Protein AF-0000000080143560 (afdb_homodimer)

Radius of gyration: 29.69 Å; Cα contacts (8 Å, |Δi|>4): 1305; chains: 2; bounding box: 64×95×65 Å

Nearest PDB structures (foldseek):
  6p3m-assembly1_A-2  TM=9.876E-01  e=1.414E-44  Glaucium flavum
  6p3o-assembly1_A-2  TM=9.793E-01  e=5.376E-45  Glaucium flavum
  6gkz-assembly1_A  TM=9.868E-01  e=7.484E-44  Coptis japonica
  6gkv-assembly1_B  TM=9.835E-01  e=1.969E-43  Coptis japonica
  5kok-assembly1_B  TM=9.796E-01  e=2.314E-43  Thalictrum flavum subsp. glaucum

Secondary structure (DSSP, 8-state):
--HHHHHHHHHHHHHHHHHHHHHT-S-HHHHHHHHHHHHHHHHHHH--SSHHHHHHHHHHHHHHHTTS-SSTTS--S-S-S----HHHHHHHS-TT---S-----SSS--HHHHHHHHHHHHHHHTT--TT-EEEEET-TTSHHHHHHHHHSTT-EEEEEES-HHHHHHHHHHHHHHT--SEEEEES-TTT----S-EEEEEEES-GGG-S-HHHHHHHHHTTEEEEEEEEEEEEEESS--EES--SSTT-HHHHHHS-TTS-EEEETTGGGG--SSEEEEEEEEE-HHHHHHHHHHHHHHHHHTHHHHHHHHHHHHS-HHHHHHHHHHHHHHHHHHHHHHHHHHHTSEEEEEEEEEE---/--HHHHHHHHHHHHHHHHHHHHTT-S-HHHHHHHHHHHHHHHHHHH--SSHHHHHHHHHHHHHHHTTS-SSTTS--S-S-S----HHHHHHHS-TT---S-----SSS--HHHHHHHHHHHHHHHTT--TT-EEEEET-TTSHHHHHHHHHSTT-EEEEEES-HHHHHHHHHHHHHHT--SEEEEES-TTT----S-EEEEEEES-GGG-S-HHHHHHHHHTTEEEEEEEEEEEEEESS--EES--SSTT-HHHHHHS-TTS-EEEETTGGGG--SSEEEEEEEEE-HHHHHHHHHHHHHHHHHTHHHHHHHHHHHHS-HHHHHHHHHHHHHHHHHHHHHHHHHHHTSEEEEEEEEEE---

Foldseek 3Di:
DDPVVVLVVLLVVLVVVLVCLLLLNADLVNLLVLLVVLLVVVCVVQDDPDPVVLVVQQVVLLVVLQVAAFQGPDPAPPPPPQVQDVVLLPLQAEPLSDPFFFQDPDDDDARNRRNLVVLVVLCVLQVDDAQWEEEEEQCALPSSVVSCCVVRVNYAYEYEDQDPSSQVNNVVVCVVVVRPRYYYHNDDLSPDQDPAATQEYEYEAPSQQTRNVLVSVVRVLNRHDQFHKYKYKHKAFARHKDFLDAPGSNNSPSVSQDPGRRGIHHHLCSCVVRDPFKAWDDKDWDFLQSRLVSLVSSLVSCVVCVVVSLVSQCVSVVDSSVSSSVSSSSNSCSSSSSSSCCPPHNNTMTMMMIMITGDRD/DDPVVVLVVLLVVLVVVLVCLLLLNQDLVNLLVLLVVLLVVVCVVQDDPDPVVLVVQQVVLLVVLQVAAFQGPDPAPPPPPQVQDVVLLPLQADPLSDPFFFQDPDDDDARNRRNLVRLVVLCVLQVDDAQWEEEEEQCALPSSVVSCCVVRVNYAYEYEHQDPSSQVNNVVVCVVVVGPRYYYHNDDLSPDQDPAATQEYEYEAPSQQTRNVLVSVVRVLNRHDQFHKYKYKHKAFARHKDFLAAPGSNNSPSVSQDPGRRGIHHHLCSCVVRDPFKHWDDKDWDFLQSRLVSLVSSLVSCVVCVVVSLVSQCVSVVDSSVSSSVSSSSNSCSSSSSSVCCPPHNNTMTMMMIMITGDRD

Structure (mmCIF, N/CA/C/O backbone):
data_AF-0000000080143560-model_v1
#
loop_
_entity.id
_entity.type
_entity.pdbx_description
1 polymer 'Methyltransferase domain-containing protein'
#
loop_
_atom_site.group_PDB
_atom_site.id
_atom_site.type_symbol
_atom_site.label_atom_id
_atom_site.label_alt_id
_atom_site.label_comp_id
_atom_site.label_asym_id
_atom_site.label_entity_id
_atom_site.label_seq_id
_atom_site.pdbx_PDB_ins_code
_atom_site.Cartn_x
_atom_site.Cartn_y
_atom_site.Cartn_z
_atom_site.occupancy
_atom_site.B_iso_or_equiv
_atom_site.auth_seq_id
_atom_site.auth_comp_id
_atom_site.auth_asym_id
_atom_site.auth_atom_id
_atom_site.pdbx_PDB_model_num
ATOM 1 N N . MET A 1 1 ? -15.523 -30.422 30.281 1 48.75 1 MET A N 1
ATOM 2 C CA . MET A 1 1 ? -14.555 -31.188 29.5 1 48.75 1 MET A CA 1
ATOM 3 C C . MET A 1 1 ? -13.227 -30.453 29.422 1 48.75 1 MET A C 1
ATOM 5 O O . MET A 1 1 ? -13.18 -29.266 29.094 1 48.75 1 MET A O 1
ATOM 9 N N . ASP A 1 2 ? -12.219 -30.969 29.828 1 61.56 2 ASP A N 1
ATOM 10 C CA . ASP A 1 2 ? -10.859 -30.453 29.953 1 61.56 2 ASP A CA 1
ATOM 11 C C . ASP A 1 2 ? -10.328 -29.953 28.609 1 61.56 2 ASP A C 1
ATOM 13 O O . ASP A 1 2 ? -10.68 -30.5 27.562 1 61.56 2 ASP A O 1
ATOM 17 N N . SER A 1 3 ? -9.805 -28.609 28.609 1 71.25 3 SER A N 1
ATOM 18 C CA . SER A 1 3 ? -9.195 -27.984 27.453 1 71.25 3 SER A CA 1
ATOM 19 C C . SER A 1 3 ? -8.336 -28.969 26.672 1 71.25 3 SER A C 1
ATOM 21 O O . SER A 1 3 ? -8.344 -28.984 25.438 1 71.25 3 SER A O 1
ATOM 23 N N . LEU A 1 4 ? -7.816 -29.859 27.375 1 75.38 4 LEU A N 1
ATOM 24 C CA . LEU A 1 4 ? -6.93 -30.844 26.766 1 75.38 4 LEU A CA 1
ATOM 25 C C . LEU A 1 4 ? -7.73 -31.938 26.047 1 75.38 4 LEU A C 1
ATOM 27 O O . LEU A 1 4 ? -7.332 -32.406 24.984 1 75.38 4 LEU A O 1
ATOM 31 N N . GLU A 1 5 ? -8.789 -32.344 26.734 1 74.94 5 GLU A N 1
ATOM 32 C CA . GLU A 1 5 ? -9.633 -33.375 26.125 1 74.94 5 GLU A CA 1
ATOM 33 C C . GLU A 1 5 ? -10.289 -32.844 24.844 1 74.94 5 GLU A C 1
ATOM 35 O O . GLU A 1 5 ? -10.391 -33.594 23.859 1 74.94 5 GLU A O 1
ATOM 40 N N . LEU A 1 6 ? -10.664 -31.672 24.922 1 72.94 6 LEU A N 1
ATOM 41 C CA . LEU A 1 6 ? -11.281 -31.062 23.75 1 72.94 6 LEU A CA 1
ATOM 42 C C . LEU A 1 6 ? -10.289 -30.953 22.609 1 72.94 6 LEU A C 1
ATOM 44 O O . LEU A 1 6 ? -10.641 -31.203 21.453 1 72.94 6 LEU A O 1
ATOM 48 N N . GLN A 1 7 ? -9.094 -30.656 22.859 1 76.62 7 GLN A N 1
ATOM 49 C CA . GLN A 1 7 ? -8.047 -30.547 21.859 1 76.62 7 GLN A CA 1
ATOM 50 C C . GLN A 1 7 ? -7.746 -31.922 21.234 1 76.62 7 GLN A C 1
ATOM 52 O O . GLN A 1 7 ? -7.535 -32.031 20.031 1 76.62 7 GLN A O 1
ATOM 57 N N . SER A 1 8 ? -7.773 -32.906 22.094 1 76.69 8 SER A N 1
ATOM 58 C CA . SER A 1 8 ? -7.523 -34.25 21.594 1 76.69 8 SER A CA 1
ATOM 59 C C . SER A 1 8 ? -8.641 -34.719 20.656 1 76.69 8 SER A C 1
ATOM 61 O O . SER A 1 8 ? -8.367 -35.312 19.625 1 76.69 8 SER A O 1
ATOM 63 N N . LYS A 1 9 ? -9.789 -34.531 21.141 1 78.5 9 LYS A N 1
ATOM 64 C CA . LYS A 1 9 ? -10.93 -34.906 20.312 1 78.5 9 LYS A CA 1
ATOM 65 C C . LYS A 1 9 ? -10.898 -34.188 18.969 1 78.5 9 LYS A C 1
ATOM 67 O O . LYS A 1 9 ? -11.211 -34.781 17.938 1 78.5 9 LYS A O 1
ATOM 72 N N . LYS A 1 10 ? -10.547 -32.969 19.062 1 78.06 10 LYS A N 1
ATOM 73 C CA . LYS A 1 10 ? -10.438 -32.188 17.844 1 78.06 10 LYS A CA 1
ATOM 74 C C . LYS A 1 10 ? -9.359 -32.75 16.922 1 78.06 10 LYS A C 1
ATOM 76 O O . LYS A 1 10 ? -9.547 -32.812 15.711 1 78.06 10 LYS A O 1
ATOM 81 N N . LYS A 1 11 ? -8.406 -33.125 17.469 1 81.19 11 LYS A N 1
ATOM 82 C CA . LYS A 1 11 ? -7.305 -33.719 16.719 1 81.19 11 LYS A CA 1
ATOM 83 C C . LYS A 1 11 ? -7.727 -35.031 16.062 1 81.19 11 LYS A C 1
ATOM 85 O O . LYS A 1 11 ? -7.363 -35.281 14.914 1 81.19 11 LYS A O 1
ATOM 90 N N . GLU A 1 12 ? -8.375 -35.719 16.75 1 83.44 12 GLU A N 1
ATOM 91 C CA . GLU A 1 12 ? -8.867 -36.969 16.219 1 83.44 12 GLU A CA 1
ATOM 92 C C . GLU A 1 12 ? -9.844 -36.75 15.07 1 83.44 12 GLU A C 1
ATOM 94 O O . GLU A 1 12 ? -9.828 -37.469 14.07 1 83.44 12 GLU A O 1
ATOM 99 N N . SER A 1 13 ? -10.664 -35.844 15.266 1 87 13 SER A N 1
ATOM 100 C CA . SER A 1 13 ? -11.633 -35.5 14.227 1 87 13 SER A CA 1
ATOM 101 C C . SER A 1 13 ? -10.938 -35.031 12.953 1 87 13 SER A C 1
ATOM 103 O O . SER A 1 13 ? -11.383 -35.344 11.852 1 87 13 SER A O 1
ATOM 105 N N . VAL A 1 14 ? -9.914 -34.312 13.102 1 89.44 14 VAL A N 1
ATOM 106 C CA . VAL A 1 14 ? -9.156 -33.844 11.953 1 89.44 14 VAL A CA 1
ATOM 107 C C . VAL A 1 14 ? -8.492 -35 11.234 1 89.44 14 VAL A C 1
ATOM 109 O O . VAL A 1 14 ? -8.523 -35.094 10.008 1 89.44 14 VAL A O 1
ATOM 112 N N . VAL A 1 15 ? -7.953 -35.875 11.992 1 89.5 15 VAL A N 1
ATOM 113 C CA . VAL A 1 15 ? -7.312 -37.062 11.398 1 89.5 15 VAL A CA 1
ATOM 114 C C . VAL A 1 15 ? -8.336 -37.844 10.594 1 89.5 15 VAL A C 1
ATOM 116 O O . VAL A 1 15 ? -8.047 -38.281 9.477 1 89.5 15 VAL A O 1
ATOM 119 N N . GLU A 1 16 ? -9.43 -38 11.141 1 91.81 16 GLU A N 1
ATOM 120 C CA . GLU A 1 16 ? -10.492 -38.719 10.438 1 91.81 16 GLU A CA 1
ATOM 121 C C . GLU A 1 16 ? -10.898 -38 9.164 1 91.81 16 GLU A C 1
ATOM 123 O O . GLU A 1 16 ? -11.141 -38.625 8.125 1 91.81 16 GLU A O 1
ATOM 128 N N . LEU A 1 17 ? -11.055 -36.75 9.289 1 93.62 17 LEU A N 1
ATOM 129 C CA . LEU A 1 17 ? -11.414 -35.969 8.117 1 93.62 17 LEU A CA 1
ATOM 130 C C . LEU A 1 17 ? -10.352 -36.094 7.031 1 93.62 17 LEU A C 1
ATOM 132 O O . LEU A 1 17 ? -10.68 -36.25 5.852 1 93.62 17 LEU A O 1
ATOM 136 N N . LEU A 1 18 ? -9.117 -36.031 7.406 1 91.94 18 LEU A N 1
ATOM 137 C CA . LEU A 1 18 ? -8.023 -36.156 6.449 1 91.94 18 LEU A CA 1
ATOM 138 C C . LEU A 1 18 ? -8.062 -37.5 5.754 1 91.94 18 LEU A C 1
ATOM 140 O O . LEU A 1 18 ? -7.812 -37.594 4.547 1 91.94 18 LEU A O 1
ATOM 144 N N . GLU A 1 19 ? -8.406 -38.5 6.465 1 92.31 19 GLU A N 1
ATOM 145 C CA . GLU A 1 19 ? -8.539 -39.844 5.883 1 92.31 19 GLU A CA 1
ATOM 146 C C . GLU A 1 19 ? -9.703 -39.875 4.895 1 92.31 19 GLU A C 1
ATOM 148 O O . GLU A 1 19 ? -9.602 -40.5 3.842 1 92.31 19 GLU A O 1
ATOM 153 N N . ARG A 1 20 ? -10.703 -39.312 5.316 1 95 20 ARG A N 1
ATOM 154 C CA . ARG A 1 20 ? -11.859 -39.25 4.43 1 95 20 ARG A CA 1
ATOM 155 C C . ARG A 1 20 ? -11.539 -38.469 3.152 1 95 20 ARG A C 1
ATOM 157 O O . ARG A 1 20 ? -11.992 -38.844 2.066 1 95 20 ARG A O 1
ATOM 164 N N . LEU A 1 21 ? -10.82 -37.438 3.271 1 94.25 21 LEU A N 1
ATOM 165 C CA . LEU A 1 21 ? -10.414 -36.656 2.111 1 94.25 21 LEU A CA 1
ATOM 166 C C . LEU A 1 21 ? -9.508 -37.5 1.198 1 94.25 21 LEU A C 1
ATOM 168 O O . LEU A 1 21 ? -9.703 -37.5 -0.018 1 94.25 21 LEU A O 1
ATOM 172 N N . ASP A 1 22 ? -8.625 -38.188 1.76 1 92.25 22 ASP A N 1
ATOM 173 C CA . ASP A 1 22 ? -7.707 -39.031 0.998 1 92.25 22 ASP A CA 1
ATOM 174 C C . ASP A 1 22 ? -8.453 -40.125 0.262 1 92.25 22 ASP A C 1
ATOM 176 O O . ASP A 1 22 ? -8.039 -40.562 -0.815 1 92.25 22 ASP A O 1
ATOM 180 N N . GLY A 1 23 ? -9.523 -40.531 0.902 1 93.75 23 GLY A N 1
ATOM 181 C CA . GLY A 1 23 ? -10.32 -41.594 0.325 1 93.75 23 GLY A CA 1
ATOM 182 C C . GLY A 1 23 ? -11.383 -41.094 -0.64 1 93.75 23 GLY A C 1
ATOM 183 O O . GLY A 1 23 ? -12.062 -41.906 -1.286 1 93.75 23 GLY A O 1
ATOM 184 N N . GLY A 1 24 ? -11.477 -39.812 -0.761 1 94.5 24 GLY A N 1
ATOM 185 C CA . GLY A 1 24 ? -12.484 -39.25 -1.651 1 94.5 24 GLY A CA 1
ATOM 186 C C . GLY A 1 24 ? -13.898 -39.406 -1.124 1 94.5 24 GLY A C 1
ATOM 187 O O . GLY A 1 24 ? -14.844 -39.531 -1.902 1 94.5 24 GLY A O 1
ATOM 188 N N . LEU A 1 25 ? -14.039 -39.406 0.153 1 95.38 25 LEU A N 1
ATOM 189 C CA . LEU A 1 25 ? -15.312 -39.75 0.763 1 95.38 25 LEU A CA 1
ATOM 190 C C . LEU A 1 25 ? -16.047 -38.5 1.219 1 95.38 25 LEU A C 1
ATOM 192 O O . LEU A 1 25 ? -17.156 -38.594 1.768 1 95.38 25 LEU A O 1
ATOM 196 N N . VAL A 1 26 ? -15.539 -37.344 1.04 1 96.38 26 VAL A N 1
ATOM 197 C CA . VAL A 1 26 ? -16.188 -36.094 1.418 1 96.38 26 VAL A CA 1
ATOM 198 C C . VAL A 1 26 ? -16.812 -35.438 0.189 1 96.38 26 VAL A C 1
ATOM 200 O O . VAL A 1 26 ? -16.109 -35 -0.716 1 96.38 26 VAL A O 1
ATOM 203 N N . PRO A 1 27 ? -18.156 -35.312 0.172 1 96.81 27 PRO A N 1
ATOM 204 C CA . PRO A 1 27 ? -18.812 -34.656 -0.959 1 96.81 27 PRO A CA 1
ATOM 205 C C . PRO A 1 27 ? -18.422 -33.188 -1.11 1 96.81 27 PRO A C 1
ATOM 207 O O . PRO A 1 27 ? -18.141 -32.531 -0.116 1 96.81 27 PRO A O 1
ATOM 210 N N . ASP A 1 28 ? -18.516 -32.719 -2.322 1 96.81 28 ASP A N 1
ATOM 211 C CA . ASP A 1 28 ? -18.062 -31.375 -2.639 1 96.81 28 ASP A CA 1
ATOM 212 C C . ASP A 1 28 ? -18.781 -30.328 -1.785 1 96.81 28 ASP A C 1
ATOM 214 O O . ASP A 1 28 ? -18.172 -29.375 -1.298 1 96.81 28 ASP A O 1
ATOM 218 N N . ASP A 1 29 ? -20.094 -30.484 -1.635 1 97.31 29 ASP A N 1
ATOM 219 C CA . ASP A 1 29 ? -20.859 -29.516 -0.873 1 97.31 29 ASP A CA 1
ATOM 220 C C . ASP A 1 29 ? -20.406 -29.469 0.584 1 97.31 29 ASP A C 1
ATOM 222 O O . ASP A 1 29 ? -20.328 -28.391 1.18 1 97.31 29 ASP A O 1
ATOM 226 N N . GLU A 1 30 ? -20.172 -30.609 1.158 1 97.44 30 GLU A N 1
ATOM 227 C CA . GLU A 1 30 ? -19.656 -30.672 2.518 1 97.44 30 GLU A CA 1
ATOM 228 C C . GLU A 1 30 ? -18.25 -30.047 2.598 1 97.44 30 GLU A C 1
ATOM 230 O O . GLU A 1 30 ? -17.953 -29.312 3.539 1 97.44 30 GLU A O 1
ATOM 235 N N . LEU A 1 31 ? -17.406 -30.375 1.636 1 97.44 31 LEU A N 1
ATOM 236 C CA . LEU A 1 31 ? -16.062 -29.828 1.591 1 97.44 31 LEU A CA 1
ATOM 237 C C . LEU A 1 31 ? -16.094 -28.297 1.562 1 97.44 31 LEU A C 1
ATOM 239 O O . LEU A 1 31 ? -15.359 -27.641 2.299 1 97.44 31 LEU A O 1
ATOM 243 N N . LYS A 1 32 ? -16.938 -27.734 0.755 1 98.06 32 LYS A N 1
ATOM 244 C CA . LYS A 1 32 ? -17.062 -26.281 0.634 1 98.06 32 LYS A CA 1
ATOM 245 C C . LYS A 1 32 ? -17.438 -25.656 1.97 1 98.06 32 LYS A C 1
ATOM 247 O O . LYS A 1 32 ? -16.891 -24.609 2.352 1 98.06 32 LYS A O 1
ATOM 252 N N . GLU A 1 33 ? -18.375 -26.25 2.648 1 97.94 33 GLU A N 1
ATOM 253 C CA . GLU A 1 33 ? -18.781 -25.734 3.951 1 97.94 33 GLU A CA 1
ATOM 254 C C . GLU A 1 33 ? -17.641 -25.797 4.953 1 97.94 33 GLU A C 1
ATOM 256 O O . GLU A 1 33 ? -17.453 -24.859 5.742 1 97.94 33 GLU A O 1
ATOM 261 N N . LEU A 1 34 ? -16.922 -26.922 4.941 1 96.44 34 LEU A N 1
ATOM 262 C CA . LEU A 1 34 ? -15.781 -27.078 5.832 1 96.44 34 LEU A CA 1
ATOM 263 C C . LEU A 1 34 ? -14.7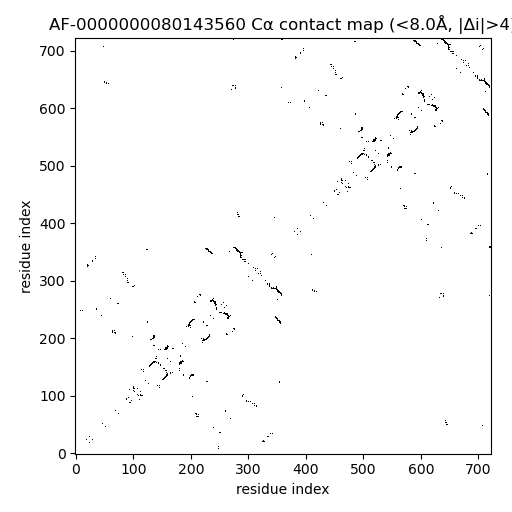11 -26.031 5.535 1 96.44 34 LEU A C 1
ATOM 265 O O . LEU A 1 34 ? -14.109 -25.469 6.453 1 96.44 34 LEU A O 1
ATOM 269 N N . VAL A 1 35 ? -14.461 -25.75 4.27 1 97.31 35 VAL A N 1
ATOM 270 C CA . VAL A 1 35 ? -13.484 -24.75 3.854 1 97.31 35 VAL A CA 1
ATOM 271 C C . VAL A 1 35 ? -13.93 -23.359 4.324 1 97.31 35 VAL A C 1
ATOM 273 O O . VAL A 1 35 ? -13.125 -22.594 4.863 1 97.31 35 VAL A O 1
ATOM 276 N N . LYS A 1 36 ? -15.211 -23.031 4.164 1 97.88 36 LYS A N 1
ATOM 277 C CA . LYS A 1 36 ? -15.75 -21.734 4.57 1 97.88 36 LYS A CA 1
ATOM 278 C C . LYS A 1 36 ? -15.492 -21.484 6.055 1 97.88 36 LYS A C 1
ATOM 280 O O . LYS A 1 36 ? -15.164 -20.359 6.449 1 97.88 36 LYS A O 1
ATOM 285 N N . ILE A 1 37 ? -15.68 -22.5 6.832 1 97.06 37 ILE A N 1
ATOM 286 C CA . ILE A 1 37 ? -15.445 -22.391 8.266 1 97.06 37 ILE A CA 1
ATOM 287 C C . ILE A 1 37 ? -13.992 -22 8.516 1 97.06 37 ILE A C 1
ATOM 289 O O . ILE A 1 37 ? -13.711 -21.109 9.32 1 97.06 37 ILE A O 1
ATOM 293 N N . GLN A 1 38 ? -13.039 -22.656 7.824 1 96.12 38 GLN A N 1
ATOM 294 C CA . GLN A 1 38 ? -11.617 -22.359 7.992 1 96.12 38 GLN A CA 1
ATOM 295 C C . GLN A 1 38 ? -11.281 -20.953 7.473 1 96.12 38 GLN A C 1
ATOM 297 O O . GLN A 1 38 ? -10.445 -20.266 8.047 1 96.12 38 GLN A O 1
ATOM 302 N N . LEU A 1 39 ? -11.922 -20.562 6.352 1 97.81 39 LEU A N 1
ATOM 303 C CA . LEU A 1 39 ? -11.68 -19.234 5.797 1 97.81 39 LEU A CA 1
ATOM 304 C C . LEU A 1 39 ? -12.141 -18.156 6.762 1 97.81 39 LEU A C 1
ATOM 306 O O . LEU A 1 39 ? -11.445 -17.141 6.949 1 97.81 39 LEU A O 1
ATOM 310 N N . GLU A 1 40 ? -13.281 -18.328 7.379 1 97.81 40 GLU A N 1
ATOM 311 C CA . GLU A 1 40 ? -13.797 -17.375 8.352 1 97.81 40 GLU A CA 1
ATOM 312 C C . GLU A 1 40 ? -12.859 -17.234 9.547 1 97.81 40 GLU A C 1
ATOM 314 O O . GLU A 1 40 ? -12.633 -16.141 10.047 1 97.81 40 GLU A O 1
ATOM 319 N N . LYS A 1 41 ? -12.359 -18.375 10 1 96.88 41 LYS A N 1
ATOM 320 C CA . LYS A 1 41 ? -11.383 -18.359 11.086 1 96.88 41 LYS A CA 1
ATOM 321 C C . LYS A 1 41 ? -10.141 -17.562 10.695 1 96.88 41 LYS A C 1
ATOM 323 O O . LYS A 1 41 ? -9.617 -16.781 11.492 1 96.88 41 LYS A O 1
ATOM 328 N N . ARG A 1 42 ? -9.672 -17.797 9.523 1 97.56 42 ARG A N 1
ATOM 329 C CA . ARG A 1 42 ? -8.492 -17.094 9.031 1 97.56 42 ARG A CA 1
ATOM 330 C C . ARG A 1 42 ? -8.75 -15.594 8.93 1 97.56 42 ARG A C 1
ATOM 332 O O . ARG A 1 42 ? -7.895 -14.781 9.281 1 97.56 42 ARG A O 1
ATOM 339 N N . LEU A 1 43 ? -9.906 -15.211 8.43 1 98.25 43 LEU A N 1
ATOM 340 C CA . LEU A 1 43 ? -10.258 -13.797 8.328 1 98.25 43 LEU A CA 1
ATOM 341 C C . LEU A 1 43 ? -10.328 -13.148 9.703 1 98.25 43 LEU A C 1
ATOM 343 O O . LEU A 1 43 ? -9.836 -12.031 9.891 1 98.25 43 LEU A O 1
ATOM 347 N N . GLN A 1 44 ? -10.961 -13.859 10.641 1 97.81 44 GLN A N 1
ATOM 348 C CA . GLN A 1 44 ? -11.031 -13.344 12 1 97.81 44 GLN A CA 1
ATOM 349 C C . GLN A 1 44 ? -9.633 -13.148 12.586 1 97.81 44 GLN A C 1
ATOM 351 O O . GLN A 1 44 ? -9.383 -12.18 13.305 1 97.81 44 GLN A O 1
ATOM 356 N N . TRP A 1 45 ? -8.766 -14.102 12.281 1 97.69 45 TRP A N 1
ATOM 357 C CA . TRP A 1 45 ? -7.387 -14.031 12.75 1 97.69 45 TRP A CA 1
ATOM 358 C C . TRP A 1 45 ? -6.645 -12.883 12.086 1 97.69 45 TRP A C 1
ATOM 360 O O . TRP A 1 45 ? -5.867 -12.172 12.734 1 97.69 45 TRP A O 1
ATOM 370 N N . GLY A 1 46 ? -6.836 -12.672 10.812 1 98.38 46 GLY A N 1
ATOM 371 C CA . GLY A 1 46 ? -6.039 -11.766 10.008 1 98.38 46 GLY A CA 1
ATOM 372 C C . GLY A 1 46 ? -6.496 -10.32 10.109 1 98.38 46 GLY A C 1
ATOM 373 O O . GLY A 1 46 ? -5.676 -9.406 10.117 1 98.38 46 GLY A O 1
ATOM 374 N N . TYR A 1 47 ? -7.797 -10.094 10.117 1 98.56 47 TYR A N 1
ATOM 375 C CA . TYR A 1 47 ? -8.312 -8.734 10.227 1 98.56 47 TYR A CA 1
ATOM 376 C C . TYR A 1 47 ? -8.148 -8.203 11.648 1 98.56 47 TYR A C 1
ATOM 378 O O . TYR A 1 47 ? -8.367 -8.93 12.617 1 98.56 47 TYR A O 1
ATOM 386 N N . LYS A 1 48 ? -7.703 -7.031 11.758 1 98.62 48 LYS A N 1
ATOM 387 C CA . LYS A 1 48 ? -7.547 -6.375 13.047 1 98.62 48 LYS A CA 1
ATOM 388 C C . LYS A 1 48 ? -8.625 -5.312 13.258 1 98.62 48 LYS A C 1
ATOM 390 O O . LYS A 1 48 ? -9.203 -4.805 12.289 1 98.62 48 LYS A O 1
ATOM 395 N N . PRO A 1 49 ? -8.883 -4.941 14.438 1 97.62 49 PRO A N 1
ATOM 396 C CA . PRO A 1 49 ? -10 -4.051 14.742 1 97.62 49 PRO A CA 1
ATOM 397 C C . PRO A 1 49 ? -9.766 -2.619 14.266 1 97.62 49 PRO A C 1
ATOM 399 O O . PRO A 1 49 ? -10.727 -1.888 14 1 97.62 49 PRO A O 1
ATOM 402 N N . THR A 1 50 ? -8.5 -2.152 14.227 1 98.44 50 THR A N 1
ATOM 403 C CA . THR A 1 50 ? -8.188 -0.805 13.766 1 98.44 50 THR A CA 1
ATOM 404 C C . THR A 1 50 ? -7.219 -0.846 12.594 1 98.44 50 THR A C 1
ATOM 406 O O . THR A 1 50 ? -6.465 -1.811 12.438 1 98.44 50 THR A O 1
ATOM 409 N N . TYR A 1 51 ? -7.32 0.154 11.781 1 98.5 51 TYR A N 1
ATOM 410 C CA . TYR A 1 51 ? -6.41 0.226 10.648 1 98.5 51 TYR A CA 1
ATOM 411 C C . TYR A 1 51 ? -4.965 0.337 11.109 1 98.5 51 TYR A C 1
ATOM 413 O O . TYR A 1 51 ? -4.059 -0.217 10.484 1 98.5 51 TYR A O 1
ATOM 421 N N . GLU A 1 52 ? -4.723 1.095 12.18 1 98.56 52 GLU A N 1
ATOM 422 C CA . GLU A 1 52 ? -3.398 1.203 12.789 1 98.56 52 GLU A CA 1
ATOM 423 C C . GLU A 1 52 ? -2.83 -0.173 13.125 1 98.56 52 GLU A C 1
ATOM 425 O O . GLU A 1 52 ? -1.697 -0.489 12.758 1 98.56 52 GLU A O 1
ATOM 430 N N . GLU A 1 53 ? -3.643 -0.997 13.781 1 98.62 53 GLU A N 1
ATOM 431 C CA . GLU A 1 53 ? -3.219 -2.35 14.133 1 98.62 53 GLU A CA 1
ATOM 432 C C . GLU A 1 53 ? -3.002 -3.199 12.883 1 98.62 53 GLU A C 1
ATOM 434 O O . GLU A 1 53 ? -2.119 -4.062 12.859 1 98.62 53 GLU A O 1
ATOM 439 N N . GLN A 1 54 ? -3.848 -2.988 11.914 1 98.75 54 GLN A N 1
ATOM 440 C CA . GLN A 1 54 ? -3.752 -3.766 10.688 1 98.75 54 GLN A CA 1
ATOM 441 C C . GLN A 1 54 ? -2.426 -3.512 9.977 1 98.75 54 GLN A C 1
ATOM 443 O O . GLN A 1 54 ? -1.762 -4.453 9.531 1 98.75 54 GLN A O 1
ATOM 448 N N . VAL A 1 55 ? -2.053 -2.205 9.836 1 98.69 55 VAL A N 1
ATOM 449 C CA . VAL A 1 55 ? -0.802 -1.839 9.188 1 98.69 55 VAL A CA 1
ATOM 450 C C . VAL A 1 55 ? 0.38 -2.35 10.008 1 98.69 55 VAL A C 1
ATOM 452 O O . VAL A 1 55 ? 1.351 -2.871 9.445 1 98.69 55 VAL A O 1
ATOM 455 N N . ASP A 1 56 ? 0.299 -2.256 11.344 1 98.69 56 ASP A N 1
ATOM 456 C CA . ASP A 1 56 ? 1.35 -2.787 12.211 1 98.69 56 ASP A CA 1
ATOM 457 C C . ASP A 1 56 ? 1.538 -4.285 11.984 1 98.69 56 ASP A C 1
ATOM 459 O O . ASP A 1 56 ? 2.67 -4.77 11.906 1 98.69 56 ASP A O 1
ATOM 463 N N . PHE A 1 57 ? 0.423 -4.992 11.922 1 98.75 57 PHE A N 1
ATOM 464 C CA . PHE A 1 57 ? 0.438 -6.434 11.695 1 98.75 57 PHE A CA 1
ATOM 465 C C . PHE A 1 57 ? 1.125 -6.766 10.375 1 98.75 57 PHE A C 1
ATOM 467 O O . PHE A 1 57 ? 1.95 -7.68 10.312 1 98.75 57 PHE A O 1
ATOM 474 N N . HIS A 1 58 ? 0.762 -6.027 9.391 1 98.69 58 HIS A N 1
ATOM 475 C CA . HIS A 1 58 ? 1.341 -6.188 8.062 1 98.69 58 HIS A CA 1
ATOM 476 C C . HIS A 1 58 ? 2.848 -5.953 8.086 1 98.69 58 HIS A C 1
ATOM 478 O O . HIS A 1 58 ? 3.617 -6.773 7.578 1 98.69 58 HIS A O 1
ATOM 484 N N . LEU A 1 59 ? 3.291 -4.883 8.688 1 98.62 59 LEU A N 1
ATOM 485 C CA . LEU A 1 59 ? 4.699 -4.508 8.703 1 98.62 59 LEU A CA 1
ATOM 486 C C . LEU A 1 59 ? 5.512 -5.477 9.555 1 98.62 59 LEU A C 1
ATOM 488 O O . LEU A 1 59 ? 6.664 -5.777 9.227 1 98.62 59 LEU A O 1
ATOM 492 N N . GLU A 1 60 ? 4.941 -5.883 10.648 1 98.5 60 GLU A N 1
ATOM 493 C CA . GLU A 1 60 ? 5.625 -6.871 11.477 1 98.5 60 GLU A CA 1
ATOM 494 C C . GLU A 1 60 ? 5.906 -8.148 10.688 1 98.5 60 GLU A C 1
ATOM 496 O O . GLU A 1 60 ? 6.98 -8.742 10.82 1 98.5 60 GLU A O 1
ATOM 501 N N . PHE A 1 61 ? 4.934 -8.586 9.953 1 98.38 61 PHE A N 1
ATOM 502 C CA . PHE A 1 61 ? 5.105 -9.773 9.133 1 98.38 61 PHE A CA 1
ATOM 503 C C . PHE A 1 61 ? 6.219 -9.57 8.109 1 98.38 61 PHE A C 1
ATOM 505 O O . PHE A 1 61 ? 7.109 -10.414 7.98 1 98.38 61 PHE A O 1
ATOM 512 N N . ILE A 1 62 ? 6.191 -8.43 7.383 1 97.94 62 ILE A N 1
ATOM 513 C CA . ILE A 1 62 ? 7.199 -8.125 6.371 1 97.94 62 ILE A CA 1
ATOM 514 C C . ILE A 1 62 ? 8.586 -8.117 7.012 1 97.94 62 ILE A C 1
ATOM 516 O O . ILE A 1 62 ? 9.531 -8.688 6.465 1 97.94 62 ILE A O 1
ATOM 520 N N . ASN A 1 63 ? 8.68 -7.457 8.133 1 97.81 63 ASN A N 1
ATOM 521 C CA . ASN A 1 63 ? 9.961 -7.371 8.828 1 97.81 63 ASN A CA 1
ATOM 522 C C . ASN A 1 63 ? 10.445 -8.742 9.289 1 97.81 63 ASN A C 1
ATOM 524 O O . ASN A 1 63 ? 11.648 -9.008 9.32 1 97.81 63 ASN A O 1
ATOM 528 N N . SER A 1 64 ? 9.516 -9.609 9.656 1 97.25 64 SER A N 1
ATOM 529 C CA . SER A 1 64 ? 9.891 -10.961 10.055 1 97.25 64 SER A CA 1
ATOM 530 C C . SER A 1 64 ? 10.477 -11.734 8.883 1 97.25 64 SER A C 1
ATOM 532 O O . SER A 1 64 ? 11.391 -12.547 9.062 1 97.25 64 SER A O 1
ATOM 534 N N . LEU A 1 65 ? 9.969 -11.539 7.684 1 96 65 LEU A N 1
ATOM 535 C CA . LEU A 1 65 ? 10.5 -12.203 6.5 1 96 65 LEU A CA 1
ATOM 536 C C . LEU A 1 65 ? 11.938 -11.758 6.234 1 96 65 LEU A C 1
ATOM 538 O O . LEU A 1 65 ? 12.766 -12.562 5.789 1 96 65 LEU A O 1
ATOM 542 N N . LYS A 1 66 ? 12.227 -10.516 6.523 1 95.5 66 LYS A N 1
ATOM 543 C CA . LYS A 1 66 ? 13.531 -9.93 6.234 1 95.5 66 LYS A CA 1
ATOM 544 C C . LYS A 1 66 ? 14.617 -10.539 7.117 1 95.5 66 LYS A C 1
ATOM 546 O O . LYS A 1 66 ? 15.805 -10.383 6.84 1 95.5 66 LYS A O 1
ATOM 551 N N . LYS A 1 67 ? 14.242 -11.219 8.164 1 94.06 67 LYS A N 1
ATOM 552 C CA . LYS A 1 67 ? 15.203 -11.82 9.094 1 94.06 67 LYS A CA 1
ATOM 553 C C . LYS A 1 67 ? 15.562 -13.234 8.664 1 94.06 67 LYS A C 1
ATOM 555 O O . LYS A 1 67 ? 16.422 -13.875 9.266 1 94.06 67 LYS A O 1
ATOM 560 N N . LEU A 1 68 ? 14.914 -13.703 7.621 1 91.31 68 LEU A N 1
ATOM 561 C CA . LEU A 1 68 ? 15.102 -15.07 7.156 1 91.31 68 LEU A CA 1
ATOM 562 C C . LEU A 1 68 ? 16 -15.102 5.926 1 91.31 68 LEU A C 1
ATOM 564 O O . LEU A 1 68 ? 16.422 -14.055 5.434 1 91.31 68 LEU A O 1
ATOM 568 N N . ASP A 1 69 ? 16.359 -16.312 5.551 1 89.31 69 ASP A N 1
ATOM 569 C CA . ASP A 1 69 ? 17 -16.5 4.254 1 89.31 69 ASP A CA 1
ATOM 570 C C . ASP A 1 69 ? 15.969 -16.531 3.131 1 89.31 69 ASP A C 1
ATOM 572 O O . ASP A 1 69 ? 14.766 -16.562 3.391 1 89.31 69 ASP A O 1
ATOM 576 N N . ILE A 1 70 ? 16.406 -16.453 1.957 1 86.81 70 ILE A N 1
ATOM 577 C CA . ILE A 1 70 ? 15.508 -16.406 0.815 1 86.81 70 ILE A CA 1
ATOM 578 C C . ILE A 1 70 ? 14.516 -17.562 0.887 1 86.81 70 ILE A C 1
ATOM 580 O O . ILE A 1 70 ? 13.328 -17.391 0.601 1 86.81 70 ILE A O 1
ATOM 584 N N . SER A 1 71 ? 14.914 -18.844 1.216 1 78.25 71 SER A N 1
ATOM 585 C CA . SER A 1 71 ? 14.078 -20.031 1.226 1 78.25 71 SER A CA 1
ATOM 586 C C . SER A 1 71 ? 13.484 -20.281 2.609 1 78.25 71 SER A C 1
ATOM 588 O O . SER A 1 71 ? 12.555 -21.078 2.76 1 78.25 71 SER A O 1
ATOM 590 N N . GLY A 1 72 ? 13.852 -19.578 3.467 1 67.88 72 GLY A N 1
ATOM 591 C CA . GLY A 1 72 ? 13.547 -19.969 4.832 1 67.88 72 GLY A CA 1
ATOM 592 C C . GLY A 1 72 ? 14.273 -21.234 5.262 1 67.88 72 GLY A C 1
ATOM 593 O O . GLY A 1 72 ? 15.398 -21.484 4.836 1 67.88 72 GLY A O 1
ATOM 594 N N . ASP A 1 73 ? 13.805 -21.984 6.34 1 58.94 73 ASP A N 1
ATOM 595 C CA . ASP A 1 73 ? 14.438 -23.188 6.859 1 58.94 73 ASP A CA 1
ATOM 596 C C . ASP A 1 73 ? 14.109 -24.391 5.98 1 58.94 73 ASP A C 1
ATOM 598 O O . ASP A 1 73 ? 14.648 -25.484 6.188 1 58.94 73 ASP A O 1
ATOM 602 N N . MET A 1 74 ? 13.109 -24.266 5.164 1 53.12 74 MET A N 1
ATOM 603 C CA . MET A 1 74 ? 12.602 -25.469 4.523 1 53.12 74 MET A CA 1
ATOM 604 C C . MET A 1 74 ? 13.344 -25.75 3.221 1 53.12 74 MET A C 1
ATOM 606 O O . MET A 1 74 ? 13.578 -24.844 2.428 1 53.12 74 MET A O 1
ATOM 610 N N . GLU A 1 75 ? 14.148 -26.797 3.287 1 48.66 75 GLU A N 1
ATOM 611 C CA . GLU A 1 75 ? 14.516 -27.375 2.004 1 48.66 75 GLU A CA 1
ATOM 612 C C . GLU A 1 75 ? 13.328 -27.422 1.054 1 48.66 75 GLU A C 1
ATOM 614 O O . GLU A 1 75 ? 12.211 -27.75 1.463 1 48.66 75 GLU A O 1
ATOM 619 N N . MET A 1 76 ? 13.281 -26.547 0.194 1 47.97 76 MET A N 1
ATOM 620 C CA . MET A 1 76 ? 12.188 -26.562 -0.777 1 47.97 76 MET A CA 1
ATOM 621 C C . MET A 1 76 ? 11.633 -27.984 -0.935 1 47.97 76 MET A C 1
ATOM 623 O O . MET A 1 76 ? 12.352 -28.953 -0.753 1 47.97 76 MET A O 1
ATOM 627 N N . ILE A 1 77 ? 10.359 -28.203 -0.752 1 43.66 77 ILE A N 1
ATOM 628 C CA . ILE A 1 77 ? 9.664 -29.406 -1.178 1 43.66 77 ILE A CA 1
ATOM 629 C C . ILE A 1 77 ? 10.281 -29.922 -2.475 1 43.66 77 ILE A C 1
ATOM 631 O O . ILE A 1 77 ? 10.031 -29.375 -3.551 1 43.66 77 ILE A O 1
ATOM 635 N N . ASN A 1 78 ? 11.57 -29.938 -2.545 1 41.16 78 ASN A N 1
ATOM 636 C CA . ASN A 1 78 ? 12.008 -30.578 -3.777 1 41.16 78 ASN A CA 1
ATOM 637 C C . ASN A 1 78 ? 11.133 -31.781 -4.129 1 41.16 78 ASN A C 1
ATOM 639 O O . ASN A 1 78 ? 10.836 -32 -5.301 1 41.16 78 ASN A O 1
ATOM 643 N N . ASP A 1 79 ? 11.305 -32.781 -3.189 1 37.31 79 ASP A N 1
ATOM 644 C CA . ASP A 1 79 ? 11.281 -34.188 -3.586 1 37.31 79 ASP A CA 1
ATOM 645 C C . ASP A 1 79 ? 9.891 -34.594 -4.059 1 37.31 79 ASP A C 1
ATOM 647 O O . ASP A 1 79 ? 9.758 -35.344 -5.031 1 37.31 79 ASP A O 1
ATOM 651 N N . GLU A 1 80 ? 8.922 -34.594 -3.018 1 37.97 80 GLU A N 1
ATOM 652 C CA . GLU A 1 80 ? 7.812 -35.5 -3.307 1 37.97 80 GLU A CA 1
ATOM 653 C C . GLU A 1 80 ? 6.867 -34.906 -4.34 1 37.97 80 GLU A C 1
ATOM 655 O O . GLU A 1 80 ? 5.68 -35.219 -4.371 1 37.97 80 GLU A O 1
ATOM 660 N N . SER A 1 81 ? 7.039 -33.625 -4.785 1 45.31 81 SER A N 1
ATOM 661 C CA . SER A 1 81 ? 6.137 -33.438 -5.918 1 45.31 81 SER A CA 1
ATOM 662 C C . SER A 1 81 ? 6.18 -34.656 -6.855 1 45.31 81 SER A C 1
ATOM 664 O O . SER A 1 81 ? 7.254 -35.062 -7.277 1 45.31 81 SER A O 1
ATOM 666 N N . TYR A 1 82 ? 5.312 -35.531 -6.602 1 48.06 82 TYR A N 1
ATOM 667 C CA . TYR A 1 82 ? 5.105 -36.656 -7.492 1 48.06 82 TYR A CA 1
ATOM 668 C C . TYR A 1 82 ? 5.578 -36.344 -8.906 1 48.06 82 TYR A C 1
ATOM 670 O O . TYR A 1 82 ? 5.453 -35.219 -9.367 1 48.06 82 TYR A O 1
ATOM 678 N N . ASP A 1 83 ? 6.688 -36.938 -9.281 1 63.88 83 ASP A N 1
ATOM 679 C CA . ASP A 1 83 ? 6.953 -37.031 -10.711 1 63.88 83 ASP A CA 1
ATOM 680 C C . ASP A 1 83 ? 5.66 -37.219 -11.5 1 63.88 83 ASP A C 1
ATOM 682 O O . ASP A 1 83 ? 5.359 -38.344 -11.938 1 63.88 83 ASP A O 1
ATOM 686 N N . ILE A 1 84 ? 4.727 -36.25 -11.227 1 82.31 84 ILE A N 1
ATOM 687 C CA . ILE A 1 84 ? 3.49 -36.25 -12 1 82.31 84 ILE A CA 1
ATOM 688 C C . ILE A 1 84 ? 3.812 -36.156 -13.492 1 82.31 84 ILE A C 1
ATOM 690 O O . ILE A 1 84 ? 4.492 -35.219 -13.922 1 82.31 84 ILE A O 1
ATOM 694 N N . PRO A 1 85 ? 3.455 -37.219 -14.102 1 88.56 85 PRO A N 1
ATOM 695 C CA . PRO A 1 85 ? 3.756 -37.188 -15.531 1 88.56 85 PRO A CA 1
ATOM 696 C C . PRO A 1 85 ? 3.064 -36.031 -16.266 1 88.56 85 PRO A C 1
ATOM 698 O O . PRO A 1 85 ? 1.928 -35.688 -15.93 1 88.56 85 PRO A O 1
ATOM 701 N N . ILE A 1 86 ? 3.678 -35.5 -17.203 1 92.12 86 ILE A N 1
ATOM 702 C CA . ILE A 1 86 ? 3.162 -34.406 -18.016 1 92.12 86 ILE A CA 1
ATOM 703 C C . ILE A 1 86 ? 1.851 -34.812 -18.672 1 92.12 86 ILE A C 1
ATOM 705 O O . ILE A 1 86 ? 0.947 -34 -18.844 1 92.12 86 ILE A O 1
ATOM 709 N N . SER A 1 87 ? 1.746 -36.125 -19.047 1 94.19 87 SER A N 1
ATOM 710 C CA . SER A 1 87 ? 0.535 -36.625 -19.672 1 94.19 87 SER A CA 1
ATOM 711 C C . SER A 1 87 ? -0.679 -36.469 -18.766 1 94.19 87 SER A C 1
ATOM 713 O O . SER A 1 87 ? -1.79 -36.219 -19.25 1 94.19 87 SER A O 1
ATOM 715 N N . PHE A 1 88 ? -0.47 -36.625 -17.484 1 95.62 88 PHE A N 1
ATOM 716 C CA . PHE A 1 88 ? -1.531 -36.375 -16.516 1 95.62 88 PHE A CA 1
ATOM 717 C C . PHE A 1 88 ? -1.915 -34.906 -16.484 1 95.62 88 PHE A C 1
ATOM 719 O O . PHE A 1 88 ? -3.102 -34.562 -16.5 1 95.62 88 PHE A O 1
ATOM 726 N N . LEU A 1 89 ? -0.93 -33.969 -16.484 1 95.56 89 LEU A N 1
ATOM 727 C CA . LEU A 1 89 ? -1.169 -32.531 -16.453 1 95.56 89 LEU A CA 1
ATOM 728 C C . LEU A 1 89 ? -1.923 -32.094 -17.703 1 95.56 89 LEU A C 1
ATOM 730 O O . LEU A 1 89 ? -2.795 -31.219 -17.625 1 95.56 89 LEU A O 1
ATOM 734 N N . ASN A 1 90 ? -1.641 -32.75 -18.812 1 96.06 90 ASN A N 1
ATOM 735 C CA . ASN A 1 90 ? -2.291 -32.406 -20.078 1 96.06 90 ASN A CA 1
ATOM 736 C C . ASN A 1 90 ? -3.789 -32.688 -20.031 1 96.06 90 ASN A C 1
ATOM 738 O O . ASN A 1 90 ? -4.566 -32.062 -20.766 1 96.06 90 ASN A O 1
ATOM 742 N N . LEU A 1 91 ? -4.184 -33.625 -19.188 1 97.38 91 LEU A N 1
ATOM 743 C CA . LEU A 1 91 ? -5.59 -33.969 -19.078 1 97.38 91 LEU A CA 1
ATOM 744 C C . LEU A 1 91 ? -6.332 -33 -18.172 1 97.38 91 LEU A C 1
ATOM 746 O O . LEU A 1 91 ? -7.562 -32.906 -18.219 1 97.38 91 LEU A O 1
ATOM 750 N N . MET A 1 92 ? -5.59 -32.281 -17.391 1 97.38 92 MET A N 1
ATOM 751 C CA . MET A 1 92 ? -6.191 -31.469 -16.344 1 97.38 92 MET A CA 1
ATOM 752 C C . MET A 1 92 ? -6.188 -30 -16.734 1 97.38 92 MET A C 1
ATOM 754 O O . MET A 1 92 ? -7.188 -29.297 -16.547 1 97.38 92 MET A O 1
ATOM 758 N N . PHE A 1 93 ? -5.09 -29.531 -17.281 1 97.81 93 PHE A N 1
ATOM 759 C CA . PHE A 1 93 ? -4.926 -28.109 -17.594 1 97.81 93 PHE A CA 1
ATOM 760 C C . PHE A 1 93 ? -5.293 -27.828 -19.047 1 97.81 93 PHE A C 1
ATOM 762 O O . PHE A 1 93 ? -5.695 -28.734 -19.781 1 97.81 93 PHE A O 1
ATOM 769 N N . GLY A 1 94 ? -5.328 -26.562 -19.438 1 97.44 94 GLY A N 1
ATOM 770 C CA . GLY A 1 94 ? -5.566 -26.172 -20.812 1 97.44 94 GLY A CA 1
ATOM 771 C C . GLY A 1 94 ? -4.391 -26.469 -21.734 1 97.44 94 GLY A C 1
ATOM 772 O O . GLY A 1 94 ? -3.406 -27.078 -21.297 1 97.44 94 GLY A O 1
ATOM 773 N N . LYS A 1 95 ? -4.473 -26.047 -22.938 1 96.56 95 LYS A N 1
ATOM 774 C CA . LYS A 1 95 ? -3.545 -26.438 -24 1 96.56 95 LYS A CA 1
ATOM 775 C C . LYS A 1 95 ? -2.146 -25.875 -23.734 1 96.56 95 LYS A C 1
ATOM 777 O O . LYS A 1 95 ? -1.149 -26.484 -24.125 1 96.56 95 LYS A O 1
ATOM 782 N N . THR A 1 96 ? -2.104 -24.75 -23.031 1 96.62 96 THR A N 1
ATOM 783 C CA . THR A 1 96 ? -0.793 -24.156 -22.812 1 96.62 96 THR A CA 1
ATOM 784 C C . THR A 1 96 ? -0.153 -24.719 -21.547 1 96.62 96 THR A C 1
ATOM 786 O O . THR A 1 96 ? 1.018 -24.453 -21.266 1 96.62 96 THR A O 1
ATOM 789 N N . LEU A 1 97 ? -0.919 -25.484 -20.734 1 96.56 97 LEU A N 1
ATOM 790 C CA . LEU A 1 97 ? -0.471 -26.062 -19.469 1 96.56 97 LEU A CA 1
ATOM 791 C C . LEU A 1 97 ? -0.183 -24.969 -18.453 1 96.56 97 LEU A C 1
ATOM 793 O O . LEU A 1 97 ? 0.756 -25.094 -17.656 1 96.56 97 LEU A O 1
ATOM 797 N N . LYS A 1 98 ? -0.894 -23.859 -18.594 1 97.44 98 LYS A N 1
ATOM 798 C CA . LYS A 1 98 ? -0.783 -22.828 -17.562 1 97.44 98 LYS A CA 1
ATOM 799 C C . LYS A 1 98 ? -1.287 -23.328 -16.219 1 97.44 98 LYS A C 1
ATOM 801 O O . LYS A 1 98 ? -2.412 -23.828 -16.109 1 97.44 98 LYS A O 1
ATOM 806 N N . GLN A 1 99 ? -0.48 -23.25 -15.172 1 95.81 99 GLN A N 1
ATOM 807 C CA . GLN A 1 99 ? -0.818 -23.812 -13.875 1 95.81 99 GLN A CA 1
ATOM 808 C C . GLN A 1 99 ? -1.06 -22.719 -12.844 1 95.81 99 GLN A C 1
ATOM 810 O O . GLN A 1 99 ? -0.985 -22.969 -11.633 1 95.81 99 GLN A O 1
ATOM 815 N N . SER A 1 100 ? -1.197 -21.469 -13.273 1 97.19 100 SER A N 1
ATOM 816 C CA . SER A 1 100 ? -1.605 -20.312 -12.484 1 97.19 100 SER A CA 1
ATOM 817 C C . SER A 1 100 ? -2.918 -19.719 -13 1 97.19 100 SER A C 1
ATOM 819 O O . SER A 1 100 ? -3.484 -20.219 -13.977 1 97.19 100 SER A O 1
ATOM 821 N N . ALA A 1 101 ? -3.361 -18.734 -12.367 1 98.25 101 ALA A N 1
ATOM 822 C CA . ALA A 1 101 ? -4.684 -18.188 -12.664 1 98.25 101 ALA A CA 1
ATOM 823 C C . ALA A 1 101 ? -4.785 -17.766 -14.125 1 98.25 101 ALA A C 1
ATOM 825 O O . ALA A 1 101 ? -3.846 -17.203 -14.68 1 98.25 101 ALA A O 1
ATOM 826 N N . CYS A 1 102 ? -5.879 -18.078 -14.727 1 98.69 102 CYS A N 1
ATOM 827 C CA . CYS A 1 102 ? -6.227 -17.594 -16.062 1 98.69 102 CYS A CA 1
ATOM 828 C C . CYS A 1 102 ? -7.012 -16.281 -15.961 1 98.69 102 CYS A C 1
ATOM 830 O O . CYS A 1 102 ? -7.316 -15.82 -14.859 1 98.69 102 CYS A O 1
ATOM 832 N N . TYR A 1 103 ? -7.234 -15.648 -17.062 1 98.69 103 TYR A N 1
ATOM 833 C CA . TYR A 1 103 ? -7.992 -14.406 -17.125 1 98.69 103 TYR A CA 1
ATOM 834 C C . TYR A 1 103 ? -9.281 -14.586 -17.922 1 98.69 103 TYR A C 1
ATOM 836 O O . TYR A 1 103 ? -9.25 -14.766 -19.141 1 98.69 103 TYR A O 1
ATOM 844 N N . PHE A 1 104 ? -10.375 -14.555 -17.203 1 98.25 104 PHE A N 1
ATOM 845 C CA . PHE A 1 104 ? -11.695 -14.68 -17.812 1 98.25 104 PHE A CA 1
ATOM 846 C C . PHE A 1 104 ? -12.328 -13.312 -18 1 98.25 104 PHE A C 1
ATOM 848 O O . PHE A 1 104 ? -13.039 -12.82 -17.125 1 98.25 104 PHE A O 1
ATOM 855 N N . ASP A 1 105 ? -12.188 -12.695 -19.156 1 92.94 105 ASP A N 1
ATOM 856 C CA . ASP A 1 105 ? -12.594 -11.328 -19.453 1 92.94 105 ASP A CA 1
ATOM 857 C C . ASP A 1 105 ? -14.102 -11.234 -19.641 1 92.94 105 ASP A C 1
ATOM 859 O O . ASP A 1 105 ? -14.68 -10.148 -19.547 1 92.94 105 ASP A O 1
ATOM 863 N N . HIS A 1 106 ? -14.711 -12.328 -20.047 1 90.75 106 HIS A N 1
ATOM 864 C CA . HIS A 1 106 ? -16.172 -12.375 -20.172 1 90.75 106 HIS A CA 1
ATOM 865 C C . HIS A 1 106 ? -16.703 -13.758 -19.797 1 90.75 106 HIS A C 1
ATOM 867 O O . HIS A 1 106 ? -15.93 -14.711 -19.672 1 90.75 106 HIS A O 1
ATOM 873 N N . GLU A 1 107 ? -17.922 -13.883 -19.719 1 90 107 GLU A N 1
ATOM 874 C CA . GLU A 1 107 ? -18.562 -15.055 -19.156 1 90 107 GLU A CA 1
ATOM 875 C C . GLU A 1 107 ? -18.406 -16.266 -20.062 1 90 107 GLU A C 1
ATOM 877 O O . GLU A 1 107 ? -18.297 -17.406 -19.578 1 90 107 GLU A O 1
ATOM 882 N N . VAL A 1 108 ? -18.406 -16.016 -21.328 1 93.38 108 VAL A N 1
ATOM 883 C CA . VAL A 1 108 ? -18.344 -17.141 -22.25 1 93.38 108 VAL A CA 1
ATOM 884 C C . VAL A 1 108 ? -16.922 -17.297 -22.781 1 93.38 108 VAL A C 1
ATOM 886 O O . VAL A 1 108 ? -16.516 -16.609 -23.703 1 93.38 108 VAL A O 1
ATOM 889 N N . MET A 1 109 ? -16.047 -17.844 -22.078 1 95.81 109 MET A N 1
ATOM 890 C CA . MET A 1 109 ? -14.672 -18.125 -22.453 1 95.81 109 MET A CA 1
ATOM 891 C C . MET A 1 109 ? -14.281 -19.562 -22.094 1 95.81 109 MET A C 1
ATOM 893 O O . MET A 1 109 ? -14.625 -20.047 -21.016 1 95.81 109 MET A O 1
ATOM 897 N N . THR A 1 110 ? -13.609 -20.172 -22.984 1 97.5 110 THR A N 1
ATOM 898 C CA . THR A 1 110 ? -13.07 -21.484 -22.672 1 97.5 110 THR A CA 1
ATOM 899 C C . THR A 1 110 ? -11.789 -21.375 -21.859 1 97.5 110 THR A C 1
ATOM 901 O O . THR A 1 110 ? -11.188 -20.297 -21.781 1 97.5 110 THR A O 1
ATOM 904 N N . LEU A 1 111 ? -11.398 -22.422 -21.266 1 98.25 111 LEU A N 1
ATOM 905 C CA . LEU A 1 111 ? -10.148 -22.453 -20.5 1 98.25 111 LEU A CA 1
ATOM 906 C C . LEU A 1 111 ? -8.969 -22.078 -21.391 1 98.25 111 LEU A C 1
ATOM 908 O O . LEU A 1 111 ? -8.117 -21.281 -20.984 1 98.25 111 LEU A O 1
ATOM 912 N N . ASP A 1 112 ? -8.906 -22.641 -22.594 1 98.31 112 ASP A N 1
ATOM 913 C CA . ASP A 1 112 ? -7.805 -22.375 -23.516 1 98.31 112 ASP A CA 1
ATOM 914 C C . ASP A 1 112 ? -7.73 -20.891 -23.875 1 98.31 112 ASP A C 1
ATOM 916 O O . ASP A 1 112 ? -6.645 -20.312 -23.922 1 98.31 112 ASP A O 1
ATOM 920 N N . GLU A 1 113 ? -8.875 -20.297 -24.125 1 98.31 113 GLU A N 1
ATOM 921 C CA . GLU A 1 113 ? -8.93 -18.875 -24.422 1 98.31 113 GLU A CA 1
ATOM 922 C C . GLU A 1 113 ? -8.469 -18.047 -23.219 1 98.31 113 GLU A C 1
ATOM 924 O O . GLU A 1 113 ? -7.766 -17.047 -23.391 1 98.31 113 GLU A O 1
ATOM 929 N N . ALA A 1 114 ? -8.867 -18.453 -22.047 1 98.69 114 ALA A N 1
ATOM 930 C CA . ALA A 1 114 ? -8.547 -17.719 -20.828 1 98.69 114 ALA A CA 1
ATOM 931 C C . ALA A 1 114 ? -7.055 -17.797 -20.516 1 98.69 114 ALA A C 1
ATOM 933 O O . ALA A 1 114 ? -6.477 -16.844 -19.984 1 98.69 114 ALA A O 1
ATOM 934 N N . GLU A 1 115 ? -6.422 -18.969 -20.797 1 98.56 115 GLU A N 1
ATOM 935 C CA . GLU A 1 115 ? -4.977 -19.094 -20.656 1 98.56 115 GLU A CA 1
ATOM 936 C C . GLU A 1 115 ? -4.238 -18.078 -21.516 1 98.56 115 GLU A C 1
ATOM 938 O O . GLU A 1 115 ? -3.34 -17.391 -21.047 1 98.56 115 GLU A O 1
ATOM 943 N N . ILE A 1 116 ? -4.664 -17.984 -22.734 1 98.5 116 ILE A N 1
ATOM 944 C CA . ILE A 1 116 ? -4.039 -17.062 -23.688 1 98.5 116 ILE A CA 1
ATOM 945 C C . ILE A 1 116 ? -4.277 -15.625 -23.266 1 98.5 116 ILE A C 1
ATOM 947 O O . ILE A 1 116 ? -3.363 -14.797 -23.312 1 98.5 116 ILE A O 1
ATOM 951 N N . ALA A 1 117 ? -5.492 -15.359 -22.844 1 98.69 117 ALA A N 1
ATOM 952 C CA . ALA A 1 117 ? -5.832 -14.008 -22.391 1 98.69 117 ALA A CA 1
ATOM 953 C C . ALA A 1 117 ? -4.938 -13.578 -21.234 1 98.69 117 ALA A C 1
ATOM 955 O O . ALA A 1 117 ? -4.504 -12.422 -21.172 1 98.69 117 ALA A O 1
ATOM 956 N N . MET A 1 118 ? -4.695 -14.438 -20.312 1 98.81 118 MET A N 1
ATOM 957 C CA . MET A 1 118 ? -3.824 -14.102 -19.188 1 98.81 118 MET A CA 1
ATOM 958 C C . MET A 1 118 ? -2.396 -13.852 -19.672 1 98.81 118 MET A C 1
ATOM 960 O O . MET A 1 118 ? -1.744 -12.914 -19.219 1 98.81 118 MET A O 1
ATOM 964 N N . HIS A 1 119 ? -1.88 -14.727 -20.547 1 98.81 119 HIS A N 1
ATOM 965 C CA . HIS A 1 119 ? -0.541 -14.516 -21.078 1 98.81 119 HIS A CA 1
ATOM 966 C C . HIS A 1 119 ? -0.434 -13.156 -21.766 1 98.81 119 HIS A C 1
ATOM 968 O O . HIS A 1 119 ? 0.56 -12.445 -21.594 1 98.81 119 HIS A O 1
ATOM 974 N N . ASP A 1 120 ? -1.444 -12.805 -22.531 1 98.81 120 ASP A N 1
ATOM 975 C CA . ASP A 1 120 ? -1.474 -11.5 -23.188 1 98.81 120 ASP A CA 1
ATOM 976 C C . ASP A 1 120 ? -1.458 -10.367 -22.172 1 98.81 120 ASP A C 1
ATOM 978 O O . ASP A 1 120 ? -0.767 -9.367 -22.359 1 98.81 120 ASP A O 1
ATOM 982 N N . LEU A 1 121 ? -2.227 -10.57 -21.156 1 98.81 121 LEU A N 1
ATOM 983 C CA . LEU A 1 121 ? -2.297 -9.562 -20.109 1 98.81 121 LEU A CA 1
ATOM 984 C C . LEU A 1 121 ? -0.942 -9.383 -19.438 1 98.81 121 LEU A C 1
ATOM 986 O O . LEU A 1 121 ? -0.519 -8.25 -19.172 1 98.81 121 LEU A O 1
ATOM 990 N N . TYR A 1 122 ? -0.249 -10.539 -19.125 1 98.88 122 TYR A N 1
ATOM 991 C CA . TYR A 1 122 ? 1.098 -10.477 -18.562 1 98.88 122 TYR A CA 1
ATOM 992 C C . TYR A 1 122 ? 2.025 -9.68 -19.469 1 98.88 122 TYR A C 1
ATOM 994 O O . TYR A 1 122 ? 2.771 -8.812 -19.016 1 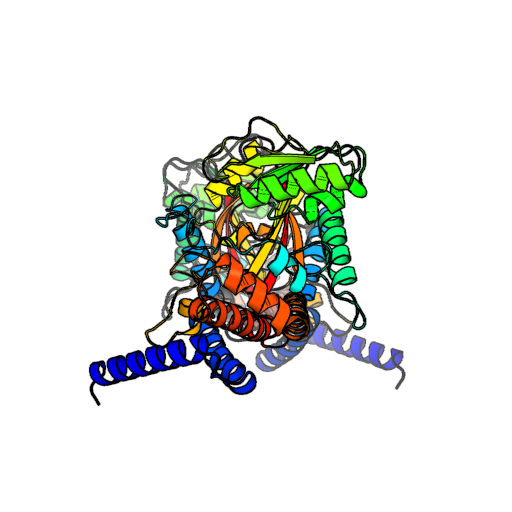98.88 122 TYR A O 1
ATOM 1002 N N . CYS A 1 123 ? 1.968 -9.953 -20.766 1 98.88 123 CYS A N 1
ATOM 1003 C CA . CYS A 1 123 ? 2.836 -9.281 -21.734 1 98.88 123 CYS A CA 1
ATOM 1004 C C . CYS A 1 123 ? 2.549 -7.785 -21.766 1 98.88 123 CYS A C 1
ATOM 1006 O O . CYS A 1 123 ? 3.475 -6.973 -21.812 1 98.88 123 CYS A O 1
ATOM 1008 N N . GLU A 1 124 ? 1.32 -7.453 -21.766 1 98.88 124 GLU A N 1
ATOM 1009 C CA . GLU A 1 124 ? 0.92 -6.051 -21.781 1 98.88 124 GLU A CA 1
ATOM 1010 C C . GLU A 1 124 ? 1.432 -5.32 -20.531 1 98.88 124 GLU A C 1
ATOM 1012 O O . GLU A 1 124 ? 2.059 -4.266 -20.641 1 98.88 124 GLU A O 1
ATOM 1017 N N . ARG A 1 125 ? 1.196 -5.906 -19.375 1 98.88 125 ARG A N 1
ATOM 1018 C CA . ARG A 1 125 ? 1.525 -5.254 -18.109 1 98.88 125 ARG A CA 1
ATOM 1019 C C . ARG A 1 125 ? 3.033 -5.227 -17.891 1 98.88 125 ARG A C 1
ATOM 1021 O O . ARG A 1 125 ? 3.561 -4.277 -17.297 1 98.88 125 ARG A O 1
ATOM 1028 N N . ALA A 1 126 ? 3.713 -6.199 -18.453 1 98.88 126 ALA A N 1
ATOM 1029 C CA . ALA A 1 126 ? 5.172 -6.227 -18.375 1 98.88 126 ALA A CA 1
ATOM 1030 C C . ALA A 1 126 ? 5.785 -5.34 -19.453 1 98.88 126 ALA A C 1
ATOM 1032 O O . ALA A 1 126 ? 7.008 -5.168 -19.5 1 98.88 126 ALA A O 1
ATOM 1033 N N . GLN A 1 127 ? 4.98 -4.871 -20.375 1 98.81 127 GLN A N 1
ATOM 1034 C CA . GLN A 1 127 ? 5.406 -4 -21.469 1 98.81 127 GLN A CA 1
ATOM 1035 C C . GLN A 1 127 ? 6.434 -4.695 -22.344 1 98.81 127 GLN A C 1
ATOM 1037 O O . GLN A 1 127 ? 7.488 -4.125 -22.641 1 98.81 127 GLN A O 1
ATOM 1042 N N . ILE A 1 128 ? 6.117 -5.879 -22.734 1 98.88 128 ILE A N 1
ATOM 1043 C CA . ILE A 1 128 ? 6.996 -6.645 -23.609 1 98.88 128 ILE A CA 1
ATOM 1044 C C . ILE A 1 128 ? 6.969 -6.043 -25.016 1 98.88 128 ILE A C 1
ATOM 1046 O O . ILE A 1 128 ? 5.902 -5.695 -25.531 1 98.88 128 ILE A O 1
ATOM 1050 N N . LYS A 1 129 ? 8.094 -5.887 -25.578 1 98.56 129 LYS A N 1
ATOM 1051 C CA . LYS A 1 129 ? 8.273 -5.457 -26.953 1 98.56 129 LYS A CA 1
ATOM 1052 C C . LYS A 1 129 ? 9.188 -6.418 -27.719 1 98.56 129 LYS A C 1
ATOM 1054 O O . LYS A 1 129 ? 10.094 -7.012 -27.125 1 98.56 129 LYS A O 1
ATOM 1059 N N . ASP A 1 130 ? 8.914 -6.457 -28.938 1 98.62 130 ASP A N 1
ATOM 1060 C CA . ASP A 1 130 ? 9.711 -7.363 -29.766 1 98.62 130 ASP A CA 1
ATOM 1061 C C . ASP A 1 130 ? 11.188 -6.957 -29.75 1 98.62 130 ASP A C 1
ATOM 1063 O O . ASP A 1 130 ? 11.508 -5.77 -29.812 1 98.62 130 ASP A O 1
ATOM 1067 N N . GLY A 1 131 ? 12.055 -7.875 -29.609 1 98.62 131 GLY A N 1
ATOM 1068 C CA . GLY A 1 131 ? 13.492 -7.625 -29.609 1 98.62 131 GLY A CA 1
ATOM 1069 C C . GLY A 1 131 ? 14.109 -7.648 -28.234 1 98.62 131 GLY A C 1
ATOM 1070 O O . GLY A 1 131 ? 15.328 -7.613 -28.094 1 98.62 131 GLY A O 1
ATOM 1071 N N . GLN A 1 132 ? 13.32 -7.848 -27.203 1 98.75 132 GLN A N 1
ATOM 1072 C CA . GLN A 1 132 ? 13.805 -7.773 -25.828 1 98.75 132 GLN A CA 1
ATOM 1073 C C . GLN A 1 132 ? 14.312 -9.133 -25.359 1 98.75 132 GLN A C 1
ATOM 1075 O O . GLN A 1 132 ? 13.867 -10.172 -25.828 1 98.75 132 GLN A O 1
ATOM 1080 N N . SER A 1 133 ? 15.273 -9.094 -24.469 1 98.81 133 SER A N 1
ATOM 1081 C CA . SER A 1 133 ? 15.633 -10.273 -23.688 1 98.81 133 SER A CA 1
ATOM 1082 C C . SER A 1 133 ? 14.75 -10.406 -22.453 1 98.81 133 SER A C 1
ATOM 1084 O O . SER A 1 133 ? 14.562 -9.438 -21.703 1 98.81 133 SER A O 1
ATOM 1086 N N . ILE A 1 134 ? 14.211 -11.625 -22.25 1 98.81 134 ILE A N 1
ATOM 1087 C CA . ILE A 1 134 ? 13.227 -11.828 -21.203 1 98.81 134 ILE A CA 1
ATOM 1088 C C . ILE A 1 134 ? 13.641 -13 -20.312 1 98.81 134 ILE A C 1
ATOM 1090 O O . ILE A 1 134 ? 14.055 -14.047 -20.828 1 98.81 134 ILE A O 1
ATOM 1094 N N . LEU A 1 135 ? 13.555 -12.82 -19.016 1 98.75 135 LEU A N 1
ATOM 1095 C CA . LEU A 1 135 ? 13.797 -13.891 -18.047 1 98.75 135 LEU A CA 1
ATOM 1096 C C . LEU A 1 135 ? 12.5 -14.273 -17.328 1 98.75 135 LEU A C 1
ATOM 1098 O O . LEU A 1 135 ? 11.828 -13.422 -16.75 1 98.75 135 LEU A O 1
ATOM 1102 N N . ASP A 1 136 ? 12.109 -15.5 -17.438 1 98.62 136 ASP A N 1
ATOM 1103 C CA . ASP A 1 136 ? 10.992 -16.062 -16.703 1 98.62 136 ASP A CA 1
ATOM 1104 C C . ASP A 1 136 ? 11.469 -16.875 -15.5 1 98.62 136 ASP A C 1
ATOM 1106 O O . ASP A 1 136 ? 11.93 -18.016 -15.648 1 98.62 136 ASP A O 1
ATOM 1110 N N . VAL A 1 137 ? 11.32 -16.312 -14.289 1 97.56 137 VAL A N 1
ATOM 1111 C CA . VAL A 1 137 ? 11.805 -16.922 -13.055 1 97.56 137 VAL A CA 1
ATOM 1112 C C . VAL A 1 137 ? 10.766 -17.906 -12.516 1 97.56 137 VAL A C 1
ATOM 1114 O O . VAL A 1 137 ? 9.648 -17.516 -12.18 1 97.56 137 VAL A O 1
ATOM 1117 N N . GLY A 1 138 ? 11.148 -19.141 -12.352 1 95.88 138 GLY A N 1
ATOM 1118 C CA . GLY A 1 138 ? 10.156 -20.156 -12.062 1 95.88 138 GLY A CA 1
ATOM 1119 C C . GLY A 1 138 ? 9.211 -20.406 -13.227 1 95.88 138 GLY A C 1
ATOM 1120 O O . GLY A 1 138 ? 7.992 -20.266 -13.086 1 95.88 138 GLY A O 1
ATOM 1121 N N . CYS A 1 139 ? 9.766 -20.953 -14.305 1 97.06 139 CYS A N 1
ATOM 1122 C CA . CYS A 1 139 ? 9.062 -20.891 -15.578 1 97.06 139 CYS A CA 1
ATOM 1123 C C . CYS A 1 139 ? 8.102 -22.062 -15.727 1 97.06 139 CYS A C 1
ATOM 1125 O O . CYS A 1 139 ? 7.363 -22.141 -16.719 1 97.06 139 CYS A O 1
ATOM 1127 N N . GLY A 1 140 ? 8.078 -22.984 -14.773 1 94.94 140 GLY A N 1
ATOM 1128 C CA . GLY A 1 140 ? 7.199 -24.141 -14.898 1 94.94 140 GLY A CA 1
ATOM 1129 C C . GLY A 1 140 ? 7.445 -24.938 -16.172 1 94.94 140 GLY A C 1
ATOM 1130 O O . GLY A 1 140 ? 8.586 -25.281 -16.484 1 94.94 140 GLY A O 1
ATOM 1131 N N . HIS A 1 141 ? 6.387 -25.281 -16.812 1 95.94 141 HIS A N 1
ATOM 1132 C CA . HIS A 1 141 ? 6.496 -26.078 -18.031 1 95.94 141 HIS A CA 1
ATOM 1133 C C . HIS A 1 141 ? 6.637 -25.172 -19.266 1 95.94 141 HIS A C 1
ATOM 1135 O O . HIS A 1 141 ? 6.441 -25.625 -20.391 1 95.94 141 HIS A O 1
ATOM 1141 N N . GLY A 1 142 ? 6.848 -23.859 -19.047 1 97.69 142 GLY A N 1
ATOM 1142 C CA . GLY A 1 142 ? 7.238 -22.969 -20.125 1 97.69 142 GLY A CA 1
ATOM 1143 C C . GLY A 1 142 ? 6.059 -22.328 -20.828 1 97.69 142 GLY A C 1
ATOM 1144 O O . GLY A 1 142 ? 6.203 -21.75 -21.906 1 97.69 142 GLY A O 1
ATOM 1145 N N . SER A 1 143 ? 4.887 -22.375 -20.203 1 97.62 143 SER A N 1
ATOM 1146 C CA . SER A 1 143 ? 3.66 -21.891 -20.828 1 97.62 143 SER A CA 1
ATOM 1147 C C . SER A 1 143 ? 3.801 -20.453 -21.281 1 97.62 143 SER A C 1
ATOM 1149 O O . SER A 1 143 ? 3.525 -20.125 -22.453 1 97.62 143 SER A O 1
ATOM 1151 N N . LEU A 1 144 ? 4.23 -19.578 -20.438 1 98.69 144 LEU A N 1
ATOM 1152 C CA . LEU A 1 144 ? 4.395 -18.172 -20.766 1 98.69 144 LEU A CA 1
ATOM 1153 C C . LEU A 1 144 ? 5.543 -17.969 -21.75 1 98.69 144 LEU A C 1
ATOM 1155 O O . LEU A 1 144 ? 5.449 -17.141 -22.656 1 98.69 144 LEU A O 1
ATOM 1159 N N . MET A 1 145 ? 6.59 -18.719 -21.609 1 98.62 145 MET A N 1
ATOM 1160 C CA . MET A 1 145 ? 7.766 -18.609 -22.469 1 98.62 145 MET A CA 1
ATOM 1161 C C . MET A 1 145 ? 7.395 -18.844 -23.938 1 98.62 145 MET A C 1
ATOM 1163 O O . MET A 1 145 ? 7.777 -18.062 -24.812 1 98.62 145 MET A O 1
ATOM 1167 N N . PHE A 1 146 ? 6.656 -19.922 -24.141 1 98.62 146 PHE A N 1
ATOM 1168 C CA . PHE A 1 146 ? 6.273 -20.266 -25.5 1 98.62 146 PHE A CA 1
ATOM 1169 C C . PHE A 1 146 ? 5.379 -19.188 -26.094 1 98.62 146 PHE A C 1
ATOM 1171 O O . PHE A 1 146 ? 5.523 -18.844 -27.281 1 98.62 146 PHE A O 1
ATOM 1178 N N . HIS A 1 147 ? 4.461 -18.672 -25.25 1 98.62 147 HIS A N 1
ATOM 1179 C CA . HIS A 1 147 ? 3.572 -17.625 -25.719 1 98.62 147 HIS A CA 1
ATOM 1180 C C . HIS A 1 147 ? 4.359 -16.391 -26.172 1 98.62 147 HIS A C 1
ATOM 1182 O O . HIS A 1 147 ? 4.133 -15.867 -27.266 1 98.62 147 HIS A O 1
ATOM 1188 N N . ILE A 1 148 ? 5.309 -15.914 -25.391 1 98.81 148 ILE A N 1
ATOM 1189 C CA . ILE A 1 148 ? 6.113 -14.734 -25.688 1 98.81 148 ILE A CA 1
ATOM 1190 C C . ILE A 1 148 ? 6.969 -15 -26.922 1 98.81 148 ILE A C 1
ATOM 1192 O O . ILE A 1 148 ? 7.023 -14.172 -27.844 1 98.81 148 ILE A O 1
ATOM 1196 N N . ALA A 1 149 ? 7.598 -16.172 -27 1 98.69 149 ALA A N 1
ATOM 1197 C CA . ALA A 1 149 ? 8.516 -16.516 -28.078 1 98.69 149 ALA A CA 1
ATOM 1198 C C . ALA A 1 149 ? 7.793 -16.547 -29.422 1 98.69 149 ALA A C 1
ATOM 1200 O O . ALA A 1 149 ? 8.375 -16.188 -30.453 1 98.69 149 ALA A O 1
ATOM 1201 N N . GLN A 1 150 ? 6.602 -17.047 -29.406 1 98.38 150 GLN A N 1
ATOM 1202 C CA . GLN A 1 150 ? 5.828 -17.141 -30.641 1 98.38 150 GLN A CA 1
ATOM 1203 C C . GLN A 1 150 ? 5.273 -15.789 -31.047 1 98.38 150 GLN A C 1
ATOM 1205 O O . GLN A 1 150 ? 5.227 -15.461 -32.25 1 98.38 150 GLN A O 1
ATOM 1210 N N . LYS A 1 151 ? 4.848 -14.969 -30.125 1 98.25 151 LYS A N 1
ATOM 1211 C CA . LYS A 1 151 ? 4.207 -13.688 -30.391 1 98.25 151 LYS A CA 1
ATOM 1212 C C . LYS A 1 151 ? 5.246 -12.625 -30.734 1 98.25 151 LYS A C 1
ATOM 1214 O O . LYS A 1 151 ? 4.992 -11.758 -31.578 1 98.25 151 LYS A O 1
ATOM 1219 N N . PHE A 1 152 ? 6.348 -12.648 -30.047 1 98.56 152 PHE A N 1
ATOM 1220 C CA . PHE A 1 152 ? 7.453 -11.719 -30.25 1 98.56 152 PHE A CA 1
ATOM 1221 C C . PHE A 1 152 ? 8.695 -12.445 -30.75 1 98.56 152 PHE A C 1
ATOM 1223 O O . PHE A 1 152 ? 9.609 -12.727 -29.984 1 98.56 152 PHE A O 1
ATOM 1230 N N . LYS A 1 153 ? 8.828 -12.602 -32.031 1 97.75 153 LYS A N 1
ATOM 1231 C CA . LYS A 1 153 ? 9.734 -13.547 -32.656 1 97.75 153 LYS A CA 1
ATOM 1232 C C . LYS A 1 153 ? 11.188 -13.125 -32.469 1 97.75 153 LYS A C 1
ATOM 1234 O O . LYS A 1 153 ? 12.094 -13.961 -32.562 1 97.75 153 LYS A O 1
ATOM 1239 N N . ASN A 1 154 ? 11.367 -11.828 -32.219 1 98.44 154 ASN A N 1
ATOM 1240 C CA . ASN A 1 154 ? 12.742 -11.352 -32.094 1 98.44 154 ASN A CA 1
ATOM 1241 C C . ASN A 1 154 ? 13.172 -11.297 -30.625 1 98.44 154 ASN A C 1
ATOM 1243 O O . ASN A 1 154 ? 14.312 -10.945 -30.312 1 98.44 154 ASN A O 1
ATOM 1247 N N . CYS A 1 155 ? 12.297 -11.688 -29.719 1 98.75 155 CYS A N 1
ATOM 1248 C CA . CYS A 1 155 ? 12.672 -11.789 -28.297 1 98.75 155 CYS A CA 1
ATOM 1249 C C . CYS A 1 155 ? 13.492 -13.047 -28.047 1 98.75 155 CYS A C 1
ATOM 1251 O O . CYS A 1 155 ? 13.398 -14.023 -28.797 1 98.75 155 CYS A O 1
ATOM 1253 N N . ILE A 1 156 ? 14.352 -12.969 -27.125 1 98.75 156 ILE A N 1
ATOM 1254 C CA . ILE A 1 156 ? 15 -14.148 -26.578 1 98.75 156 ILE A CA 1
ATOM 1255 C C . ILE A 1 156 ? 14.484 -14.406 -25.156 1 98.75 156 ILE A C 1
ATOM 1257 O O . ILE A 1 156 ? 14.664 -13.578 -24.266 1 98.75 156 ILE A O 1
ATOM 1261 N N . VAL A 1 157 ? 13.844 -15.57 -24.984 1 98.81 157 VAL A N 1
ATOM 1262 C CA . VAL A 1 157 ? 13.195 -15.875 -23.719 1 98.81 157 VAL A CA 1
ATOM 1263 C C . VAL A 1 157 ? 13.984 -16.953 -22.984 1 98.81 157 VAL A C 1
ATOM 1265 O O . VAL A 1 157 ? 14.211 -18.047 -23.516 1 98.81 157 VAL A O 1
ATOM 1268 N N . THR A 1 158 ? 14.438 -16.625 -21.781 1 98.75 158 THR A N 1
ATOM 1269 C CA . THR A 1 158 ? 15.148 -17.562 -20.906 1 98.75 158 THR A CA 1
ATOM 1270 C C . THR A 1 158 ? 14.312 -17.906 -19.688 1 98.75 158 THR A C 1
ATOM 1272 O O . THR A 1 158 ? 13.781 -17.016 -19.016 1 98.75 158 THR A O 1
ATOM 1275 N N . GLY A 1 159 ? 14.133 -19.203 -19.453 1 98.25 159 GLY A N 1
ATOM 1276 C CA . GLY A 1 159 ? 13.461 -19.641 -18.234 1 98.25 159 GLY A CA 1
ATOM 1277 C C . GLY A 1 159 ? 14.398 -20.328 -17.25 1 98.25 159 GLY A C 1
ATOM 1278 O O . GLY A 1 159 ? 15.383 -20.953 -17.656 1 98.25 159 GLY A O 1
ATOM 1279 N N . ILE A 1 160 ? 14.117 -20.172 -15.992 1 96.69 160 ILE A N 1
ATOM 1280 C CA . ILE A 1 160 ? 14.875 -20.891 -14.969 1 96.69 160 ILE A CA 1
ATOM 1281 C C . ILE A 1 160 ? 13.93 -21.766 -14.156 1 96.69 160 ILE A C 1
ATOM 1283 O O . ILE A 1 160 ? 12.867 -21.312 -13.719 1 96.69 160 ILE A O 1
ATOM 1287 N N . THR A 1 161 ? 14.25 -23 -14.008 1 95.44 161 THR A N 1
ATOM 1288 C CA . THR A 1 161 ? 13.5 -23.969 -13.211 1 95.44 161 THR A CA 1
ATOM 1289 C C . THR A 1 161 ? 14.438 -24.891 -12.438 1 95.44 161 THR A C 1
ATOM 1291 O O . THR A 1 161 ? 15.594 -25.062 -12.836 1 95.44 161 THR A O 1
ATOM 1294 N N . ASN A 1 162 ? 13.984 -25.391 -11.336 1 92.06 162 ASN A N 1
ATOM 1295 C CA . ASN A 1 162 ? 14.773 -26.344 -10.578 1 92.06 162 ASN A CA 1
ATOM 1296 C C . ASN A 1 162 ? 14.367 -27.781 -10.883 1 92.06 162 ASN A C 1
ATOM 1298 O O . ASN A 1 162 ? 14.812 -28.719 -10.219 1 92.06 162 ASN A O 1
ATOM 1302 N N . SER A 1 163 ? 13.547 -27.984 -11.891 1 91.56 163 SER A N 1
ATOM 1303 C CA . SER A 1 163 ? 13.023 -29.297 -12.25 1 91.56 163 SER A CA 1
ATOM 1304 C C . SER A 1 163 ? 13.586 -29.781 -13.578 1 91.56 163 SER A C 1
ATOM 1306 O O . SER A 1 163 ? 13.32 -29.188 -14.625 1 91.56 163 SER A O 1
ATOM 1308 N N . ILE A 1 164 ? 14.219 -30.906 -13.516 1 93.5 164 ILE A N 1
ATOM 1309 C CA . ILE A 1 164 ? 14.82 -31.469 -14.719 1 93.5 164 ILE A CA 1
ATOM 1310 C C . ILE A 1 164 ? 13.719 -31.906 -15.68 1 93.5 164 ILE A C 1
ATOM 1312 O O . ILE A 1 164 ? 13.875 -31.828 -16.891 1 93.5 164 ILE A O 1
ATOM 1316 N N . THR A 1 165 ? 12.617 -32.375 -15.102 1 91.75 165 THR A N 1
ATOM 1317 C CA . THR A 1 165 ? 11.5 -32.812 -15.93 1 91.75 165 THR A CA 1
ATOM 1318 C C . THR A 1 165 ? 10.891 -31.625 -16.688 1 91.75 165 THR A C 1
ATOM 1320 O O . THR A 1 165 ? 10.508 -31.75 -17.844 1 91.75 165 THR A O 1
ATOM 1323 N N . GLN A 1 166 ? 10.836 -30.516 -16.031 1 94.5 166 GLN A N 1
ATOM 1324 C CA . GLN A 1 166 ? 10.336 -29.297 -16.672 1 94.5 166 GLN A CA 1
ATOM 1325 C C . GLN A 1 166 ? 11.273 -28.844 -17.781 1 94.5 166 GLN A C 1
ATOM 1327 O O . GLN A 1 166 ? 10.828 -28.531 -18.891 1 94.5 166 GLN A O 1
ATOM 1332 N N . LYS A 1 167 ? 12.539 -28.859 -17.531 1 96.56 167 LYS A N 1
ATOM 1333 C CA . LYS A 1 167 ? 13.516 -28.469 -18.547 1 96.56 167 LYS A CA 1
ATOM 1334 C C . LYS A 1 167 ? 13.406 -29.359 -19.781 1 96.56 167 LYS A C 1
ATOM 1336 O O . LYS A 1 167 ? 13.383 -28.859 -20.906 1 96.56 167 LYS A O 1
ATOM 1341 N N . ASN A 1 168 ? 13.352 -30.641 -19.531 1 96.19 168 ASN A N 1
ATOM 1342 C CA . ASN A 1 168 ? 13.258 -31.578 -20.641 1 96.19 168 ASN A CA 1
ATOM 1343 C C . ASN A 1 168 ? 12.008 -31.344 -21.484 1 96.19 168 ASN A C 1
ATOM 1345 O O . ASN A 1 168 ? 12.055 -31.391 -22.719 1 96.19 168 ASN A O 1
ATOM 1349 N N . PHE A 1 169 ? 10.945 -31.156 -20.797 1 95.88 169 PHE A N 1
ATOM 1350 C CA . PHE A 1 169 ? 9.695 -30.891 -21.5 1 95.88 169 PHE A CA 1
ATOM 1351 C C . PHE A 1 169 ? 9.805 -29.641 -22.359 1 95.88 169 PHE A C 1
ATOM 1353 O O . PHE A 1 169 ? 9.375 -29.625 -23.516 1 95.88 169 PHE A O 1
ATOM 1360 N N . ILE A 1 170 ? 10.367 -28.547 -21.812 1 97.69 170 ILE A N 1
ATOM 1361 C CA . ILE A 1 170 ? 10.508 -27.281 -22.531 1 97.69 170 ILE A CA 1
ATOM 1362 C C . ILE A 1 170 ? 11.383 -27.469 -23.766 1 97.69 170 ILE A C 1
ATOM 1364 O O . ILE A 1 170 ? 11.039 -27 -24.859 1 97.69 170 ILE A O 1
ATOM 1368 N N . GLU A 1 171 ? 12.445 -28.188 -23.625 1 98 171 GLU A N 1
ATOM 1369 C CA . GLU A 1 171 ? 13.344 -28.438 -24.75 1 98 171 GLU A CA 1
ATOM 1370 C C . GLU A 1 171 ? 12.648 -29.25 -25.844 1 98 171 GLU A C 1
ATOM 1372 O O . GLU A 1 171 ? 12.82 -28.969 -27.031 1 98 171 GLU A O 1
ATOM 1377 N N . GLU A 1 172 ? 11.914 -30.234 -25.406 1 97.38 172 GLU A N 1
ATOM 1378 C CA . GLU A 1 172 ? 11.156 -31.031 -26.359 1 97.38 172 GLU A CA 1
ATOM 1379 C C . GLU A 1 172 ? 10.133 -30.172 -27.109 1 97.38 172 GLU A C 1
ATOM 1381 O O . GLU A 1 172 ? 9.992 -30.281 -28.328 1 97.38 172 GLU A O 1
ATOM 1386 N N . GLN A 1 173 ? 9.461 -29.359 -26.375 1 97 173 GLN A N 1
ATOM 1387 C CA . GLN A 1 173 ? 8.453 -28.5 -26.984 1 97 173 GLN A CA 1
ATOM 1388 C C . GLN A 1 173 ? 9.094 -27.5 -27.938 1 97 173 GLN A C 1
ATOM 1390 O O . GLN A 1 173 ? 8.508 -27.141 -28.953 1 97 173 GLN A O 1
ATOM 1395 N N . CYS A 1 174 ? 10.25 -26.984 -27.609 1 97.56 174 CYS A N 1
ATOM 1396 C CA . CYS A 1 174 ? 10.961 -26.062 -28.484 1 97.56 174 CYS A CA 1
ATOM 1397 C C . CYS A 1 174 ? 11.258 -26.719 -29.828 1 97.56 174 CYS A C 1
ATOM 1399 O O . CYS A 1 174 ? 11.125 -26.078 -30.891 1 97.56 174 CYS A O 1
ATOM 1401 N N . ARG A 1 175 ? 11.633 -27.969 -29.75 1 97.31 175 ARG A N 1
ATOM 1402 C CA . ARG A 1 175 ? 11.906 -28.703 -30.969 1 97.31 175 ARG A CA 1
ATOM 1403 C C . ARG A 1 175 ? 10.633 -28.906 -31.797 1 97.31 175 ARG A C 1
ATOM 1405 O O . ARG A 1 175 ? 10.617 -28.656 -33 1 97.31 175 ARG A O 1
ATOM 1412 N N . ASN A 1 176 ? 9.609 -29.281 -31.141 1 96.88 176 ASN A N 1
ATOM 1413 C CA . ASN A 1 176 ? 8.336 -29.547 -31.797 1 96.88 176 ASN A CA 1
ATOM 1414 C C . ASN A 1 176 ? 7.773 -28.281 -32.469 1 96.88 176 ASN A C 1
ATOM 1416 O O . ASN A 1 176 ? 7.199 -28.359 -33.531 1 96.88 176 ASN A O 1
ATOM 1420 N N . LEU A 1 177 ? 7.977 -27.156 -31.766 1 96.06 177 LEU A N 1
ATOM 1421 C CA . LEU A 1 177 ? 7.414 -25.891 -32.25 1 96.06 177 LEU A CA 1
ATOM 1422 C C . LEU A 1 177 ? 8.43 -25.125 -33.094 1 96.06 177 LEU A C 1
ATOM 1424 O O . LEU A 1 177 ? 8.125 -24.031 -33.594 1 96.06 177 LEU A O 1
ATOM 1428 N N . LYS A 1 178 ? 9.617 -25.656 -33.188 1 97.06 178 LYS A N 1
ATOM 1429 C CA . LYS A 1 178 ? 10.711 -25.047 -33.938 1 97.06 178 LYS A CA 1
ATOM 1430 C C . LYS A 1 178 ? 11.047 -23.656 -33.406 1 97.06 178 LYS A C 1
ATOM 1432 O O . LYS A 1 178 ? 11.156 -22.703 -34.188 1 97.06 178 LYS A O 1
ATOM 1437 N N . LEU A 1 179 ? 11.023 -23.562 -32.125 1 97.69 179 LEU A N 1
ATOM 1438 C CA . LEU A 1 179 ? 11.398 -22.312 -31.453 1 97.69 179 LEU A CA 1
ATOM 1439 C C . LEU A 1 179 ? 12.898 -22.281 -31.172 1 97.69 179 LEU A C 1
ATOM 1441 O O . LEU A 1 179 ? 13.422 -23.125 -30.438 1 97.69 179 LEU A O 1
ATOM 1445 N N . LEU A 1 180 ? 13.555 -21.297 -31.703 1 97.38 180 LEU A N 1
ATOM 1446 C CA . LEU A 1 180 ? 15 -21.172 -31.531 1 97.38 180 LEU A CA 1
ATOM 1447 C C . LEU A 1 180 ? 15.336 -20.062 -30.547 1 97.38 180 LEU A C 1
ATOM 1449 O O . LEU A 1 180 ? 16.484 -19.938 -30.125 1 97.38 180 LEU A O 1
ATOM 1453 N N . ASN A 1 181 ? 14.344 -19.328 -30.141 1 98.5 181 ASN A N 1
ATOM 1454 C CA . ASN A 1 181 ? 14.57 -18.156 -29.312 1 98.5 181 ASN A CA 1
ATOM 1455 C C . ASN A 1 181 ? 14.18 -18.406 -27.859 1 98.5 181 ASN A C 1
ATOM 1457 O O . ASN A 1 181 ? 13.805 -17.484 -27.141 1 98.5 181 ASN A O 1
ATOM 1461 N N . VAL A 1 182 ? 14.148 -19.672 -27.438 1 98.62 182 VAL A N 1
ATOM 1462 C CA . VAL A 1 182 ? 13.836 -20.047 -26.062 1 98.62 182 VAL A CA 1
ATOM 1463 C C . VAL A 1 182 ? 15.008 -20.828 -25.453 1 98.62 182 VAL A C 1
ATOM 1465 O O . VAL A 1 182 ? 15.562 -21.719 -26.094 1 98.62 182 VAL A O 1
ATOM 1468 N N . LYS A 1 183 ? 15.391 -20.422 -24.297 1 97.81 183 LYS A N 1
ATOM 1469 C CA . LYS A 1 183 ? 16.406 -21.125 -23.516 1 97.81 183 LYS A CA 1
ATOM 1470 C C . LYS A 1 183 ? 15.898 -21.438 -22.109 1 97.81 183 LYS A C 1
ATOM 1472 O O . LYS A 1 183 ? 15.133 -20.672 -21.531 1 97.81 183 LYS A O 1
ATOM 1477 N N . VAL A 1 184 ? 16.297 -22.609 -21.609 1 98.12 184 VAL A N 1
ATOM 1478 C CA . VAL A 1 184 ? 15.883 -22.969 -20.25 1 98.12 184 VAL A CA 1
ATOM 1479 C C . VAL A 1 184 ? 17.109 -23.375 -19.438 1 98.12 184 VAL A C 1
ATOM 1481 O O . VAL A 1 184 ? 17.953 -24.125 -19.906 1 98.12 184 VAL A O 1
ATOM 1484 N N . ILE A 1 185 ? 17.219 -22.812 -18.25 1 97.31 185 ILE A N 1
ATOM 1485 C CA . ILE A 1 185 ? 18.312 -23.078 -17.312 1 97.31 185 ILE A CA 1
ATOM 1486 C C . ILE A 1 185 ? 17.812 -23.922 -16.141 1 97.31 185 ILE A C 1
ATOM 1488 O O . ILE A 1 185 ? 16.781 -23.594 -15.539 1 97.31 185 ILE A O 1
ATOM 1492 N N . LEU A 1 186 ? 18.484 -25.078 -15.883 1 96.19 186 LEU A N 1
ATOM 1493 C CA . LEU A 1 186 ? 18.203 -25.875 -14.695 1 96.19 186 LEU A CA 1
ATOM 1494 C C . LEU A 1 186 ? 19.016 -25.359 -13.5 1 96.19 186 LEU A C 1
ATOM 1496 O O . LEU A 1 186 ? 20.219 -25.609 -13.414 1 96.19 186 LEU A O 1
ATOM 1500 N N . ALA A 1 187 ? 18.344 -24.656 -12.594 1 94.44 187 ALA A N 1
ATOM 1501 C CA . ALA A 1 187 ? 19.016 -24.109 -11.422 1 94.44 187 ALA A CA 1
ATOM 1502 C C . ALA A 1 187 ? 18.016 -23.719 -10.344 1 94.44 187 ALA A C 1
ATOM 1504 O O . ALA A 1 187 ? 16.844 -23.484 -10.633 1 94.44 187 ALA A O 1
ATOM 1505 N N . ASP A 1 188 ? 18.484 -23.734 -9.164 1 91.12 188 ASP A N 1
ATOM 1506 C CA . ASP A 1 188 ? 17.734 -23.156 -8.047 1 91.12 188 ASP A CA 1
ATOM 1507 C C . ASP A 1 188 ? 17.938 -21.641 -7.988 1 91.12 188 ASP A C 1
ATOM 1509 O O . ASP A 1 188 ? 19.016 -21.156 -7.605 1 91.12 188 ASP A O 1
ATOM 1513 N N . VAL A 1 189 ? 16.891 -20.938 -8.289 1 87.31 189 VAL A N 1
ATOM 1514 C CA . VAL A 1 189 ? 16.984 -19.484 -8.43 1 87.31 189 VAL A CA 1
ATOM 1515 C C . VAL A 1 189 ? 17.406 -18.859 -7.094 1 87.31 189 VAL A C 1
ATOM 1517 O O . VAL A 1 189 ? 18 -17.781 -7.062 1 87.31 189 VAL A O 1
ATOM 1520 N N . ARG A 1 190 ? 17.234 -19.531 -6 1 90.38 190 ARG A N 1
ATOM 1521 C CA . ARG A 1 190 ? 17.594 -19.016 -4.68 1 90.38 190 ARG A CA 1
ATOM 1522 C C . ARG A 1 190 ? 19.109 -18.953 -4.508 1 90.38 190 ARG A C 1
ATOM 1524 O O . ARG A 1 190 ? 19.625 -18.172 -3.713 1 90.38 190 ARG A O 1
ATOM 1531 N N . LYS A 1 191 ? 19.75 -19.719 -5.32 1 88.44 191 LYS A N 1
ATOM 1532 C CA . LYS A 1 191 ? 21.188 -19.859 -5.148 1 88.44 191 LYS A CA 1
ATOM 1533 C C . LYS A 1 191 ? 21.938 -19.5 -6.43 1 88.44 191 LYS A C 1
ATOM 1535 O O . LYS A 1 191 ? 23.125 -19.141 -6.391 1 88.44 191 LYS A O 1
ATOM 1540 N N . TYR A 1 192 ? 21.266 -19.625 -7.5 1 90.31 192 TYR A N 1
ATOM 1541 C CA . TYR A 1 192 ? 21.891 -19.453 -8.805 1 90.31 192 TYR A CA 1
ATOM 1542 C C . TYR A 1 192 ? 22.188 -17.984 -9.086 1 90.31 192 TYR A C 1
ATOM 1544 O O . TYR A 1 192 ? 21.328 -17.109 -8.867 1 90.31 192 TYR A O 1
ATOM 1552 N N . GLU A 1 193 ? 23.344 -17.688 -9.539 1 89.88 193 GLU A N 1
ATOM 1553 C CA . GLU A 1 193 ? 23.734 -16.344 -9.938 1 89.88 193 GLU A CA 1
ATOM 1554 C C . GLU A 1 193 ? 23.688 -16.188 -11.453 1 89.88 193 GLU A C 1
ATOM 1556 O O . GLU A 1 193 ? 24.469 -16.797 -12.18 1 89.88 193 GLU A O 1
ATOM 1561 N N . MET A 1 194 ? 22.797 -15.359 -11.828 1 89.56 194 MET A N 1
ATOM 1562 C CA . MET A 1 194 ? 22.641 -15.102 -13.258 1 89.56 194 MET A CA 1
ATOM 1563 C C . MET A 1 194 ? 23.672 -14.102 -13.75 1 89.56 194 MET A C 1
ATOM 1565 O O . MET A 1 194 ? 23.828 -13.023 -13.164 1 89.56 194 MET A O 1
ATOM 1569 N N . GLU A 1 195 ? 24.328 -14.383 -14.844 1 90.69 195 GLU A N 1
ATOM 1570 C CA . GLU A 1 195 ? 25.312 -13.453 -15.406 1 90.69 195 GLU A CA 1
ATOM 1571 C C . GLU A 1 195 ? 24.641 -12.5 -16.391 1 90.69 195 GLU A C 1
ATOM 1573 O O . GLU A 1 195 ? 24.969 -11.312 -16.438 1 90.69 195 GLU A O 1
ATOM 1578 N N . ALA A 1 196 ? 23.75 -13.055 -17.094 1 94.25 196 ALA A N 1
ATOM 1579 C CA . ALA A 1 196 ? 23.062 -12.25 -18.109 1 94.25 196 ALA A CA 1
ATOM 1580 C C . ALA A 1 196 ? 22.109 -11.258 -17.453 1 94.25 196 ALA A C 1
ATOM 1582 O O . ALA A 1 196 ? 21.641 -11.469 -16.344 1 94.25 196 ALA A O 1
ATOM 1583 N N . LYS A 1 197 ? 21.906 -10.164 -18.188 1 97.75 197 LYS A N 1
ATOM 1584 C CA . LYS A 1 197 ? 20.922 -9.18 -17.781 1 97.75 197 LYS A CA 1
ATOM 1585 C C . LYS A 1 197 ? 19.781 -9.094 -18.797 1 97.75 197 LYS A C 1
ATOM 1587 O O . LYS A 1 197 ? 20 -9.305 -20 1 97.75 197 LYS A O 1
ATOM 1592 N N . PHE A 1 198 ? 18.656 -8.727 -18.344 1 98.69 198 PHE A N 1
ATOM 1593 C CA . PHE A 1 198 ? 17.469 -8.852 -19.188 1 98.69 198 PHE A CA 1
ATOM 1594 C C . PHE A 1 198 ? 16.688 -7.539 -19.234 1 98.69 198 PHE A C 1
ATOM 1596 O O . PHE A 1 198 ? 16.703 -6.777 -18.266 1 98.69 198 PHE A O 1
ATOM 1603 N N . ASP A 1 199 ? 16 -7.27 -20.359 1 98.81 199 ASP A N 1
ATOM 1604 C CA . ASP A 1 199 ? 15.102 -6.129 -20.484 1 98.81 199 ASP A CA 1
ATOM 1605 C C . ASP A 1 199 ? 13.867 -6.297 -19.609 1 98.81 199 ASP A C 1
ATOM 1607 O O . ASP A 1 199 ? 13.328 -5.316 -19.094 1 98.81 199 ASP A O 1
ATOM 1611 N N . ARG A 1 200 ? 13.406 -7.531 -19.5 1 98.88 200 ARG A N 1
ATOM 1612 C CA . ARG A 1 200 ? 12.234 -7.871 -18.703 1 98.88 200 ARG A CA 1
ATOM 1613 C C . ARG A 1 200 ? 12.492 -9.117 -17.859 1 98.88 200 ARG A C 1
ATOM 1615 O O . ARG A 1 200 ? 13.07 -10.094 -18.344 1 98.88 200 ARG A O 1
ATOM 1622 N N . VAL A 1 201 ? 12.148 -9.031 -16.641 1 98.81 201 VAL A N 1
ATOM 1623 C CA . VAL A 1 201 ? 12.094 -10.188 -15.75 1 98.81 201 VAL A CA 1
ATOM 1624 C C . VAL A 1 201 ? 10.656 -10.422 -15.281 1 98.81 201 VAL A C 1
ATOM 1626 O O . VAL A 1 201 ? 9.977 -9.477 -14.867 1 98.81 201 VAL A O 1
ATOM 1629 N N . ILE A 1 202 ? 10.188 -11.648 -15.391 1 98.88 202 ILE A N 1
ATOM 1630 C CA . ILE A 1 202 ? 8.805 -11.977 -15.039 1 98.88 202 ILE A CA 1
ATOM 1631 C C . ILE A 1 202 ? 8.789 -13.078 -13.977 1 98.88 202 ILE A C 1
ATOM 1633 O O . ILE A 1 202 ? 9.492 -14.086 -14.109 1 98.88 202 ILE A O 1
ATOM 1637 N N . ILE A 1 203 ? 8.047 -12.844 -12.945 1 98.56 203 ILE A N 1
ATOM 1638 C CA . ILE A 1 203 ? 7.855 -13.812 -11.867 1 98.56 203 ILE A CA 1
ATOM 1639 C C . ILE A 1 203 ? 6.367 -14.117 -11.711 1 98.56 203 ILE A C 1
ATOM 1641 O O . ILE A 1 203 ? 5.586 -13.25 -11.32 1 98.56 203 ILE A O 1
ATOM 1645 N N . ILE A 1 204 ? 5.973 -15.336 -12 1 98.38 204 ILE A N 1
ATOM 1646 C CA . ILE A 1 204 ? 4.582 -15.75 -11.867 1 98.38 204 ILE A CA 1
ATOM 1647 C C . ILE A 1 204 ? 4.48 -16.891 -10.867 1 98.38 204 ILE A C 1
ATOM 1649 O O . ILE A 1 204 ? 5.008 -17.984 -11.102 1 98.38 204 ILE A O 1
ATOM 1653 N N . GLY A 1 205 ? 3.803 -16.656 -9.789 1 95.25 205 GLY A N 1
ATOM 1654 C CA . GLY A 1 205 ? 3.52 -17.719 -8.836 1 95.25 205 GLY A CA 1
ATOM 1655 C C . GLY A 1 205 ? 4.766 -18.266 -8.172 1 95.25 205 GLY A C 1
ATOM 1656 O O . GLY A 1 205 ? 4.824 -19.453 -7.848 1 95.25 205 GLY A O 1
ATOM 1657 N N . THR A 1 206 ? 5.777 -17.578 -8.094 1 93.69 206 THR A N 1
ATOM 1658 C CA . THR A 1 206 ? 7.043 -18.047 -7.535 1 93.69 206 THR A CA 1
ATOM 1659 C C . THR A 1 206 ? 7.309 -17.375 -6.188 1 93.69 206 THR A C 1
ATOM 1661 O O . THR A 1 206 ? 7.871 -18 -5.281 1 93.69 206 THR A O 1
ATOM 1664 N N . ILE A 1 207 ? 6.879 -16.172 -6.043 1 94.5 207 ILE A N 1
ATOM 1665 C 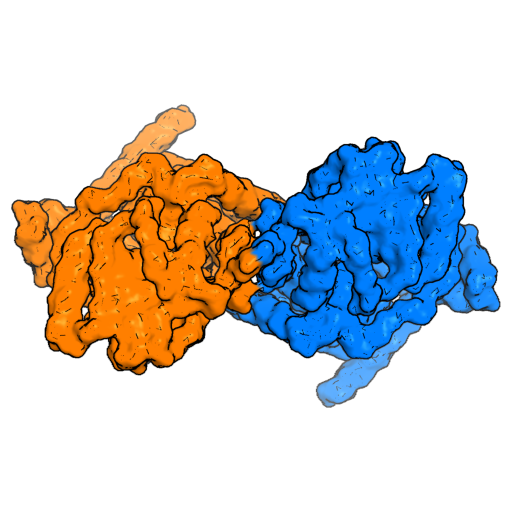CA . ILE A 1 207 ? 7.191 -15.391 -4.855 1 94.5 207 ILE A CA 1
ATOM 1666 C C . ILE A 1 207 ? 6.562 -16.031 -3.623 1 94.5 207 ILE A C 1
ATOM 1668 O O . ILE A 1 207 ? 7.082 -15.906 -2.514 1 94.5 207 ILE A O 1
ATOM 1672 N N . GLU A 1 208 ? 5.469 -16.797 -3.748 1 94.19 208 GLU A N 1
ATOM 1673 C CA . GLU A 1 208 ? 4.77 -17.469 -2.662 1 94.19 208 GLU A CA 1
ATOM 1674 C C . GLU A 1 208 ? 5.676 -18.484 -1.959 1 94.19 208 GLU A C 1
ATOM 1676 O O . GLU A 1 208 ? 5.418 -18.859 -0.816 1 94.19 208 GLU A O 1
ATOM 1681 N N . HIS A 1 209 ? 6.699 -18.859 -2.656 1 91.94 209 HIS A N 1
ATOM 1682 C CA . HIS A 1 209 ? 7.582 -19.875 -2.123 1 91.94 209 HIS A CA 1
ATOM 1683 C C . HIS A 1 209 ? 8.859 -19.266 -1.554 1 91.94 209 HIS A C 1
ATOM 1685 O O . HIS A 1 209 ? 9.781 -20 -1.167 1 91.94 209 HIS A O 1
ATOM 1691 N N . MET A 1 210 ? 8.938 -17.953 -1.583 1 92.38 210 MET A N 1
ATOM 1692 C CA . MET A 1 210 ? 10.078 -17.25 -1.007 1 92.38 210 MET A CA 1
ATOM 1693 C C . MET A 1 210 ? 9.75 -16.734 0.388 1 92.38 210 MET A C 1
ATOM 1695 O O . MET A 1 210 ? 8.586 -16.469 0.696 1 92.38 210 MET A O 1
ATOM 1699 N N . LYS A 1 211 ? 10.758 -16.609 1.233 1 93.88 211 LYS A N 1
ATOM 1700 C CA . LYS A 1 211 ? 10.57 -16.016 2.557 1 93.88 211 LYS A CA 1
ATOM 1701 C C . LYS A 1 211 ? 11.203 -14.625 2.637 1 93.88 211 LYS A C 1
ATOM 1703 O O . LYS A 1 211 ? 10.508 -13.617 2.545 1 93.88 211 LYS A O 1
ATOM 1708 N N . ASN A 1 212 ? 12.492 -14.562 2.512 1 95.44 212 ASN A N 1
ATOM 1709 C CA . ASN A 1 212 ? 13.133 -13.25 2.467 1 95.44 212 ASN A CA 1
ATOM 1710 C C . ASN A 1 212 ? 13.023 -12.625 1.082 1 95.44 212 ASN A C 1
ATOM 1712 O O . ASN A 1 212 ? 13.977 -12.664 0.3 1 95.44 212 ASN A O 1
ATOM 1716 N N . ILE A 1 213 ? 11.953 -12.008 0.885 1 96.81 213 ILE A N 1
ATOM 1717 C CA . ILE A 1 213 ? 11.633 -11.445 -0.42 1 96.81 213 ILE A CA 1
ATOM 1718 C C . ILE A 1 213 ? 12.562 -10.273 -0.726 1 96.81 213 ILE A C 1
ATOM 1720 O O . ILE A 1 213 ? 12.922 -10.039 -1.885 1 96.81 213 ILE A O 1
ATOM 1724 N N . GLN A 1 214 ? 12.961 -9.555 0.301 1 96.62 214 GLN A N 1
ATOM 1725 C CA . GLN A 1 214 ? 13.898 -8.453 0.116 1 96.62 214 GLN A CA 1
ATOM 1726 C C . GLN A 1 214 ? 15.188 -8.938 -0.54 1 96.62 214 GLN A C 1
ATOM 1728 O O . GLN A 1 214 ? 15.641 -8.367 -1.534 1 96.62 214 GLN A O 1
ATOM 1733 N N . LEU A 1 215 ? 15.758 -9.992 -0.007 1 96.25 215 LEU A N 1
ATOM 1734 C CA . LEU A 1 215 ? 16.969 -10.562 -0.569 1 96.25 215 LEU A CA 1
ATOM 1735 C C . LEU A 1 215 ? 16.719 -11.133 -1.961 1 96.25 215 LEU A C 1
ATOM 1737 O O . LEU A 1 215 ? 17.562 -11.023 -2.846 1 96.25 215 LEU A O 1
ATOM 1741 N N . PHE A 1 216 ? 15.586 -11.766 -2.09 1 96.62 216 PHE A N 1
ATOM 1742 C CA . PHE A 1 216 ? 15.227 -12.352 -3.377 1 96.62 216 PHE A CA 1
ATOM 1743 C C . PHE A 1 216 ? 15.141 -11.281 -4.453 1 96.62 216 PHE A C 1
ATOM 1745 O O . PHE A 1 216 ? 15.68 -11.445 -5.551 1 96.62 216 PHE A O 1
ATOM 1752 N N . LEU A 1 217 ? 14.477 -10.156 -4.16 1 96.5 217 LEU A N 1
ATOM 1753 C CA . LEU A 1 217 ? 14.336 -9.078 -5.129 1 96.5 217 LEU A CA 1
ATOM 1754 C C . LEU A 1 217 ? 15.688 -8.414 -5.402 1 96.5 217 LEU A C 1
ATOM 1756 O O . LEU A 1 217 ? 15.945 -7.961 -6.52 1 96.5 217 LEU A O 1
ATOM 1760 N N . LYS A 1 218 ? 16.516 -8.352 -4.41 1 95.56 218 LYS A N 1
ATOM 1761 C CA . LYS A 1 218 ? 17.875 -7.875 -4.641 1 95.56 218 LYS A CA 1
ATOM 1762 C C . LYS A 1 218 ? 18.578 -8.734 -5.68 1 95.56 218 LYS A C 1
ATOM 1764 O O . LYS A 1 218 ? 19.188 -8.211 -6.617 1 95.56 218 LYS A O 1
ATOM 1769 N N . LYS A 1 219 ? 18.484 -10 -5.484 1 95.12 219 LYS A N 1
ATOM 1770 C CA . LYS A 1 219 ? 19.094 -10.93 -6.43 1 95.12 219 LYS A CA 1
ATOM 1771 C C . LYS A 1 219 ? 18.516 -10.758 -7.828 1 95.12 219 LYS A C 1
ATOM 1773 O O . LYS A 1 219 ? 19.266 -10.703 -8.812 1 95.12 219 LYS A O 1
ATOM 1778 N N . ILE A 1 220 ? 17.234 -10.664 -7.93 1 96.69 220 ILE A N 1
ATOM 1779 C CA . ILE A 1 220 ? 16.547 -10.508 -9.211 1 96.69 220 ILE A CA 1
ATOM 1780 C C . ILE A 1 220 ? 17.016 -9.219 -9.883 1 96.69 220 ILE A C 1
ATOM 1782 O O . ILE A 1 220 ? 17.234 -9.188 -11.102 1 96.69 220 ILE A O 1
ATOM 1786 N N . SER A 1 221 ? 17.141 -8.172 -9.094 1 96 221 SER A N 1
ATOM 1787 C CA . SER A 1 221 ? 17.516 -6.871 -9.648 1 96 221 SER A CA 1
ATOM 1788 C C . SER A 1 221 ? 18.875 -6.938 -10.32 1 96 221 SER A C 1
ATOM 1790 O O . SER A 1 221 ? 19.141 -6.203 -11.273 1 96 221 SER A O 1
ATOM 1792 N N . MET A 1 222 ? 19.719 -7.812 -9.906 1 95.12 222 MET A N 1
ATOM 1793 C CA . MET A 1 222 ? 21.047 -7.977 -10.492 1 95.12 222 MET A CA 1
ATOM 1794 C C . MET A 1 222 ? 20.953 -8.562 -11.891 1 95.12 222 MET A C 1
ATOM 1796 O O . MET A 1 222 ? 21.906 -8.453 -12.68 1 95.12 222 MET A O 1
ATOM 1800 N N . SER A 1 223 ? 19.812 -9.156 -12.172 1 96.62 223 SER A N 1
ATOM 1801 C CA . SER A 1 223 ? 19.609 -9.75 -13.492 1 96.62 223 SER A CA 1
ATOM 1802 C C . SER A 1 223 ? 18.844 -8.805 -14.406 1 96.62 223 SER A C 1
ATOM 1804 O O . SER A 1 223 ? 18.422 -9.195 -15.5 1 96.62 223 SER A O 1
ATOM 1806 N N . MET A 1 224 ? 18.641 -7.594 -13.969 1 97.62 224 MET A N 1
ATOM 1807 C CA . MET A 1 224 ? 17.906 -6.609 -14.758 1 97.62 224 MET A CA 1
ATOM 1808 C C . MET A 1 224 ? 18.859 -5.637 -15.445 1 97.62 224 MET A C 1
ATOM 1810 O O . MET A 1 224 ? 19.844 -5.199 -14.852 1 97.62 224 MET A O 1
ATOM 1814 N N . LYS A 1 225 ? 18.562 -5.328 -16.703 1 97.69 225 LYS A N 1
ATOM 1815 C CA . LYS A 1 225 ? 19.266 -4.219 -17.344 1 97.69 225 LYS A CA 1
ATOM 1816 C C . LYS A 1 225 ? 18.891 -2.885 -16.703 1 97.69 225 LYS A C 1
ATOM 1818 O O . LYS A 1 225 ? 17.938 -2.811 -15.922 1 97.69 225 LYS A O 1
ATOM 1823 N N . GLU A 1 226 ? 19.594 -1.799 -17 1 94.5 226 GLU A N 1
ATOM 1824 C CA . GLU A 1 226 ? 19.406 -0.486 -16.391 1 94.5 226 GLU A CA 1
ATOM 1825 C C . GLU A 1 226 ? 17.984 0.017 -16.594 1 94.5 226 GLU A C 1
ATOM 1827 O O . GLU A 1 226 ? 17.359 0.556 -15.672 1 94.5 226 GLU A O 1
ATOM 1832 N N . GLU A 1 227 ? 17.422 -0.196 -17.703 1 95.19 227 GLU A N 1
ATOM 1833 C CA . GLU A 1 227 ? 16.062 0.234 -17.984 1 95.19 227 GLU A CA 1
ATOM 1834 C C . GLU A 1 227 ? 15.086 -0.946 -17.953 1 95.19 227 GLU A C 1
ATOM 1836 O O . GLU A 1 227 ? 14.023 -0.897 -18.562 1 95.19 227 GLU A O 1
ATOM 1841 N N . GLY A 1 228 ? 15.539 -1.995 -17.281 1 98.06 228 GLY A N 1
ATOM 1842 C CA . GLY A 1 228 ? 14.727 -3.203 -17.234 1 98.06 228 GLY A CA 1
ATOM 1843 C C . GLY A 1 228 ? 13.523 -3.07 -16.328 1 98.06 228 GLY A C 1
ATOM 1844 O O . GLY A 1 228 ? 13.5 -2.23 -15.422 1 98.06 228 GLY A O 1
ATOM 1845 N N . LEU A 1 229 ? 12.516 -3.869 -16.625 1 98.81 229 LEU A N 1
ATOM 1846 C CA . LEU A 1 229 ? 11.32 -3.936 -15.789 1 98.81 229 LEU A CA 1
ATOM 1847 C C . LEU A 1 229 ? 11.148 -5.332 -15.195 1 98.81 229 LEU A C 1
ATOM 1849 O O . LEU A 1 229 ? 11.562 -6.32 -15.797 1 98.81 229 LEU A O 1
ATOM 1853 N N . LEU A 1 230 ? 10.633 -5.41 -14.023 1 98.88 230 LEU A N 1
ATOM 1854 C CA . LEU A 1 230 ? 10.258 -6.637 -13.32 1 98.88 230 LEU A CA 1
ATOM 1855 C C . LEU A 1 230 ? 8.75 -6.703 -13.109 1 98.88 230 LEU A C 1
ATOM 1857 O O . LEU A 1 230 ? 8.172 -5.828 -12.469 1 98.88 230 LEU A O 1
ATOM 1861 N N . PHE A 1 231 ? 8.109 -7.656 -13.688 1 98.94 231 PHE A N 1
ATOM 1862 C CA . PHE A 1 231 ? 6.688 -7.902 -13.484 1 98.94 231 PHE A CA 1
ATOM 1863 C C . PHE A 1 231 ? 6.473 -9.094 -12.555 1 98.94 231 PHE A C 1
ATOM 1865 O O . PHE A 1 231 ? 7.023 -10.172 -12.781 1 98.94 231 PHE A O 1
ATOM 1872 N N . VAL A 1 232 ? 5.637 -8.922 -11.531 1 98.88 232 VAL A N 1
ATOM 1873 C CA . VAL A 1 232 ? 5.387 -9.969 -10.547 1 98.88 232 VAL A CA 1
ATOM 1874 C C . VAL A 1 232 ? 3.887 -10.242 -10.461 1 98.88 232 VAL A C 1
ATOM 1876 O O . VAL A 1 232 ? 3.088 -9.32 -10.281 1 98.88 232 VAL A O 1
ATOM 1879 N N . ASP A 1 233 ? 3.49 -11.43 -10.609 1 98.81 233 ASP A N 1
ATOM 1880 C CA . ASP A 1 233 ? 2.162 -11.953 -10.297 1 98.81 233 ASP A CA 1
ATOM 1881 C C . ASP A 1 233 ? 2.207 -12.883 -9.086 1 98.81 233 ASP A C 1
ATOM 1883 O O . ASP A 1 233 ? 2.938 -13.875 -9.086 1 98.81 233 ASP A O 1
ATOM 1887 N N . HIS A 1 234 ? 1.447 -12.57 -8.078 1 98.38 234 HIS A N 1
ATOM 1888 C CA . HIS A 1 234 ? 1.384 -13.461 -6.926 1 98.38 234 HIS A CA 1
ATOM 1889 C C . HIS A 1 234 ? -0.027 -13.516 -6.348 1 98.38 234 HIS A C 1
ATOM 1891 O O . HIS A 1 234 ? -0.773 -12.531 -6.43 1 98.38 234 HIS A O 1
ATOM 1897 N N . LEU A 1 235 ? -0.41 -14.648 -5.82 1 98.38 235 LEU A N 1
ATOM 1898 C CA . LEU A 1 235 ? -1.641 -14.773 -5.047 1 98.38 235 LEU A CA 1
ATOM 1899 C C . LEU A 1 235 ? -1.508 -14.086 -3.693 1 98.38 235 LEU A C 1
ATOM 1901 O O . LEU A 1 235 ? -0.445 -14.125 -3.07 1 98.38 235 LEU A O 1
ATOM 1905 N N . CYS A 1 236 ? -2.59 -13.484 -3.277 1 98.69 236 CYS A N 1
ATOM 1906 C CA . CYS A 1 236 ? -2.504 -12.695 -2.055 1 98.69 236 CYS A CA 1
ATOM 1907 C C . CYS A 1 236 ? -3.861 -12.594 -1.369 1 98.69 236 CYS A C 1
ATOM 1909 O O . CYS A 1 236 ? -4.883 -12.977 -1.948 1 98.69 236 CYS A O 1
ATOM 1911 N N . HIS A 1 237 ? -3.84 -12.312 -0.132 1 98.75 237 HIS A N 1
ATOM 1912 C CA . HIS A 1 237 ? -5.023 -11.734 0.493 1 98.75 237 HIS A CA 1
ATOM 1913 C C . HIS A 1 237 ? -5.074 -10.219 0.286 1 98.75 237 HIS A C 1
ATOM 1915 O O . HIS A 1 237 ? -4.035 -9.57 0.184 1 98.75 237 HIS A O 1
ATOM 1921 N N . LYS A 1 238 ? -6.184 -9.719 0.339 1 98.31 238 LYS A N 1
ATOM 1922 C CA . LYS A 1 238 ? -6.43 -8.305 0.094 1 98.31 238 LYS A CA 1
ATOM 1923 C C . LYS A 1 238 ? -5.691 -7.43 1.107 1 98.31 238 LYS A C 1
ATOM 1925 O O . LYS A 1 238 ? -5.133 -6.395 0.75 1 98.31 238 LYS A O 1
ATOM 1930 N N . VAL A 1 239 ? -5.633 -7.867 2.395 1 97.81 239 VAL A N 1
ATOM 1931 C CA . VAL A 1 239 ? -5.312 -6.922 3.459 1 97.81 239 VAL A CA 1
ATOM 1932 C C . VAL A 1 239 ? -4.109 -7.422 4.254 1 97.81 239 VAL A C 1
ATOM 1934 O O . VAL A 1 239 ? -3.299 -6.629 4.734 1 97.81 239 VAL A O 1
ATOM 1937 N N . PHE A 1 240 ? -4.027 -8.781 4.457 1 98.62 240 PHE A N 1
ATOM 1938 C CA . PHE A 1 240 ? -3.018 -9.219 5.414 1 98.62 240 PHE A CA 1
ATOM 1939 C C . PHE A 1 240 ? -2.252 -10.422 4.875 1 98.62 240 PHE A C 1
ATOM 1941 O O . PHE A 1 240 ? -2.811 -11.242 4.148 1 98.62 240 PHE A O 1
ATOM 1948 N N . PRO A 1 241 ? -0.985 -10.508 5.23 1 98.5 241 PRO A N 1
ATOM 1949 C CA . PRO A 1 241 ? -0.153 -11.648 4.855 1 98.5 241 PRO A CA 1
ATOM 1950 C C . PRO A 1 241 ? -0.16 -12.758 5.91 1 98.5 241 PRO A C 1
ATOM 1952 O O . PRO A 1 241 ? -0.482 -12.5 7.074 1 98.5 241 PRO A O 1
ATOM 1955 N N . TYR A 1 242 ? 0.165 -13.945 5.531 1 96.88 242 TYR A N 1
ATOM 1956 C CA . TYR A 1 242 ? 0.339 -15.039 6.484 1 96.88 242 TYR A CA 1
ATOM 1957 C C . TYR A 1 242 ? 1.064 -16.219 5.844 1 96.88 242 TYR A C 1
ATOM 1959 O O . TYR A 1 242 ? 1.031 -16.375 4.625 1 96.88 242 TYR A O 1
ATOM 1967 N N . HIS A 1 243 ? 1.751 -16.938 6.66 1 94.56 243 HIS A N 1
ATOM 1968 C CA . HIS A 1 243 ? 2.215 -18.266 6.242 1 94.56 243 HIS A CA 1
ATOM 1969 C C . HIS A 1 243 ? 1.062 -19.25 6.188 1 94.56 243 HIS A C 1
ATOM 1971 O O . HIS A 1 243 ? 0.193 -19.266 7.059 1 94.56 243 HIS A O 1
ATOM 1977 N N . ILE A 1 244 ? 1.036 -20 5.16 1 92.62 244 ILE A N 1
ATOM 1978 C CA . ILE A 1 244 ? 0.03 -21.047 5.145 1 92.62 244 ILE A CA 1
ATOM 1979 C C . ILE A 1 244 ? 0.416 -22.156 6.133 1 92.62 244 ILE A C 1
ATOM 1981 O O . ILE A 1 244 ? 1.117 -23.094 5.773 1 92.62 244 ILE A O 1
ATOM 1985 N N . GLU A 1 245 ? -0.085 -21.969 7.316 1 90.69 245 GLU A N 1
ATOM 1986 C CA . GLU A 1 245 ? 0.069 -22.906 8.422 1 90.69 245 GLU A CA 1
ATOM 1987 C C . GLU A 1 245 ? -1.197 -22.969 9.273 1 90.69 245 GLU A C 1
ATOM 1989 O O . GLU A 1 245 ? -2.004 -22.031 9.266 1 90.69 245 GLU A O 1
ATOM 1994 N N . ALA A 1 246 ? -1.266 -24.047 9.914 1 90.06 246 ALA A N 1
ATOM 1995 C CA . ALA A 1 246 ? -2.451 -24.234 10.75 1 90.06 246 ALA A CA 1
ATOM 1996 C C . ALA A 1 246 ? -2.512 -23.188 11.859 1 90.06 246 ALA A C 1
ATOM 1998 O O . ALA A 1 246 ? -1.514 -22.938 12.539 1 90.06 246 ALA A O 1
ATOM 1999 N N . LEU A 1 247 ? -3.639 -22.547 12.023 1 90.44 247 LEU A N 1
ATOM 2000 C CA . LEU A 1 247 ? -3.852 -21.578 13.086 1 90.44 247 LEU A CA 1
ATOM 2001 C C . LEU A 1 247 ? -4.012 -22.266 14.438 1 90.44 247 LEU A C 1
ATOM 2003 O O . LEU A 1 247 ? -3.652 -21.703 15.477 1 90.44 247 LEU A O 1
ATOM 2007 N N . ASP A 1 248 ? -4.676 -23.391 14.336 1 88.94 248 ASP A N 1
ATOM 2008 C CA . ASP A 1 248 ? -4.938 -24.219 15.516 1 88.94 248 ASP A CA 1
ATOM 2009 C C . ASP A 1 248 ? -5.086 -25.688 15.133 1 88.94 248 ASP A C 1
ATOM 2011 O O . ASP A 1 248 ? -4.828 -26.062 13.992 1 88.94 248 ASP A O 1
ATOM 2015 N N . CYS A 1 249 ? -5.457 -26.5 16.094 1 84.75 249 CYS A N 1
ATOM 2016 C CA . CYS A 1 249 ? -5.453 -27.938 15.898 1 84.75 249 CYS A CA 1
ATOM 2017 C C . CYS A 1 249 ? -6.578 -28.375 14.961 1 84.75 249 CYS A C 1
ATOM 2019 O O . CYS A 1 249 ? -6.562 -29.484 14.43 1 84.75 249 CYS A O 1
ATOM 2021 N N . ASP A 1 250 ? -7.523 -27.5 14.703 1 86.75 250 ASP A N 1
ATOM 2022 C CA . ASP A 1 250 ? -8.648 -27.891 13.852 1 86.75 250 ASP A CA 1
ATOM 2023 C C . ASP A 1 250 ? -8.484 -27.328 12.445 1 86.75 250 ASP A C 1
ATOM 2025 O O . ASP A 1 250 ? -9.375 -27.484 11.602 1 86.75 250 ASP A O 1
ATOM 2029 N N . ASP A 1 251 ? -7.418 -26.719 12.195 1 89.31 251 ASP A N 1
ATOM 2030 C CA . ASP A 1 251 ? -7.176 -26.156 10.867 1 89.31 251 ASP A CA 1
ATOM 2031 C C . ASP A 1 251 ? -6.617 -27.203 9.914 1 89.31 251 ASP A C 1
ATOM 2033 O O . ASP A 1 251 ? -5.438 -27.172 9.555 1 89.31 251 ASP A O 1
ATOM 2037 N N . TRP A 1 252 ? -7.492 -28.016 9.414 1 90 252 TRP A N 1
ATOM 2038 C CA . TRP A 1 252 ? -7.152 -29.125 8.508 1 90 252 TRP A CA 1
ATOM 2039 C C . TRP A 1 252 ? -6.781 -28.594 7.125 1 90 252 TRP A C 1
ATOM 2041 O O . TRP A 1 252 ? -6.016 -29.219 6.398 1 90 252 TRP A O 1
ATOM 2051 N N . HIS A 1 253 ? -7.359 -27.484 6.789 1 88.81 253 HIS A N 1
ATOM 2052 C CA . HIS A 1 253 ? -7.266 -26.922 5.445 1 88.81 253 HIS A CA 1
ATOM 2053 C C . HIS A 1 253 ? -5.832 -26.516 5.117 1 88.81 253 HIS A C 1
ATOM 2055 O O . HIS A 1 253 ? -5.309 -26.859 4.059 1 88.81 253 HIS A O 1
ATOM 2061 N N . SER A 1 254 ? -5.172 -25.828 5.98 1 85.62 254 SER A N 1
ATOM 2062 C CA . SER A 1 254 ? -3.793 -25.391 5.773 1 85.62 254 SER A CA 1
ATOM 2063 C C . SER A 1 254 ? -2.832 -26.578 5.801 1 85.62 254 SER A C 1
ATOM 2065 O O . SER A 1 254 ? -1.838 -26.594 5.07 1 85.62 254 SER A O 1
ATOM 2067 N N . GLU A 1 255 ? -3.172 -27.562 6.473 1 82.12 255 GLU A N 1
ATOM 2068 C CA . GLU A 1 255 ? -2.289 -28.703 6.664 1 82.12 255 GLU A CA 1
ATOM 2069 C C . GLU A 1 255 ? -2.406 -29.688 5.508 1 82.12 255 GLU A C 1
ATOM 2071 O O . GLU A 1 255 ? -1.428 -30.344 5.145 1 82.12 255 GLU A O 1
ATOM 2076 N N . TYR A 1 256 ? -3.461 -29.75 5 1 84.88 256 TYR A N 1
ATOM 2077 C CA . TYR A 1 256 ? -3.752 -30.781 4.023 1 84.88 256 TYR A CA 1
ATOM 2078 C C . TYR A 1 256 ? -3.061 -30.5 2.695 1 84.88 256 TYR A C 1
ATOM 2080 O O . TYR A 1 256 ? -2.551 -31.406 2.041 1 84.88 256 TYR A O 1
ATOM 2088 N N . HIS A 1 257 ? -2.971 -29.281 2.365 1 81.56 257 HIS A N 1
ATOM 2089 C CA . HIS A 1 257 ? -2.59 -28.969 0.991 1 81.56 257 HIS A CA 1
ATOM 2090 C C . HIS A 1 257 ? -1.107 -28.625 0.896 1 81.56 257 HIS A C 1
ATOM 2092 O O . HIS A 1 257 ? -0.481 -28.844 -0.145 1 81.56 257 HIS A O 1
ATOM 2098 N N . PHE A 1 258 ? -0.58 -28.047 1.958 1 80.38 258 PHE A N 1
ATOM 2099 C CA . PHE A 1 258 ? 0.789 -27.547 1.879 1 80.38 258 PHE A CA 1
ATOM 2100 C C . PHE A 1 258 ? 1.582 -27.953 3.117 1 80.38 258 PHE A C 1
ATOM 2102 O O . PHE A 1 258 ? 1.06 -27.922 4.234 1 80.38 258 PHE A O 1
ATOM 2109 N N . PRO A 1 259 ? 2.785 -28.375 2.824 1 79.06 259 PRO A N 1
ATOM 2110 C CA . PRO A 1 259 ? 3.641 -28.531 4.004 1 79.06 259 PRO A CA 1
ATOM 2111 C C . PRO A 1 259 ? 3.76 -27.25 4.816 1 79.06 259 PRO A C 1
ATOM 2113 O O . PRO A 1 259 ? 3.699 -26.141 4.258 1 79.06 259 PRO A O 1
ATOM 2116 N N . LYS A 1 260 ? 3.941 -27.5 6.051 1 77.44 260 LYS A N 1
ATOM 2117 C CA . LYS A 1 260 ? 3.977 -26.359 6.965 1 77.44 260 LYS A CA 1
ATOM 2118 C C . LYS A 1 260 ? 5.043 -25.359 6.547 1 77.44 260 LYS A C 1
ATOM 2120 O O . LYS A 1 260 ? 6.203 -25.719 6.352 1 77.44 260 LYS A O 1
ATOM 2125 N N . GLY A 1 261 ? 4.578 -24.109 6.355 1 75.12 261 GLY A N 1
ATOM 2126 C CA . GLY A 1 261 ? 5.477 -23 6.113 1 75.12 261 GLY A CA 1
ATOM 2127 C C . GLY A 1 261 ? 6.051 -22.984 4.707 1 75.12 261 GLY A C 1
ATOM 2128 O O . GLY A 1 261 ? 6.883 -22.141 4.379 1 75.12 261 GLY A O 1
ATOM 2129 N N . SER A 1 262 ? 5.562 -23.766 3.854 1 82.81 262 SER A N 1
ATOM 2130 C CA . SER A 1 262 ? 6.141 -23.875 2.518 1 82.81 262 SER A CA 1
ATOM 2131 C C . SER A 1 262 ? 5.648 -22.75 1.614 1 82.81 262 SER A C 1
ATOM 2133 O O . SER A 1 262 ? 6.301 -22.406 0.625 1 82.81 262 SER A O 1
ATOM 2135 N N . VAL A 1 263 ? 4.539 -22.234 1.957 1 91.38 263 VAL A N 1
ATOM 2136 C CA . VAL A 1 263 ? 3.938 -21.203 1.118 1 91.38 263 VAL A CA 1
ATOM 2137 C C . VAL A 1 263 ? 3.561 -20 1.974 1 91.38 263 VAL A C 1
ATOM 2139 O O . VAL A 1 263 ? 3.105 -20.156 3.109 1 91.38 263 VAL A O 1
ATOM 2142 N N . THR A 1 264 ? 3.834 -18.875 1.494 1 95.06 264 THR A N 1
ATOM 2143 C CA . THR A 1 264 ? 3.451 -17.625 2.123 1 95.06 264 THR A CA 1
ATOM 2144 C C . THR A 1 264 ? 2.52 -16.828 1.215 1 95.06 264 THR A C 1
ATOM 2146 O O . THR A 1 264 ? 2.818 -16.625 0.036 1 95.06 264 THR A O 1
ATOM 2149 N N . LEU A 1 265 ? 1.405 -16.484 1.725 1 96.94 265 LEU A N 1
ATOM 2150 C CA . LEU A 1 265 ? 0.528 -15.562 1.021 1 96.94 265 LEU A CA 1
ATOM 2151 C C . LEU A 1 265 ? 0.733 -14.133 1.522 1 96.94 265 LEU A C 1
ATOM 2153 O O . LEU A 1 265 ? 0.465 -13.836 2.688 1 96.94 265 LEU A O 1
ATOM 2157 N N . LEU A 1 266 ? 1.157 -13.25 0.675 1 98.38 266 LEU A N 1
ATOM 2158 C CA . LEU A 1 266 ? 1.337 -11.844 1.013 1 98.38 266 LEU A CA 1
ATOM 2159 C C . LEU A 1 266 ? 0.01 -11.094 0.944 1 98.38 266 LEU A C 1
ATOM 2161 O O . LEU A 1 266 ? -0.978 -11.617 0.426 1 98.38 266 LEU A O 1
ATOM 2165 N N . ALA A 1 267 ? 0.009 -9.945 1.54 1 98.75 267 ALA A N 1
ATOM 2166 C CA . ALA A 1 267 ? -1.052 -9 1.201 1 98.75 267 ALA A CA 1
ATOM 2167 C C . ALA A 1 267 ? -0.832 -8.398 -0.185 1 98.75 267 ALA A C 1
ATOM 2169 O O . ALA A 1 267 ? 0.292 -8.391 -0.693 1 98.75 267 ALA A O 1
ATOM 2170 N N . ALA A 1 268 ? -1.914 -7.91 -0.765 1 98.62 268 ALA A N 1
ATOM 2171 C CA . ALA A 1 268 ? -1.846 -7.348 -2.111 1 98.62 268 ALA A CA 1
ATOM 2172 C C . ALA A 1 268 ? -0.797 -6.242 -2.191 1 98.62 268 ALA A C 1
ATOM 2174 O O . ALA A 1 268 ? -0.162 -6.055 -3.232 1 98.62 268 ALA A O 1
ATOM 2175 N N . SER A 1 269 ? -0.584 -5.547 -1.092 1 98.38 269 SER A N 1
ATOM 2176 C CA . SER A 1 269 ? 0.273 -4.367 -1.103 1 98.38 269 SER A CA 1
ATOM 2177 C C . SER A 1 269 ? 1.65 -4.68 -0.526 1 98.38 269 SER A C 1
ATOM 2179 O O . SER A 1 269 ? 2.488 -3.787 -0.386 1 98.38 269 SER A O 1
ATOM 2181 N N . SER A 1 270 ? 1.97 -5.922 -0.148 1 98.69 270 SER A N 1
ATOM 2182 C CA . SER A 1 270 ? 3.164 -6.266 0.617 1 98.69 270 SER A CA 1
ATOM 2183 C C . SER A 1 270 ? 4.434 -5.871 -0.133 1 98.69 270 SER A C 1
ATOM 2185 O O . SER A 1 270 ? 5.383 -5.359 0.467 1 98.69 270 SER A O 1
ATOM 2187 N N . LEU A 1 271 ? 4.453 -6.055 -1.418 1 98.62 271 LEU A N 1
ATOM 2188 C CA . LEU A 1 271 ? 5.672 -5.816 -2.18 1 98.62 271 LEU A CA 1
ATOM 2189 C C . LEU A 1 271 ? 5.977 -4.324 -2.268 1 98.62 271 LEU A C 1
ATOM 2191 O O . LEU A 1 271 ? 7.098 -3.936 -2.596 1 98.62 271 LEU A O 1
ATOM 2195 N N . LEU A 1 272 ? 4.996 -3.469 -1.992 1 98.62 272 LEU A N 1
ATOM 2196 C CA . LEU A 1 272 ? 5.215 -2.027 -1.969 1 98.62 272 LEU A CA 1
ATOM 2197 C C . LEU A 1 272 ? 6.156 -1.64 -0.835 1 98.62 272 LEU A C 1
ATOM 2199 O O . LEU A 1 272 ? 6.742 -0.555 -0.853 1 98.62 272 LEU A O 1
ATOM 2203 N N . TYR A 1 273 ? 6.312 -2.471 0.143 1 98.5 273 TYR A N 1
ATOM 2204 C CA . TYR A 1 273 ? 7.172 -2.186 1.289 1 98.5 273 TYR A CA 1
ATOM 2205 C C . TYR A 1 273 ? 8.578 -2.719 1.062 1 98.5 273 TYR A C 1
ATOM 2207 O O . TYR A 1 273 ? 9.43 -2.648 1.955 1 98.5 273 TYR A O 1
ATOM 2215 N N . ILE A 1 274 ? 8.828 -3.336 -0.062 1 97.25 274 ILE A N 1
ATOM 2216 C CA . ILE A 1 274 ? 10.133 -3.91 -0.377 1 97.25 274 ILE A CA 1
ATOM 2217 C C . ILE A 1 274 ? 10.641 -3.34 -1.698 1 97.25 274 ILE A C 1
ATOM 2219 O O . ILE A 1 274 ? 10.508 -3.973 -2.748 1 97.25 274 ILE A O 1
ATOM 2223 N N . GLN A 1 275 ? 11.266 -2.217 -1.676 1 96.06 275 GLN A N 1
ATOM 2224 C CA . GLN A 1 275 ? 11.664 -1.519 -2.893 1 96.06 275 GLN A CA 1
ATOM 2225 C C . GLN A 1 275 ? 13.094 -1 -2.787 1 96.06 275 GLN A C 1
ATOM 2227 O O . GLN A 1 275 ? 13.406 0.083 -3.285 1 96.06 275 GLN A O 1
ATOM 2232 N N . ASP A 1 276 ? 13.906 -1.757 -2.152 1 94.12 276 ASP A N 1
ATOM 2233 C CA . ASP A 1 276 ? 15.305 -1.379 -1.963 1 94.12 276 ASP A CA 1
ATOM 2234 C C . ASP A 1 276 ? 16.047 -1.316 -3.299 1 94.12 276 ASP A C 1
ATOM 2236 O O . ASP A 1 276 ? 16.875 -0.437 -3.51 1 94.12 276 ASP A O 1
ATOM 2240 N N . ASN A 1 277 ? 15.664 -2.246 -4.172 1 95.25 277 ASN A N 1
ATOM 2241 C CA . ASN A 1 277 ? 16.438 -2.379 -5.398 1 95.25 277 ASN A CA 1
ATOM 2242 C C . ASN A 1 277 ? 15.578 -2.174 -6.641 1 95.25 277 ASN A C 1
ATOM 2244 O O . ASN A 1 277 ? 16.078 -2.211 -7.762 1 95.25 277 ASN A O 1
ATOM 2248 N N . VAL A 1 278 ? 14.312 -2.012 -6.41 1 96.56 278 VAL A N 1
ATOM 2249 C CA . VAL A 1 278 ? 13.344 -1.748 -7.473 1 96.56 278 VAL A CA 1
ATOM 2250 C C . VAL A 1 278 ? 12.398 -0.632 -7.043 1 96.56 278 VAL A C 1
ATOM 2252 O O . VAL A 1 278 ? 12.352 -0.267 -5.867 1 96.56 278 VAL A O 1
ATOM 2255 N N . SER A 1 279 ? 11.688 -0.02 -7.957 1 96.81 279 SER A N 1
ATOM 2256 C CA . SER A 1 279 ? 10.656 0.979 -7.691 1 96.81 279 SER A CA 1
ATOM 2257 C C . SER A 1 279 ? 9.375 0.666 -8.453 1 96.81 279 SER A C 1
ATOM 2259 O O . SER A 1 279 ? 9.414 0.314 -9.633 1 96.81 279 SER A O 1
ATOM 2261 N N . VAL A 1 280 ? 8.336 0.755 -7.805 1 98.06 280 VAL A N 1
ATOM 2262 C CA . VAL A 1 280 ? 7.035 0.407 -8.375 1 98.06 280 VAL A CA 1
ATOM 2263 C C . VAL A 1 280 ? 6.715 1.343 -9.539 1 98.06 280 VAL A C 1
ATOM 2265 O O . VAL A 1 280 ? 6.988 2.543 -9.477 1 98.06 280 VAL A O 1
ATOM 2268 N N . VAL A 1 281 ? 6.262 0.803 -10.586 1 98 281 VAL A N 1
ATOM 2269 C CA . VAL A 1 281 ? 5.812 1.539 -11.758 1 98 281 VAL A CA 1
ATOM 2270 C C . VAL A 1 281 ? 4.289 1.502 -11.836 1 98 281 VAL A C 1
ATOM 2272 O O . VAL A 1 281 ? 3.65 2.518 -12.133 1 98 281 VAL A O 1
ATOM 2275 N N . SER A 1 282 ? 3.729 0.37 -11.609 1 98.5 282 SER A N 1
ATOM 2276 C CA . SER A 1 282 ? 2.283 0.178 -11.648 1 98.5 282 SER A CA 1
ATOM 2277 C C . SER A 1 282 ? 1.859 -1.014 -10.797 1 98.5 282 SER A C 1
ATOM 2279 O O . SER A 1 282 ? 2.701 -1.795 -10.352 1 98.5 282 SER A O 1
ATOM 2281 N N . HIS A 1 283 ? 0.594 -1.111 -10.578 1 98.81 283 HIS A N 1
ATOM 2282 C CA . HIS A 1 283 ? 0.014 -2.129 -9.711 1 98.81 283 HIS A CA 1
ATOM 2283 C C . HIS A 1 283 ? -1.425 -2.439 -10.109 1 9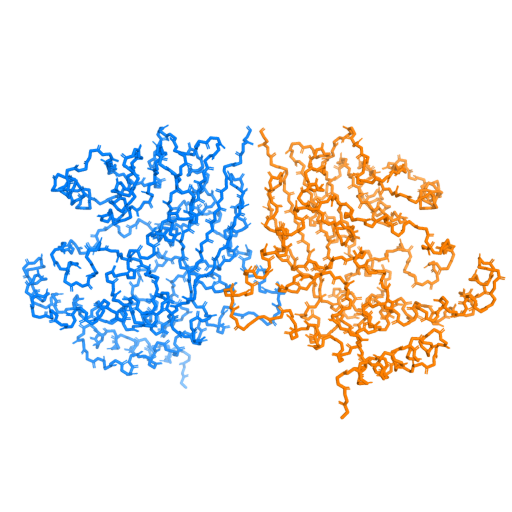8.81 283 HIS A C 1
ATOM 2285 O O . HIS A 1 283 ? -2.221 -1.524 -10.344 1 98.81 283 HIS A O 1
ATOM 2291 N N . TRP A 1 284 ? -1.792 -3.715 -10.273 1 98.81 284 TRP A N 1
ATOM 2292 C CA . TRP A 1 284 ? -3.141 -4.152 -10.625 1 98.81 284 TRP A CA 1
ATOM 2293 C C . TRP A 1 284 ? -3.602 -5.277 -9.703 1 98.81 284 TRP A C 1
ATOM 2295 O O . TRP A 1 284 ? -2.781 -6.031 -9.172 1 98.81 284 TRP A O 1
ATOM 2305 N N . ILE A 1 285 ? -4.91 -5.352 -9.547 1 98.81 285 ILE A N 1
ATOM 2306 C CA . ILE A 1 285 ? -5.547 -6.449 -8.82 1 98.81 285 ILE A CA 1
ATOM 2307 C C . ILE A 1 285 ? -6.453 -7.234 -9.766 1 98.81 285 ILE A C 1
ATOM 2309 O O . ILE A 1 285 ? -7.172 -6.648 -10.578 1 98.81 285 ILE A O 1
ATOM 2313 N N . LEU A 1 286 ? -6.316 -8.5 -9.703 1 98.69 286 LEU A N 1
ATOM 2314 C CA . LEU A 1 286 ? -7.301 -9.359 -10.344 1 98.69 286 LEU A CA 1
ATOM 2315 C C . LEU A 1 286 ? -8.172 -10.055 -9.305 1 98.69 286 LEU A C 1
ATOM 2317 O O . LEU A 1 286 ? -7.66 -10.711 -8.398 1 98.69 286 LEU A O 1
ATOM 2321 N N . ASN A 1 287 ? -9.461 -9.914 -9.477 1 98.56 287 ASN A N 1
ATOM 2322 C CA . ASN A 1 287 ? -10.422 -10.547 -8.57 1 98.56 287 ASN A CA 1
ATOM 2323 C C . ASN A 1 287 ? -10.164 -12.047 -8.445 1 98.56 287 ASN A C 1
ATOM 2325 O O . ASN A 1 287 ? -9.797 -12.703 -9.414 1 98.56 287 ASN A O 1
ATOM 2329 N N . GLY A 1 288 ? -10.461 -12.586 -7.277 1 98.75 288 GLY A N 1
ATOM 2330 C CA . GLY A 1 288 ? -10.219 -13.992 -7.004 1 98.75 288 GLY A CA 1
ATOM 2331 C C . GLY A 1 288 ? -11.023 -14.922 -7.891 1 98.75 288 GLY A C 1
ATOM 2332 O O . GLY A 1 288 ? -10.656 -16.078 -8.078 1 98.75 288 GLY A O 1
ATOM 2333 N N . LYS A 1 289 ? -12.016 -14.453 -8.516 1 98.44 289 LYS A N 1
ATOM 2334 C CA . LYS A 1 289 ? -12.898 -15.289 -9.328 1 98.44 289 LYS A CA 1
ATOM 2335 C C . LYS A 1 289 ? -12.18 -15.805 -10.57 1 98.44 289 LYS A C 1
ATOM 2337 O O . LYS A 1 289 ? -12.555 -16.844 -11.125 1 98.44 289 LYS A O 1
ATOM 2342 N N . HIS A 1 290 ? -11.141 -15.086 -11 1 98.81 290 HIS A N 1
ATOM 2343 C CA . HIS A 1 290 ? -10.352 -15.609 -12.109 1 98.81 290 HIS A CA 1
ATOM 2344 C C . HIS A 1 290 ? -9.641 -16.906 -11.727 1 98.81 290 HIS A C 1
ATOM 2346 O O . HIS A 1 290 ? -9.656 -17.875 -12.484 1 98.81 290 HIS A O 1
ATOM 2352 N N . MET A 1 291 ? -9.062 -16.891 -10.547 1 98.75 291 MET A N 1
ATOM 2353 C CA . MET A 1 291 ? -8.422 -18.109 -10.055 1 98.75 291 MET A CA 1
ATOM 2354 C C . MET A 1 291 ? -9.453 -19.188 -9.75 1 98.75 291 MET A C 1
ATOM 2356 O O . MET A 1 291 ? -9.242 -20.359 -10.07 1 98.75 291 MET A O 1
ATOM 2360 N N . ALA A 1 292 ? -10.531 -18.797 -9.133 1 98.69 292 ALA A N 1
ATOM 2361 C CA . ALA A 1 292 ? -11.586 -19.75 -8.812 1 98.69 292 ALA A CA 1
ATOM 2362 C C . ALA A 1 292 ? -12.086 -20.453 -10.07 1 98.69 292 ALA A C 1
ATOM 2364 O O . ALA A 1 292 ? -12.188 -21.688 -10.094 1 98.69 292 ALA A O 1
ATOM 2365 N N . ARG A 1 293 ? -12.352 -19.719 -11.078 1 98.69 293 ARG A N 1
ATOM 2366 C CA . ARG A 1 293 ? -12.852 -20.312 -12.312 1 98.69 293 ARG A CA 1
ATOM 2367 C C . ARG A 1 293 ? -11.781 -21.172 -12.977 1 98.69 293 ARG A C 1
ATOM 2369 O O . ARG A 1 293 ? -12.094 -22.188 -13.602 1 98.69 293 ARG A O 1
ATOM 2376 N N . SER A 1 294 ? -10.516 -20.75 -12.93 1 98.81 294 SER A N 1
ATOM 2377 C CA . SER A 1 294 ? -9.445 -21.609 -13.414 1 98.81 294 SER A CA 1
ATOM 2378 C C . SER A 1 294 ? -9.484 -22.984 -12.734 1 98.81 294 SER A C 1
ATOM 2380 O O . SER A 1 294 ? -9.422 -24.016 -13.406 1 98.81 294 SER A O 1
ATOM 2382 N N . LEU A 1 295 ? -9.625 -22.953 -11.43 1 98.69 295 LEU A N 1
ATOM 2383 C CA . LEU A 1 295 ? -9.68 -24.188 -10.641 1 98.69 295 LEU A CA 1
ATOM 2384 C C . LEU A 1 295 ? -10.898 -25.016 -11.016 1 98.69 295 LEU A C 1
ATOM 2386 O O . LEU A 1 295 ? -10.812 -26.25 -11.109 1 98.69 295 LEU A O 1
ATOM 2390 N N . ASP A 1 296 ? -11.992 -24.375 -11.242 1 98.56 296 ASP A N 1
ATOM 2391 C CA . ASP A 1 296 ? -13.203 -25.078 -11.656 1 98.56 296 ASP A CA 1
ATOM 2392 C C . ASP A 1 296 ? -13.016 -25.766 -13 1 98.56 296 ASP A C 1
ATOM 2394 O O . ASP A 1 296 ? -13.453 -26.906 -13.195 1 98.56 296 ASP A O 1
ATOM 2398 N N . GLU A 1 297 ? -12.406 -25.047 -13.883 1 98.62 297 GLU A N 1
ATOM 2399 C CA . GLU A 1 297 ? -12.172 -25.625 -15.211 1 98.62 297 GLU A CA 1
ATOM 2400 C C . GLU A 1 297 ? -11.188 -26.781 -15.148 1 98.62 297 GLU A C 1
ATOM 2402 O O . GLU A 1 297 ? -11.344 -27.781 -15.859 1 98.62 297 GLU A O 1
ATOM 2407 N N . TRP A 1 298 ? -10.141 -26.688 -14.367 1 98.69 298 TRP A N 1
ATOM 2408 C CA . TRP A 1 298 ? -9.203 -27.781 -14.172 1 98.69 298 TRP A CA 1
ATOM 2409 C C . TRP A 1 298 ? -9.906 -29 -13.602 1 98.69 298 TRP A C 1
ATOM 2411 O O . TRP A 1 298 ? -9.641 -30.141 -14.023 1 98.69 298 TRP A O 1
ATOM 2421 N N . GLN A 1 299 ? -10.797 -28.734 -12.617 1 98.25 299 GLN A N 1
ATOM 2422 C CA . GLN A 1 299 ? -11.586 -29.797 -12.016 1 98.25 299 GLN A CA 1
ATOM 2423 C C . GLN A 1 299 ? -12.477 -30.469 -13.055 1 98.25 299 GLN A C 1
ATOM 2425 O O . GLN A 1 299 ? -12.578 -31.703 -13.094 1 98.25 299 GLN A O 1
ATOM 2430 N N . LYS A 1 300 ? -13.117 -29.703 -13.805 1 98.31 300 LYS A N 1
ATOM 2431 C CA . LYS A 1 300 ? -13.984 -30.219 -14.867 1 98.31 300 LYS A CA 1
ATOM 2432 C C . LYS A 1 300 ? -13.203 -31.125 -15.82 1 98.31 300 LYS A C 1
ATOM 2434 O O . LYS A 1 300 ? -13.664 -32.219 -16.188 1 98.31 300 LYS A O 1
ATOM 2439 N N . ASN A 1 301 ? -12.062 -30.672 -16.25 1 98.44 301 ASN A N 1
ATOM 2440 C CA . ASN A 1 301 ? -11.211 -31.453 -17.125 1 98.44 301 ASN A CA 1
ATOM 2441 C C . ASN A 1 301 ? -10.789 -32.781 -16.469 1 98.44 301 ASN A C 1
ATOM 2443 O O . ASN A 1 301 ? -10.836 -33.812 -17.094 1 98.44 301 ASN A O 1
ATOM 2447 N N . LEU A 1 302 ? -10.352 -32.656 -15.203 1 97.56 302 LEU A N 1
ATOM 2448 C CA . LEU A 1 302 ? -9.898 -33.844 -14.492 1 97.56 302 LEU A CA 1
ATOM 2449 C C . LEU A 1 302 ? -11.016 -34.875 -14.391 1 97.56 302 LEU A C 1
ATOM 2451 O O . LEU A 1 302 ? -10.789 -36.094 -14.625 1 97.56 302 LEU A O 1
ATOM 2455 N N . LEU A 1 303 ? -12.211 -34.438 -14.117 1 97 303 LEU A N 1
ATOM 2456 C CA . LEU A 1 303 ? -13.352 -35.312 -13.969 1 97 303 LEU A CA 1
ATOM 2457 C C . LEU A 1 303 ? -13.75 -35.938 -15.312 1 97 303 LEU A C 1
ATOM 2459 O O . LEU A 1 303 ? -14.086 -37.094 -15.398 1 97 303 LEU A O 1
ATOM 2463 N N . SER A 1 304 ? -13.719 -35.125 -16.328 1 98 304 SER A N 1
ATOM 2464 C CA . SER A 1 304 ? -14.062 -35.594 -17.672 1 98 304 SER A CA 1
ATOM 2465 C C . SER A 1 304 ? -13.07 -36.656 -18.156 1 98 304 SER A C 1
ATOM 2467 O O . SER A 1 304 ? -13.414 -37.5 -18.969 1 98 304 SER A O 1
ATOM 2469 N N . ASN A 1 305 ? -11.875 -36.562 -17.672 1 97.88 305 ASN A N 1
ATOM 2470 C CA . ASN A 1 305 ? -10.82 -37.5 -18.078 1 97.88 305 ASN A CA 1
ATOM 2471 C C . ASN A 1 305 ? -10.422 -38.438 -16.938 1 97.88 305 ASN A C 1
ATOM 2473 O O . ASN A 1 305 ? -9.273 -38.844 -16.844 1 97.88 305 ASN A O 1
ATOM 2477 N N . HIS A 1 306 ? -11.312 -38.656 -16.062 1 96.75 306 HIS A N 1
ATOM 2478 C CA . HIS A 1 306 ? -11.047 -39.312 -14.797 1 96.75 306 HIS A CA 1
ATOM 2479 C C . HIS A 1 306 ? -10.336 -40.656 -15.008 1 96.75 306 HIS A C 1
ATOM 2481 O O . HIS A 1 306 ? -9.297 -40.906 -14.398 1 96.75 306 HIS A O 1
ATOM 2487 N N . ASP A 1 307 ? -10.82 -41.531 -15.875 1 96.81 307 ASP A N 1
ATOM 2488 C CA . ASP A 1 307 ? -10.273 -42.875 -16.047 1 96.81 307 ASP A CA 1
ATOM 2489 C C . ASP A 1 307 ? -8.875 -42.812 -16.656 1 96.81 307 ASP A C 1
ATOM 2491 O O . ASP A 1 307 ? -7.953 -43.5 -16.188 1 96.81 307 ASP A O 1
ATOM 2495 N N . ALA A 1 308 ? -8.789 -42.031 -17.672 1 97.62 308 ALA A N 1
ATOM 2496 C CA . ALA A 1 308 ? -7.48 -41.875 -18.312 1 97.62 308 ALA A CA 1
ATOM 2497 C C . ALA A 1 308 ? -6.457 -41.312 -17.328 1 97.62 308 ALA A C 1
ATOM 2499 O O . ALA A 1 308 ? -5.309 -41.75 -17.297 1 97.62 308 ALA A O 1
ATOM 2500 N N . ALA A 1 309 ? -6.816 -40.344 -16.547 1 97.25 309 ALA A N 1
ATOM 2501 C CA . ALA A 1 309 ? -5.945 -39.719 -15.547 1 97.25 309 ALA A CA 1
ATOM 2502 C C . ALA A 1 309 ? -5.523 -40.75 -14.492 1 97.25 309 ALA A C 1
ATOM 2504 O O . ALA A 1 309 ? -4.348 -40.812 -14.133 1 97.25 309 ALA A O 1
ATOM 2505 N N . LYS A 1 310 ? -6.477 -41.5 -14.023 1 95.38 310 LYS A N 1
ATOM 2506 C CA . LYS A 1 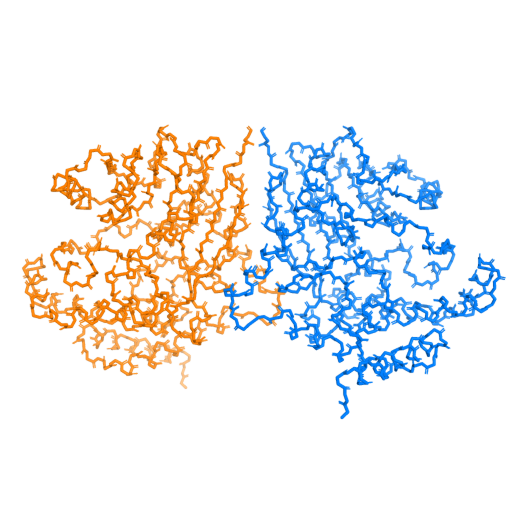310 ? -6.199 -42.5 -13.023 1 95.38 310 LYS A CA 1
ATOM 2507 C C . LYS A 1 310 ? -5.215 -43.562 -13.547 1 95.38 310 LYS A C 1
ATOM 2509 O O . LYS A 1 310 ? -4.285 -43.938 -12.844 1 95.38 310 LYS A O 1
ATOM 2514 N N . ASP A 1 311 ? -5.395 -43.969 -14.758 1 96.5 311 ASP A N 1
ATOM 2515 C CA . ASP A 1 311 ? -4.508 -44.969 -15.375 1 96.5 311 ASP A CA 1
ATOM 2516 C C . ASP A 1 311 ? -3.078 -44.438 -15.461 1 96.5 311 ASP A C 1
ATOM 2518 O O . ASP A 1 311 ? -2.121 -45.156 -15.18 1 96.5 311 ASP A O 1
ATOM 2522 N N . LEU A 1 312 ? -2.949 -43.219 -15.867 1 95.62 312 LEU A N 1
ATOM 2523 C CA . LEU A 1 312 ? -1.632 -42.594 -15.969 1 95.62 312 LEU A CA 1
ATOM 2524 C C . LEU A 1 312 ? -0.953 -42.531 -14.602 1 95.62 312 LEU A C 1
ATOM 2526 O O . LEU A 1 312 ? 0.25 -42.781 -14.492 1 95.62 312 LEU A O 1
ATOM 2530 N N . LEU A 1 313 ? -1.705 -42.25 -13.578 1 94.56 313 LEU A N 1
ATOM 2531 C CA . LEU A 1 313 ? -1.152 -42.125 -12.234 1 94.56 313 LEU A CA 1
ATOM 2532 C C . LEU A 1 313 ? -0.766 -43.5 -11.703 1 94.56 313 LEU A C 1
ATOM 2534 O O . LEU A 1 313 ? 0.226 -43.656 -10.977 1 94.56 313 LEU A O 1
ATOM 2538 N N . ILE A 1 314 ? -1.61 -44.5 -12.039 1 95 314 ILE A N 1
ATOM 2539 C CA . ILE A 1 314 ? -1.273 -45.875 -11.625 1 95 314 ILE A CA 1
ATOM 2540 C C . ILE A 1 314 ? 0.064 -46.281 -12.242 1 95 314 ILE A C 1
ATOM 2542 O O . ILE A 1 314 ? 0.915 -46.844 -11.562 1 95 314 ILE A O 1
ATOM 2546 N N . PHE A 1 315 ? 0.147 -45.969 -13.469 1 93.31 315 PHE A N 1
ATOM 2547 C CA . PHE A 1 315 ? 1.383 -46.312 -14.164 1 93.31 315 PHE A CA 1
ATOM 2548 C C . PHE A 1 315 ? 2.566 -45.562 -13.547 1 93.31 315 PHE A C 1
ATOM 2550 O O . PHE A 1 315 ? 3.631 -46.156 -13.344 1 93.31 315 PHE A O 1
ATOM 2557 N N . ALA A 1 316 ? 2.463 -44.281 -13.305 1 91 316 ALA A N 1
ATOM 2558 C CA . ALA A 1 316 ? 3.537 -43.438 -12.805 1 91 316 ALA A CA 1
ATOM 2559 C C . ALA A 1 316 ? 3.9 -43.781 -11.367 1 91 316 ALA A C 1
ATOM 2561 O O . ALA A 1 316 ? 5.078 -43.781 -11 1 91 316 ALA A O 1
ATOM 2562 N N . LEU A 1 317 ? 2.871 -44.094 -10.57 1 91.31 317 LEU A N 1
ATOM 2563 C CA . LEU A 1 317 ? 3.09 -44.312 -9.141 1 91.31 317 LEU A CA 1
ATOM 2564 C C . LEU A 1 317 ? 3.246 -45.781 -8.82 1 91.31 317 LEU A C 1
ATOM 2566 O O . LEU A 1 317 ? 3.721 -46.125 -7.738 1 91.31 317 LEU A O 1
ATOM 2570 N N . GLY A 1 318 ? 2.832 -46.656 -9.703 1 89.5 318 GLY A N 1
ATOM 2571 C CA . GLY A 1 318 ? 2.984 -48.094 -9.555 1 89.5 318 GLY A CA 1
ATOM 2572 C C . GLY A 1 318 ? 2.014 -48.719 -8.555 1 89.5 318 GLY A C 1
ATOM 2573 O O . GLY A 1 318 ? 2.172 -49.875 -8.141 1 89.5 318 GLY A O 1
ATOM 2574 N N . ASN A 1 319 ? 1.089 -47.938 -8.102 1 90.69 319 ASN A N 1
ATOM 2575 C CA . ASN A 1 319 ? 0.172 -48.344 -7.039 1 90.69 319 ASN A CA 1
ATOM 2576 C C . ASN A 1 319 ? -1.199 -47.688 -7.219 1 90.69 319 ASN A C 1
ATOM 2578 O O . ASN A 1 319 ? -1.305 -46.469 -7.352 1 90.69 319 ASN A O 1
ATOM 2582 N N . LYS A 1 320 ? -2.174 -48.656 -7.191 1 93.81 320 LYS A N 1
ATOM 2583 C CA . LYS A 1 320 ? -3.539 -48.188 -7.395 1 93.81 320 LYS A CA 1
ATOM 2584 C C . LYS A 1 320 ? -3.98 -47.281 -6.242 1 93.81 320 LYS A C 1
ATOM 2586 O O . LYS A 1 320 ? -4.641 -46.25 -6.461 1 93.81 320 LYS A O 1
ATOM 2591 N N . THR A 1 321 ? -3.629 -47.625 -5.094 1 93.81 321 THR A N 1
ATOM 2592 C CA . THR A 1 321 ? -4.023 -46.875 -3.918 1 93.81 321 THR A CA 1
ATOM 2593 C C . THR A 1 321 ? -3.385 -45.5 -3.936 1 93.81 321 THR A C 1
ATOM 2595 O O . THR A 1 321 ? -4.047 -44.5 -3.637 1 93.81 321 THR A O 1
ATOM 2598 N N . ALA A 1 322 ? -2.193 -45.469 -4.266 1 92.88 322 ALA A N 1
ATOM 2599 C CA . ALA A 1 322 ? -1.486 -44.188 -4.352 1 92.88 322 ALA A CA 1
ATOM 2600 C C . ALA A 1 322 ? -2.088 -43.312 -5.441 1 92.88 322 ALA A C 1
ATOM 2602 O O . ALA A 1 322 ? -2.201 -42.094 -5.266 1 92.88 322 ALA A O 1
ATOM 2603 N N . ALA A 1 323 ? -2.412 -43.906 -6.516 1 94.19 323 ALA A N 1
ATOM 2604 C CA . ALA A 1 323 ? -3.029 -43.188 -7.617 1 94.19 323 ALA A CA 1
ATOM 2605 C C . ALA A 1 323 ? -4.363 -42.562 -7.188 1 94.19 323 ALA A C 1
ATOM 2607 O O . ALA A 1 323 ? -4.668 -41.406 -7.516 1 94.19 323 ALA A O 1
ATOM 2608 N N . GLU A 1 324 ? -5.117 -43.344 -6.477 1 94.44 324 GLU A N 1
ATOM 2609 C CA . GLU A 1 324 ? -6.414 -42.875 -5.996 1 94.44 324 GLU A CA 1
ATOM 2610 C C . GLU A 1 324 ? -6.254 -41.719 -5.016 1 94.44 324 GLU A C 1
ATOM 2612 O O . GLU A 1 324 ? -7.004 -40.75 -5.07 1 94.44 324 GLU A O 1
ATOM 2617 N N . LYS A 1 325 ? -5.363 -41.875 -4.164 1 93.62 325 LYS A N 1
ATOM 2618 C CA . LYS A 1 325 ? -5.098 -40.812 -3.203 1 93.62 325 LYS A CA 1
ATOM 2619 C C . LYS A 1 325 ? -4.684 -39.5 -3.91 1 93.62 325 LYS A C 1
ATOM 2621 O O . LYS A 1 325 ? -5.137 -38.438 -3.547 1 93.62 325 LYS A O 1
ATOM 2626 N N . CYS A 1 326 ? -3.854 -39.656 -4.852 1 93.5 326 CYS A N 1
ATOM 2627 C CA . CYS A 1 326 ? -3.389 -38.5 -5.621 1 93.5 326 CYS A CA 1
ATOM 2628 C C . CYS A 1 326 ? -4.547 -37.844 -6.348 1 93.5 326 CYS A C 1
ATOM 2630 O O . CYS A 1 326 ? -4.672 -36.625 -6.324 1 93.5 326 CYS A O 1
ATOM 2632 N N . MET A 1 327 ? -5.367 -38.656 -6.957 1 94.5 327 MET A N 1
ATOM 2633 C CA . MET A 1 327 ? -6.547 -38.125 -7.645 1 94.5 327 MET A CA 1
ATOM 2634 C C . MET A 1 327 ? -7.441 -37.344 -6.684 1 94.5 327 MET A C 1
ATOM 2636 O O . MET A 1 327 ? -7.891 -36.25 -7.004 1 94.5 327 MET A O 1
ATOM 2640 N N . ASN A 1 328 ? -7.652 -37.938 -5.555 1 95 328 ASN A N 1
ATOM 2641 C CA . ASN A 1 328 ? -8.508 -37.312 -4.559 1 95 328 ASN A CA 1
ATOM 2642 C C . ASN A 1 328 ? -7.895 -36 -4.047 1 95 328 ASN A C 1
ATOM 2644 O O . ASN A 1 328 ? -8.617 -35.031 -3.762 1 95 328 ASN A O 1
ATOM 2648 N N . HIS A 1 329 ? -6.648 -35.969 -3.949 1 94.31 329 HIS A N 1
ATOM 2649 C CA . HIS A 1 329 ? -5.965 -34.781 -3.492 1 94.31 329 HIS A CA 1
ATOM 2650 C C . HIS A 1 329 ? -6.168 -33.625 -4.473 1 94.31 329 HIS A C 1
ATOM 2652 O O . HIS A 1 329 ? -6.469 -32.5 -4.066 1 94.31 329 HIS A O 1
ATOM 2658 N N . TYR A 1 330 ? -6 -33.906 -5.738 1 95.56 330 TYR A N 1
ATOM 2659 C CA . TYR A 1 330 ? -6.199 -32.875 -6.746 1 95.56 330 TYR A CA 1
ATOM 2660 C C . TYR A 1 330 ? -7.641 -32.375 -6.746 1 95.56 330 TYR A C 1
ATOM 2662 O O . TYR A 1 330 ? -7.891 -31.156 -6.82 1 95.56 330 TYR A O 1
ATOM 2670 N N . GLN A 1 331 ? -8.547 -33.312 -6.68 1 96.19 331 GLN A N 1
ATOM 2671 C CA . GLN A 1 331 ? -9.953 -32.938 -6.684 1 96.19 331 GLN A CA 1
ATOM 2672 C C . GLN A 1 331 ? -10.305 -32.062 -5.473 1 96.19 331 GLN A C 1
ATOM 2674 O O . GLN A 1 331 ? -10.984 -31.062 -5.602 1 96.19 331 GLN A O 1
ATOM 2679 N N . THR A 1 332 ? -9.805 -32.531 -4.316 1 96.62 332 THR A N 1
ATOM 2680 C CA . THR A 1 332 ? -10.031 -31.766 -3.094 1 96.62 332 THR A CA 1
ATOM 2681 C C . THR A 1 332 ? -9.406 -30.375 -3.191 1 96.62 332 THR A C 1
ATOM 2683 O O . THR A 1 332 ? -10.008 -29.375 -2.785 1 96.62 332 THR A O 1
ATOM 2686 N N . PHE A 1 333 ? -8.242 -30.344 -3.732 1 96.56 333 PHE A N 1
ATOM 2687 C CA . PHE A 1 333 ? -7.527 -29.078 -3.895 1 96.56 333 PHE A CA 1
ATOM 2688 C C . PHE A 1 333 ? -8.32 -28.125 -4.777 1 96.56 333 PHE A C 1
ATOM 2690 O O . PHE A 1 333 ? -8.492 -26.953 -4.43 1 96.56 333 PHE A O 1
ATOM 2697 N N . HIS A 1 334 ? -8.766 -28.578 -5.891 1 98 334 HIS A N 1
ATOM 2698 C CA . HIS A 1 334 ? -9.492 -27.734 -6.828 1 98 334 HIS A CA 1
ATOM 2699 C C . HIS A 1 334 ? -10.75 -27.156 -6.195 1 98 334 HIS A C 1
ATOM 2701 O O . HIS A 1 334 ? -11.016 -25.953 -6.305 1 98 334 HIS A O 1
ATOM 2707 N N . VAL A 1 335 ? -11.477 -27.984 -5.52 1 97.94 335 VAL A N 1
ATOM 2708 C CA . VAL A 1 335 ? -12.734 -27.562 -4.926 1 97.94 335 VAL A CA 1
ATOM 2709 C C . VAL A 1 335 ? -12.469 -26.594 -3.771 1 97.94 335 VAL A C 1
ATOM 2711 O O . VAL A 1 335 ? -13.086 -25.531 -3.684 1 97.94 335 VAL A O 1
ATOM 2714 N N . ALA A 1 336 ? -11.523 -26.953 -2.932 1 97.75 336 ALA A N 1
ATOM 2715 C CA . ALA A 1 336 ? -11.219 -26.141 -1.753 1 97.75 336 ALA A CA 1
ATOM 2716 C C . ALA A 1 336 ? -10.672 -24.781 -2.15 1 97.75 336 ALA A C 1
ATOM 2718 O O . ALA A 1 336 ? -11.102 -23.75 -1.615 1 97.75 336 ALA A O 1
ATOM 2719 N N . MET A 1 337 ? -9.789 -24.75 -3.086 1 97.81 337 MET A N 1
ATOM 2720 C CA . MET A 1 337 ? -9.172 -23.5 -3.488 1 97.81 337 MET A CA 1
ATOM 2721 C C . MET A 1 337 ? -10.148 -22.641 -4.289 1 97.81 337 MET A C 1
ATOM 2723 O O . MET A 1 337 ? -10.117 -21.406 -4.207 1 97.81 337 MET A O 1
ATOM 2727 N N . SER A 1 338 ? -10.953 -23.328 -5.094 1 98.62 338 SER A N 1
ATOM 2728 C CA . SER A 1 338 ? -11.992 -22.578 -5.785 1 98.62 338 SER A CA 1
ATOM 2729 C C . SER A 1 338 ? -12.898 -21.859 -4.793 1 98.62 338 SER A C 1
ATOM 2731 O O . SER A 1 338 ? -13.258 -20.688 -5 1 98.62 338 SER A O 1
ATOM 2733 N N . GLU A 1 339 ? -13.273 -22.531 -3.756 1 98.5 339 GLU A N 1
ATOM 2734 C CA . GLU A 1 339 ? -14.094 -21.922 -2.713 1 98.5 339 GLU A CA 1
ATOM 2735 C C . GLU A 1 339 ? -13.367 -20.766 -2.051 1 98.5 339 GLU A C 1
ATOM 2737 O O . GLU A 1 339 ? -13.961 -19.703 -1.803 1 98.5 339 GLU A O 1
ATOM 2742 N N . GLN A 1 340 ? -12.141 -20.938 -1.81 1 98.44 340 GLN A N 1
ATOM 2743 C CA . GLN A 1 3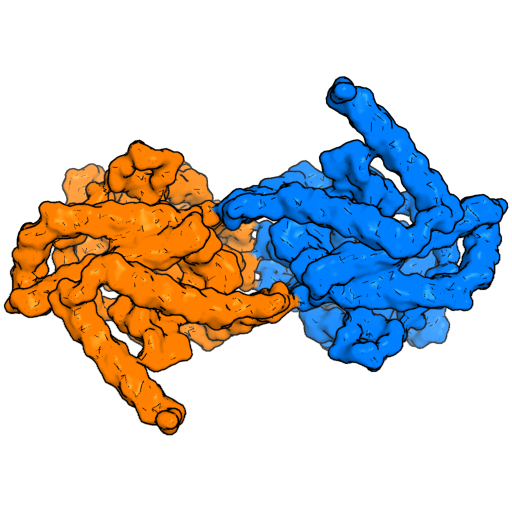40 ? -11.359 -19.891 -1.168 1 98.44 340 GLN A CA 1
ATOM 2744 C C . GLN A 1 340 ? -11.289 -18.641 -2.045 1 98.44 340 GLN A C 1
ATOM 2746 O O . GLN A 1 340 ? -11.57 -17.531 -1.584 1 98.44 340 GLN A O 1
ATOM 2751 N N . PHE A 1 341 ? -10.992 -18.766 -3.291 1 98.75 341 PHE A N 1
ATOM 2752 C CA . PHE A 1 341 ? -10.742 -17.625 -4.164 1 98.75 341 PHE A CA 1
ATOM 2753 C C . PHE A 1 341 ? -12.055 -17 -4.621 1 98.75 341 PHE A C 1
ATOM 2755 O O . PHE A 1 341 ? -12.07 -15.859 -5.098 1 98.75 341 PHE A O 1
ATOM 2762 N N . SER A 1 342 ? -13.117 -17.703 -4.48 1 98.62 342 SER A N 1
ATOM 2763 C CA . SER A 1 342 ? -14.414 -17.125 -4.812 1 98.62 342 SER A CA 1
ATOM 2764 C C . SER A 1 342 ? -15.094 -16.547 -3.574 1 98.62 342 SER A C 1
ATOM 2766 O O . SER A 1 342 ? -16.156 -15.945 -3.672 1 98.62 342 SER A O 1
ATOM 2768 N N . TYR A 1 343 ? -14.508 -16.781 -2.408 1 98.5 343 TYR A N 1
ATOM 2769 C CA . TYR A 1 343 ? -15.125 -16.375 -1.153 1 98.5 343 TYR A CA 1
ATOM 2770 C C . TYR A 1 343 ? -15.453 -14.883 -1.176 1 98.5 343 TYR A C 1
ATOM 2772 O O . TYR A 1 343 ? -14.656 -14.07 -1.648 1 98.5 343 TYR A O 1
ATOM 2780 N N . LYS A 1 344 ? -16.656 -14.547 -0.7 1 98.12 344 LYS A N 1
ATOM 2781 C CA . LYS A 1 344 ? -17.156 -13.172 -0.706 1 98.12 344 LYS A CA 1
ATOM 2782 C C . LYS A 1 344 ? -16.953 -12.523 -2.074 1 98.12 344 LYS A C 1
ATOM 2784 O O . LYS A 1 344 ? -16.438 -11.414 -2.172 1 98.12 344 LYS A O 1
ATOM 2789 N N . ASN A 1 345 ? -17.266 -13.266 -3.104 1 98.19 345 ASN A N 1
ATOM 2790 C CA . ASN A 1 345 ? -17.266 -12.812 -4.492 1 98.19 345 ASN A CA 1
ATOM 2791 C C . ASN A 1 345 ? -15.852 -12.523 -4.984 1 98.19 345 ASN A C 1
ATOM 2793 O O . ASN A 1 345 ? -15.641 -11.594 -5.758 1 98.19 345 ASN A O 1
ATOM 2797 N N . GLY A 1 346 ? -14.852 -13.258 -4.441 1 98.62 346 GLY A N 1
ATOM 2798 C CA . GLY A 1 346 ? -13.469 -13.125 -4.883 1 98.62 346 GLY A CA 1
ATOM 2799 C C . GLY A 1 346 ? -12.773 -11.906 -4.316 1 98.62 346 GLY A C 1
ATOM 2800 O O . GLY A 1 346 ? -11.742 -11.469 -4.84 1 98.62 346 GLY A O 1
ATOM 2801 N N . GLU A 1 347 ? -13.336 -11.328 -3.248 1 98.62 347 GLU A N 1
ATOM 2802 C CA . GLU A 1 347 ? -12.867 -10.031 -2.768 1 98.62 347 GLU A CA 1
ATOM 2803 C C . GLU A 1 347 ? -11.969 -10.188 -1.549 1 98.62 347 GLU A C 1
ATOM 2805 O O . GLU A 1 347 ? -11.68 -9.211 -0.853 1 98.62 347 GLU A O 1
ATOM 2810 N N . GLU A 1 348 ? -11.578 -11.438 -1.213 1 98.75 348 GLU A N 1
ATOM 2811 C CA . GLU A 1 348 ? -10.672 -11.648 -0.087 1 98.75 348 GLU A CA 1
ATOM 2812 C C . GLU A 1 348 ? -9.312 -12.172 -0.558 1 98.75 348 GLU A C 1
ATOM 2814 O O . GLU A 1 348 ? -8.297 -11.5 -0.386 1 98.75 348 GLU A O 1
ATOM 2819 N N . TRP A 1 349 ? -9.305 -13.312 -1.198 1 98.75 349 TRP A N 1
ATOM 2820 C CA . TRP A 1 349 ? -8.102 -13.859 -1.821 1 98.75 349 TRP A CA 1
ATOM 2821 C C . TRP A 1 349 ? -8.102 -13.594 -3.324 1 98.75 349 TRP A C 1
ATOM 2823 O O . TRP A 1 349 ? -9.133 -13.742 -3.986 1 98.75 349 TRP A O 1
ATOM 2833 N N . MET A 1 350 ? -6.961 -13.172 -3.859 1 98.81 350 MET A N 1
ATOM 2834 C CA . MET A 1 350 ? -6.922 -12.672 -5.227 1 98.81 350 MET A CA 1
ATOM 2835 C C . MET A 1 350 ? -5.5 -12.711 -5.781 1 98.81 350 MET A C 1
ATOM 2837 O O . MET A 1 350 ? -4.637 -13.398 -5.234 1 98.81 350 MET A O 1
ATOM 2841 N N . SER A 1 351 ? -5.277 -12.117 -6.934 1 98.69 351 SER A N 1
ATOM 2842 C CA . SER A 1 351 ? -3.947 -11.977 -7.52 1 98.69 351 SER A CA 1
ATOM 2843 C C . SER A 1 351 ? -3.521 -10.516 -7.57 1 98.69 351 SER A C 1
ATOM 2845 O O . SER A 1 351 ? -4.332 -9.633 -7.871 1 98.69 351 SER A O 1
ATOM 2847 N N . SER A 1 352 ? -2.359 -10.258 -7.223 1 98.81 352 SER A N 1
ATOM 2848 C CA . SER A 1 352 ? -1.745 -8.938 -7.328 1 98.81 352 SER A CA 1
ATOM 2849 C C . SER A 1 352 ? -0.681 -8.914 -8.422 1 98.81 352 SER A C 1
ATOM 2851 O O . SER A 1 352 ? 0.203 -9.773 -8.453 1 98.81 352 SER A O 1
ATOM 2853 N N . HIS A 1 353 ? -0.812 -8.039 -9.414 1 98.88 353 HIS A N 1
ATOM 2854 C CA . HIS A 1 353 ? 0.181 -7.746 -10.445 1 98.88 353 HIS A CA 1
ATOM 2855 C C . HIS A 1 353 ? 0.937 -6.461 -10.125 1 98.88 353 HIS A C 1
ATOM 2857 O O . HIS A 1 353 ? 0.324 -5.406 -9.93 1 98.88 353 HIS A O 1
ATOM 2863 N N . ILE A 1 354 ? 2.203 -6.516 -10.102 1 98.88 354 ILE A N 1
ATOM 2864 C CA . ILE A 1 354 ? 2.965 -5.305 -9.828 1 98.88 354 ILE A CA 1
ATOM 2865 C C . ILE A 1 354 ? 4.137 -5.199 -10.805 1 98.88 354 ILE A C 1
ATOM 2867 O O . ILE A 1 354 ? 4.801 -6.195 -11.102 1 98.88 354 ILE A O 1
ATOM 2871 N N . LEU A 1 355 ? 4.328 -4.059 -11.383 1 98.88 355 LEU A N 1
ATOM 2872 C CA . LEU A 1 355 ? 5.438 -3.744 -12.281 1 98.88 355 LEU A CA 1
ATOM 2873 C C . LEU A 1 355 ? 6.457 -2.846 -11.586 1 98.88 355 LEU A C 1
ATOM 2875 O O . LEU A 1 355 ? 6.094 -1.819 -11.008 1 98.88 355 LEU A O 1
ATOM 2879 N N . PHE A 1 356 ? 7.707 -3.24 -11.586 1 98.62 356 PHE A N 1
ATOM 2880 C CA . PHE A 1 356 ? 8.805 -2.473 -11.008 1 98.62 356 PHE A CA 1
ATOM 2881 C C . PHE A 1 356 ? 9.812 -2.086 -12.086 1 98.62 356 PHE A C 1
ATOM 2883 O O . PHE A 1 356 ? 9.938 -2.77 -13.109 1 98.62 356 PHE A O 1
ATOM 2890 N N . CYS A 1 357 ? 10.5 -1.037 -11.852 1 97.81 357 CYS A N 1
ATOM 2891 C CA . CYS A 1 357 ? 11.703 -0.722 -12.609 1 97.81 357 CYS A CA 1
ATOM 2892 C C . CYS A 1 357 ? 12.945 -0.871 -11.742 1 97.81 357 CYS A C 1
ATOM 2894 O O . CYS A 1 357 ? 12.859 -0.834 -10.508 1 97.81 357 CYS A O 1
ATOM 2896 N N . LYS A 1 358 ? 14.039 -1.144 -12.398 1 95.12 358 LYS A N 1
ATOM 2897 C CA . LYS A 1 358 ? 15.289 -1.257 -11.664 1 95.12 358 LYS A CA 1
ATOM 2898 C C . LYS A 1 358 ? 15.711 0.091 -11.086 1 95.12 358 LYS A C 1
ATOM 2900 O O . LYS A 1 358 ? 15.586 1.123 -11.742 1 95.12 358 LYS A O 1
ATOM 2905 N N . LYS A 1 359 ? 16.109 0.079 -9.828 1 87.56 359 LYS A N 1
ATOM 2906 C CA . LYS A 1 359 ? 16.641 1.298 -9.227 1 87.56 359 LYS A CA 1
ATOM 2907 C C . LYS A 1 359 ? 18.094 1.518 -9.641 1 87.56 359 LYS A C 1
ATOM 2909 O O . LYS A 1 359 ? 18.906 0.586 -9.617 1 87.56 359 LYS A O 1
ATOM 2914 N N . ASN A 1 360 ? 18.359 2.475 -10.492 1 66.25 360 ASN A N 1
ATOM 2915 C CA . ASN A 1 360 ? 19.719 2.742 -10.969 1 66.25 360 ASN A CA 1
ATOM 2916 C C . ASN A 1 360 ? 20.625 3.242 -9.836 1 66.25 360 ASN A C 1
ATOM 2918 O O . ASN A 1 360 ? 20.234 4.129 -9.078 1 66.25 360 ASN A O 1
ATOM 2922 N N . VAL A 1 361 ? 21.453 2.377 -9.359 1 50.38 361 VAL A N 1
ATOM 2923 C CA . VAL A 1 361 ? 22.531 2.814 -8.461 1 50.38 361 VAL A CA 1
ATOM 2924 C C . VAL A 1 361 ? 23.422 3.83 -9.172 1 50.38 361 VAL A C 1
ATOM 2926 O O . VAL A 1 361 ? 23.75 3.66 -10.352 1 50.38 361 VAL A O 1
ATOM 2929 N N . MET B 1 1 ? -40 18.844 -10.617 1 49.09 1 MET B N 1
ATOM 2930 C CA . MET B 1 1 ? -39.094 19.984 -10.484 1 49.09 1 MET B CA 1
ATOM 2931 C C . MET B 1 1 ? -37.844 19.781 -11.336 1 49.09 1 MET B C 1
ATOM 2933 O O . MET B 1 1 ? -37.188 18.734 -11.266 1 49.09 1 MET B O 1
ATOM 2937 N N . ASP B 1 2 ? -37.531 20.562 -12.188 1 62.38 2 ASP B N 1
ATOM 2938 C CA . ASP B 1 2 ? -36.469 20.562 -13.18 1 62.38 2 ASP B CA 1
ATOM 2939 C C . ASP B 1 2 ? -35.094 20.453 -12.5 1 62.38 2 ASP B C 1
ATOM 2941 O O . ASP B 1 2 ? -34.906 20.953 -11.398 1 62.38 2 ASP B O 1
ATOM 2945 N N . SER B 1 3 ? -34.281 19.391 -13 1 71.44 3 SER B N 1
ATOM 2946 C CA . SER B 1 3 ? -32.906 19.156 -12.539 1 71.44 3 SER B CA 1
ATOM 2947 C C . SER B 1 3 ? -32.156 20.484 -12.32 1 71.44 3 SER B C 1
ATOM 2949 O O . SER B 1 3 ? -31.438 20.641 -11.344 1 71.44 3 SER B O 1
ATOM 2951 N N . LEU B 1 4 ? -32.531 21.406 -13.086 1 75.25 4 LEU B N 1
ATOM 2952 C CA . LEU B 1 4 ? -31.875 22.719 -13.016 1 75.25 4 LEU B CA 1
ATOM 2953 C C . LEU B 1 4 ? -32.375 23.531 -11.836 1 75.25 4 LEU B C 1
ATOM 2955 O O . LEU B 1 4 ? -31.625 24.234 -11.18 1 75.25 4 LEU B O 1
ATOM 2959 N N . GLU B 1 5 ? -33.688 23.453 -11.695 1 74.75 5 GLU B N 1
ATOM 2960 C CA . GLU B 1 5 ? -34.312 24.172 -10.578 1 74.75 5 GLU B CA 1
ATOM 2961 C C . GLU B 1 5 ? -33.812 23.625 -9.242 1 74.75 5 GLU B C 1
ATOM 2963 O O . GLU B 1 5 ? -33.562 24.391 -8.312 1 74.75 5 GLU B O 1
ATOM 2968 N N . LEU B 1 6 ? -33.688 22.391 -9.227 1 73.38 6 LEU B N 1
ATOM 2969 C CA . LEU B 1 6 ? -33.219 21.75 -8.008 1 73.38 6 LEU B CA 1
ATOM 2970 C C . LEU B 1 6 ? -31.781 22.125 -7.719 1 73.38 6 LEU B C 1
ATOM 2972 O O . LEU B 1 6 ? -31.422 22.391 -6.566 1 73.38 6 LEU B O 1
ATOM 2976 N N . GLN B 1 7 ? -30.984 22.25 -8.664 1 76.5 7 GLN B N 1
ATOM 2977 C CA . GLN B 1 7 ? -29.594 22.656 -8.516 1 76.5 7 GLN B CA 1
ATOM 2978 C C . GLN B 1 7 ? -29.484 24.094 -8.039 1 76.5 7 GLN B C 1
ATOM 2980 O O . GLN B 1 7 ? -28.641 24.406 -7.199 1 76.5 7 GLN B O 1
ATOM 2985 N N . SER B 1 8 ? -30.359 24.906 -8.586 1 76.31 8 SER B N 1
ATOM 2986 C CA . SER B 1 8 ? -30.359 26.312 -8.18 1 76.31 8 SER B CA 1
ATOM 2987 C C . SER B 1 8 ? -30.75 26.453 -6.711 1 76.31 8 SER B C 1
ATOM 2989 O O . SER B 1 8 ? -30.141 27.25 -5.98 1 76.31 8 SER B O 1
ATOM 2991 N N . LYS B 1 9 ? -31.797 25.812 -6.422 1 78.12 9 LYS B N 1
ATOM 2992 C CA . LYS B 1 9 ? -32.25 25.875 -5.035 1 78.12 9 LYS B CA 1
ATOM 2993 C C . LYS B 1 9 ? -31.156 25.359 -4.086 1 78.12 9 LYS B C 1
ATOM 2995 O O . LYS B 1 9 ? -30.953 25.922 -3.01 1 78.12 9 LYS B O 1
ATOM 3000 N N . LYS B 1 10 ? -30.547 24.359 -4.52 1 78.06 10 LYS B N 1
ATOM 3001 C CA . LYS B 1 10 ? -29.438 23.812 -3.727 1 78.06 10 LYS B CA 1
ATOM 3002 C C . LYS B 1 10 ? -28.312 24.828 -3.584 1 78.06 10 LYS B C 1
ATOM 3004 O O . LYS B 1 10 ? -27.734 24.969 -2.504 1 78.06 10 LYS B O 1
ATOM 3009 N N . LYS B 1 11 ? -28.094 25.438 -4.539 1 80.75 11 LYS B N 1
ATOM 3010 C CA . LYS B 1 11 ? -27.047 26.453 -4.531 1 80.75 11 LYS B CA 1
ATOM 3011 C C . LYS B 1 11 ? -27.406 27.609 -3.6 1 80.75 11 LYS B C 1
ATOM 3013 O O . LYS B 1 11 ? -26.562 28.125 -2.883 1 80.75 11 LYS B O 1
ATOM 3018 N N . GLU B 1 12 ? -28.547 27.938 -3.674 1 83.19 12 GLU B N 1
ATOM 3019 C CA . GLU B 1 12 ? -29.016 29.016 -2.801 1 83.19 12 GLU B CA 1
ATOM 3020 C C . GLU B 1 12 ? -28.953 28.594 -1.333 1 83.19 12 GLU B C 1
ATOM 3022 O O . GLU B 1 12 ? -28.594 29.406 -0.472 1 83.19 12 GLU B O 1
ATOM 3027 N N . SER B 1 13 ? -29.328 27.438 -1.108 1 86.88 13 SER B N 1
ATOM 3028 C CA . SER B 1 13 ? -29.281 26.906 0.254 1 86.88 13 SER B CA 1
ATOM 3029 C C . SER B 1 13 ? -27.859 26.875 0.783 1 86.88 13 SER B C 1
ATOM 3031 O O . SER B 1 13 ? -27.609 27.156 1.962 1 86.88 13 SER B O 1
ATOM 3033 N N . VAL B 1 14 ? -26.953 26.562 -0.036 1 89.38 14 VAL B N 1
ATOM 3034 C CA . VAL B 1 14 ? -25.547 26.531 0.35 1 89.38 14 VAL B CA 1
ATOM 3035 C C . VAL B 1 14 ? -25.062 27.938 0.665 1 89.38 14 VAL B C 1
ATOM 3037 O O . VAL B 1 14 ? -24.359 28.141 1.663 1 89.38 14 VAL B O 1
ATOM 3040 N N . VAL B 1 15 ? -25.422 28.828 -0.152 1 89.38 15 VAL B N 1
ATOM 3041 C CA . VAL B 1 15 ? -25.016 30.219 0.069 1 89.38 15 VAL B CA 1
ATOM 3042 C C . VAL B 1 15 ? -25.547 30.703 1.422 1 89.38 15 VAL B C 1
ATOM 3044 O O . VAL B 1 15 ? -24.812 31.344 2.18 1 89.38 15 VAL B O 1
ATOM 3047 N N . GLU B 1 16 ? -26.719 30.391 1.667 1 91.75 16 GLU B N 1
ATOM 3048 C CA . GLU B 1 16 ? -27.312 30.766 2.949 1 91.75 16 GLU B CA 1
ATOM 3049 C C . GLU B 1 16 ? -26.578 30.109 4.109 1 91.75 16 GLU B C 1
ATOM 3051 O O . GLU B 1 16 ? -26.344 30.734 5.145 1 91.75 16 GLU B O 1
ATOM 3056 N N . LEU B 1 17 ? -26.328 28.891 3.951 1 93.5 17 LEU B N 1
ATOM 3057 C CA . LEU B 1 17 ? -25.594 28.172 4.988 1 93.5 17 LEU B CA 1
ATOM 3058 C C . LEU B 1 17 ? -24.219 28.797 5.223 1 93.5 17 LEU B C 1
ATOM 3060 O O . LEU B 1 17 ? -23.812 28.984 6.367 1 93.5 17 LEU B O 1
ATOM 3064 N N . LEU B 1 18 ? -23.547 29.141 4.172 1 91.94 18 LEU B N 1
ATOM 3065 C CA . LEU B 1 18 ? -22.234 29.75 4.281 1 91.94 18 LEU B CA 1
ATOM 3066 C C . LEU B 1 18 ? -22.312 31.078 5.02 1 91.94 18 LEU B C 1
ATOM 3068 O O . LEU B 1 18 ? -21.438 31.406 5.828 1 91.94 18 LEU B O 1
ATOM 3072 N N . GLU B 1 19 ? -23.328 31.797 4.789 1 92.25 19 GLU B N 1
ATOM 3073 C CA . GLU B 1 19 ? -23.547 33.062 5.492 1 92.25 19 GLU B CA 1
ATOM 3074 C C . GLU B 1 19 ? -23.797 32.812 6.977 1 92.25 19 GLU B C 1
ATOM 3076 O O . GLU B 1 19 ? -23.312 33.562 7.824 1 92.25 19 GLU B O 1
ATOM 3081 N N . ARG B 1 20 ? -24.562 31.875 7.184 1 95 20 ARG B N 1
ATOM 3082 C CA . ARG B 1 20 ? -24.844 31.531 8.578 1 95 20 ARG B CA 1
ATOM 3083 C C . ARG B 1 20 ? -23.578 31.094 9.289 1 95 20 ARG B C 1
ATOM 3085 O O . ARG B 1 20 ? -23.375 31.406 10.469 1 95 20 ARG B O 1
ATOM 3092 N N . LEU B 1 21 ? -22.766 30.359 8.633 1 94.19 21 LEU B N 1
ATOM 3093 C CA . LEU B 1 21 ? -21.5 29.922 9.203 1 94.19 21 LEU B CA 1
ATOM 3094 C C . LEU B 1 21 ? -20.594 31.109 9.477 1 94.19 21 LEU B C 1
ATOM 3096 O O . LEU B 1 21 ? -20.016 31.219 10.562 1 94.19 21 LEU B O 1
ATOM 3100 N N . ASP B 1 22 ? -20.531 32 8.586 1 92.19 22 ASP B N 1
ATOM 3101 C CA . ASP B 1 22 ? -19.703 33.188 8.734 1 92.19 22 ASP B CA 1
ATOM 3102 C C . ASP B 1 22 ? -20.188 34.062 9.898 1 92.19 22 ASP B C 1
ATOM 3104 O O . ASP B 1 22 ? -19.391 34.719 10.555 1 92.19 22 ASP B O 1
ATOM 3108 N N . GLY B 1 23 ? -21.484 33.969 10.086 1 93.75 23 GLY B N 1
ATOM 3109 C CA . GLY B 1 23 ? -22.094 34.75 11.148 1 93.75 23 GLY B CA 1
ATOM 3110 C C . GLY B 1 23 ? -22.094 34.062 12.492 1 93.75 23 GLY B C 1
ATOM 3111 O O . GLY B 1 23 ? -22.469 34.625 13.508 1 93.75 23 GLY B O 1
ATOM 3112 N N . GLY B 1 24 ? -21.641 32.844 12.492 1 94.44 24 GLY B N 1
ATOM 3113 C CA . GLY B 1 24 ? -21.625 32.062 13.734 1 94.44 24 GLY B CA 1
ATOM 3114 C C . GLY B 1 24 ? -23.016 31.656 14.188 1 94.44 24 GLY B C 1
ATOM 3115 O O . GLY B 1 24 ? -23.266 31.531 15.391 1 94.44 24 GLY B O 1
ATOM 3116 N N . LEU B 1 25 ? -23.875 31.438 13.266 1 95.25 25 LEU B N 1
ATOM 3117 C CA . LEU B 1 25 ? -25.281 31.234 13.594 1 95.25 25 LEU B CA 1
ATOM 3118 C C . LEU B 1 25 ? -25.656 29.75 13.523 1 95.25 25 LEU B C 1
ATOM 3120 O O . LEU B 1 25 ? -26.797 29.375 13.766 1 95.25 25 LEU B O 1
ATOM 3124 N N . VAL B 1 26 ? -24.781 28.891 13.227 1 96.38 26 VAL B N 1
ATOM 3125 C CA . VAL B 1 26 ? -25.016 27.453 13.156 1 96.38 26 VAL B CA 1
ATOM 3126 C C . VAL B 1 26 ? -24.5 26.781 14.43 1 96.38 26 VAL B C 1
ATOM 3128 O O . VAL B 1 26 ? -23.297 26.719 14.664 1 96.38 26 VAL B O 1
ATOM 3131 N N . PRO B 1 27 ? -25.406 26.203 15.242 1 96.81 27 PRO B N 1
ATOM 3132 C CA . PRO B 1 27 ? -24.969 25.516 16.453 1 96.81 27 PRO B CA 1
ATOM 3133 C C . PRO B 1 27 ? -24.078 24.312 16.156 1 96.81 27 PRO B C 1
ATOM 3135 O O . PRO B 1 27 ? -24.234 23.656 15.117 1 96.81 27 PRO B O 1
ATOM 3138 N N . ASP B 1 28 ? -23.234 23.969 17.109 1 96.81 28 ASP B N 1
ATOM 3139 C CA . ASP B 1 28 ? -22.25 22.922 16.922 1 96.81 28 ASP B CA 1
ATOM 3140 C C . ASP B 1 28 ? -22.922 21.594 16.547 1 96.81 28 ASP B C 1
ATOM 3142 O O . ASP B 1 28 ? -22.453 20.859 15.68 1 96.81 28 ASP B O 1
ATOM 3146 N N . ASP B 1 29 ? -24 21.266 17.234 1 97.31 29 ASP B N 1
ATOM 3147 C CA . ASP B 1 29 ? -24.672 19.984 16.984 1 97.31 29 ASP B CA 1
ATOM 3148 C C . ASP B 1 29 ? -25.203 19.922 15.555 1 97.31 29 ASP B C 1
ATOM 3150 O O . ASP B 1 29 ? -25.141 18.875 14.906 1 97.31 29 ASP B O 1
ATOM 3154 N N . GLU B 1 30 ? -25.797 21 15.109 1 97.44 30 GLU B N 1
ATOM 3155 C CA . GLU B 1 30 ? -26.266 21.078 13.727 1 97.44 30 GLU B CA 1
ATOM 3156 C C . GLU B 1 30 ? -25.094 20.984 12.742 1 97.44 30 GLU B C 1
ATOM 3158 O O . GLU B 1 30 ? -25.188 20.281 11.734 1 97.44 30 GLU B O 1
ATOM 3163 N N . LEU B 1 31 ? -24.016 21.703 13.031 1 97.44 31 LEU B N 1
ATOM 3164 C CA . LEU B 1 31 ? -22.844 21.672 12.18 1 97.44 31 LEU B CA 1
ATOM 3165 C C . LEU B 1 31 ? -22.312 20.25 12.039 1 97.44 31 LEU B C 1
ATOM 3167 O O . LEU B 1 31 ? -22 19.797 10.93 1 97.44 31 LEU B O 1
ATOM 3171 N N . LYS B 1 32 ? -22.219 19.531 13.109 1 98.06 32 LYS B N 1
ATOM 3172 C CA . LYS B 1 32 ? -21.734 18.156 13.102 1 98.06 32 LYS B CA 1
ATOM 3173 C C . LYS B 1 32 ? -22.578 17.266 12.203 1 98.06 32 LYS B C 1
ATOM 3175 O O . LYS B 1 32 ? -22.062 16.438 11.453 1 98.06 32 LYS B O 1
ATOM 3180 N N . GLU B 1 33 ? -23.875 17.406 12.32 1 97.94 33 GLU B N 1
ATOM 3181 C CA . GLU B 1 33 ? -24.781 16.625 11.484 1 97.94 33 GLU B CA 1
ATOM 3182 C C . GLU B 1 33 ? -24.578 16.953 10 1 97.94 33 GLU B C 1
ATOM 3184 O O . GLU B 1 33 ? -24.594 16.047 9.156 1 97.94 33 GLU B O 1
ATOM 3189 N N . LEU B 1 34 ? -24.453 18.25 9.711 1 96.44 34 LEU B N 1
ATOM 3190 C CA . LEU B 1 34 ? -24.234 18.688 8.336 1 96.44 34 LEU B CA 1
ATOM 3191 C C . LEU B 1 34 ? -22.922 18.125 7.801 1 96.44 34 LEU B C 1
ATOM 3193 O O . LEU B 1 34 ? -22.844 17.703 6.645 1 96.44 34 LEU B O 1
ATOM 3197 N N . VAL B 1 35 ? -21.891 18.109 8.609 1 97.38 35 VAL B N 1
ATOM 3198 C CA . VAL B 1 35 ? -20.578 17.578 8.227 1 97.38 35 VAL B CA 1
ATOM 3199 C C . VAL B 1 35 ? -20.703 16.078 7.953 1 97.38 35 VAL B C 1
ATOM 3201 O O . VAL B 1 35 ? -20.172 15.578 6.953 1 97.38 35 VAL B O 1
ATOM 3204 N N . LYS B 1 36 ? -21.406 15.336 8.82 1 97.88 36 LYS B N 1
ATOM 3205 C CA . LYS B 1 36 ? -21.578 13.891 8.664 1 97.88 36 LYS B CA 1
ATOM 3206 C C . LYS B 1 36 ? -22.203 13.562 7.309 1 97.88 36 LYS B C 1
ATOM 3208 O O . LYS B 1 36 ? -21.812 12.586 6.664 1 97.88 36 LYS B O 1
ATOM 3213 N N . ILE B 1 37 ? -23.172 14.344 6.941 1 97.06 37 ILE B N 1
ATOM 3214 C CA . ILE B 1 37 ? -23.828 14.148 5.652 1 97.06 37 ILE B CA 1
ATOM 3215 C C . ILE B 1 37 ? -22.797 14.258 4.527 1 97.06 37 ILE B C 1
ATOM 3217 O O . ILE B 1 37 ? -22.766 13.43 3.615 1 97.06 37 ILE B O 1
ATOM 3221 N N . GLN B 1 38 ? -21.922 15.289 4.578 1 96.12 38 GLN B N 1
ATOM 3222 C CA . GLN B 1 38 ? -20.906 15.492 3.551 1 96.12 38 GLN B CA 1
ATOM 3223 C C . GLN B 1 38 ? -19.859 14.383 3.582 1 96.12 38 GLN B C 1
ATOM 3225 O O . GLN B 1 38 ? -19.375 13.953 2.537 1 96.12 38 GLN B O 1
ATOM 3230 N N . LEU B 1 39 ? -19.5 13.93 4.793 1 97.81 39 LEU B N 1
ATOM 3231 C CA . LEU B 1 39 ? -18.531 12.852 4.922 1 97.81 39 LEU B CA 1
ATOM 3232 C C . LEU B 1 39 ? -19.062 11.562 4.301 1 97.81 39 LEU B C 1
ATOM 3234 O O . LEU B 1 39 ? -18.328 10.844 3.615 1 97.81 39 LEU B O 1
ATOM 3238 N N . GLU B 1 40 ? -20.312 11.25 4.547 1 97.81 40 GLU B N 1
ATOM 3239 C CA . GLU B 1 40 ? -20.938 10.055 3.977 1 97.81 40 GLU B CA 1
ATOM 3240 C C . GLU B 1 40 ? -20.938 10.117 2.451 1 97.81 40 GLU B C 1
ATOM 3242 O O . GLU B 1 40 ? -20.703 9.109 1.785 1 97.81 40 GLU B O 1
ATOM 3247 N N . LYS B 1 41 ? -21.25 11.297 1.93 1 96.88 41 LYS B N 1
ATOM 3248 C CA . LYS B 1 41 ? -21.203 11.477 0.482 1 96.88 41 LYS B CA 1
ATOM 3249 C C . LYS B 1 41 ? -19.797 11.234 -0.06 1 96.88 41 LYS B C 1
ATOM 3251 O O . LYS B 1 41 ? -19.641 10.586 -1.094 1 96.88 41 LYS B O 1
ATOM 3256 N N . ARG B 1 42 ? -18.844 11.758 0.604 1 97.56 42 ARG B N 1
ATOM 3257 C CA . ARG B 1 42 ? -17.453 11.578 0.197 1 97.56 42 ARG B CA 1
ATOM 3258 C C . ARG B 1 42 ? -17.047 10.109 0.249 1 97.56 42 ARG B C 1
ATOM 3260 O O . ARG B 1 42 ? -16.359 9.609 -0.646 1 97.56 42 ARG B O 1
ATOM 3267 N N . LEU B 1 43 ? -17.438 9.406 1.292 1 98.25 43 LEU B N 1
ATOM 3268 C CA . LEU B 1 43 ? -17.141 7.984 1.417 1 98.25 43 LEU B CA 1
ATOM 3269 C C . LEU B 1 43 ? -17.781 7.188 0.29 1 98.25 43 LEU B C 1
ATOM 3271 O O . LEU B 1 43 ? -17.156 6.301 -0.291 1 98.25 43 LEU B O 1
ATOM 3275 N N . GLN B 1 44 ? -19.047 7.508 0.028 1 97.81 44 GLN B N 1
ATOM 3276 C CA . GLN B 1 44 ? -19.734 6.836 -1.068 1 97.81 44 GLN B CA 1
ATOM 3277 C C . GLN B 1 44 ? -19.031 7.074 -2.396 1 97.81 44 GLN B C 1
ATOM 3279 O O . GLN B 1 44 ? -18.938 6.168 -3.229 1 97.81 44 GLN B O 1
ATOM 3284 N N . TRP B 1 45 ? -18.562 8.297 -2.562 1 97.69 45 TRP B N 1
ATOM 3285 C CA . TRP B 1 45 ? -17.844 8.664 -3.773 1 97.69 45 TRP B CA 1
ATOM 3286 C C . TRP B 1 45 ? -16.5 7.938 -3.844 1 97.69 45 TRP B C 1
ATOM 3288 O O . TRP B 1 45 ? -16.094 7.48 -4.91 1 97.69 45 TRP B O 1
ATOM 3298 N N . GLY B 1 46 ? -15.789 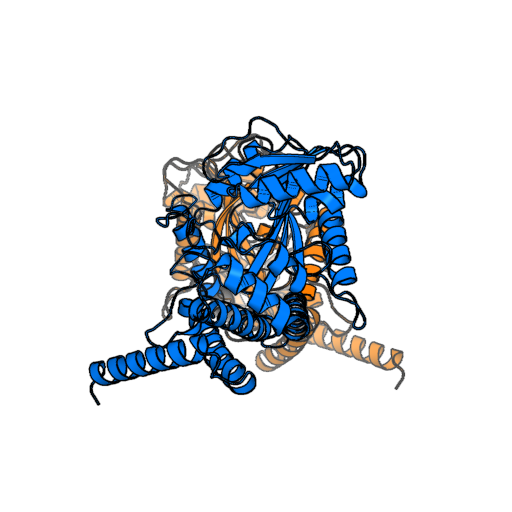7.84 -2.762 1 98.38 46 GLY B N 1
ATOM 3299 C CA . GLY B 1 46 ? -14.414 7.375 -2.719 1 98.38 46 GLY B CA 1
ATOM 3300 C C . GLY B 1 46 ? -14.297 5.863 -2.701 1 98.38 46 GLY B C 1
ATOM 3301 O O . GLY B 1 46 ? -13.391 5.297 -3.32 1 98.38 46 GLY B O 1
ATOM 3302 N N . TYR B 1 47 ? -15.148 5.195 -1.94 1 98.56 47 TYR B N 1
ATOM 3303 C CA . TYR B 1 47 ? -15.117 3.736 -1.888 1 98.56 47 TYR B CA 1
ATOM 3304 C C . TYR B 1 47 ? -15.664 3.131 -3.174 1 98.56 47 TYR B C 1
ATOM 3306 O O . TYR B 1 47 ? -16.656 3.615 -3.719 1 98.56 47 TYR B O 1
ATOM 3314 N N . LYS B 1 48 ? -15.008 2.182 -3.666 1 98.62 48 LYS B N 1
ATOM 3315 C CA . LYS B 1 48 ? -15.445 1.467 -4.859 1 98.62 48 LYS B CA 1
ATOM 3316 C C . LYS B 1 48 ? -15.969 0.078 -4.508 1 98.62 48 LYS B C 1
ATOM 3318 O O . LYS B 1 48 ? -15.625 -0.476 -3.463 1 98.62 48 LYS B O 1
ATOM 3323 N N . PRO B 1 49 ? -16.734 -0.498 -5.34 1 97.62 49 PRO B N 1
ATOM 3324 C CA . PRO B 1 49 ? -17.406 -1.754 -5.016 1 97.62 49 PRO B CA 1
ATOM 3325 C C . PRO B 1 49 ? -16.453 -2.941 -4.945 1 97.62 49 PRO B C 1
ATOM 3327 O O . PRO B 1 49 ? -16.734 -3.924 -4.254 1 97.62 49 PRO B O 1
ATOM 3330 N N . THR B 1 50 ? -15.367 -2.932 -5.746 1 98.44 50 THR B N 1
ATOM 3331 C CA . THR B 1 50 ? -14.391 -4.02 -5.73 1 98.44 50 THR B CA 1
ATOM 3332 C C . THR B 1 50 ? -13 -3.494 -5.387 1 98.44 50 THR B C 1
ATOM 3334 O O . THR B 1 50 ? -12.711 -2.316 -5.594 1 98.44 50 THR B O 1
ATOM 3337 N N . TYR B 1 51 ? -12.234 -4.371 -4.805 1 98.5 51 TYR B N 1
ATOM 3338 C CA . TYR B 1 51 ? -10.867 -3.979 -4.465 1 98.5 51 TYR B CA 1
ATOM 3339 C C . TYR B 1 51 ? -10.07 -3.631 -5.719 1 98.5 51 TYR B C 1
ATOM 3341 O O . TYR B 1 51 ? -9.242 -2.721 -5.703 1 98.5 51 TYR B O 1
ATOM 3349 N N . GLU B 1 52 ? -10.281 -4.379 -6.805 1 98.56 52 GLU B N 1
ATOM 3350 C CA . GLU B 1 52 ? -9.656 -4.09 -8.094 1 98.56 52 GLU B CA 1
ATOM 3351 C C . GLU B 1 52 ? -9.93 -2.654 -8.531 1 98.56 52 GLU B C 1
ATOM 3353 O O . GLU B 1 52 ? -9.008 -1.918 -8.883 1 98.56 52 GLU B O 1
ATOM 3358 N N . GLU B 1 53 ? -11.203 -2.256 -8.469 1 98.62 53 GLU B N 1
ATOM 3359 C CA . GLU B 1 53 ? -11.586 -0.895 -8.828 1 98.62 53 GLU B CA 1
ATOM 3360 C C . GLU B 1 53 ? -10.977 0.124 -7.875 1 98.62 53 GLU B C 1
ATOM 3362 O O . GLU B 1 53 ? -10.633 1.237 -8.281 1 98.62 53 GLU B O 1
ATOM 3367 N N . GLN B 1 54 ? -10.922 -0.249 -6.621 1 98.75 54 GLN B N 1
ATOM 3368 C CA . GLN B 1 54 ? -10.383 0.655 -5.609 1 98.75 54 GLN B CA 1
ATOM 3369 C C . GLN B 1 54 ? -8.914 0.972 -5.883 1 98.75 54 GLN B C 1
ATOM 3371 O O . GLN B 1 54 ? -8.5 2.133 -5.82 1 98.75 54 GLN B O 1
ATOM 3376 N N . VAL B 1 55 ? -8.109 -0.096 -6.168 1 98.69 55 VAL B N 1
ATOM 3377 C CA . VAL B 1 55 ? -6.688 0.082 -6.453 1 98.69 55 VAL B CA 1
ATOM 3378 C C . VAL B 1 55 ? -6.516 0.87 -7.75 1 98.69 55 VAL B C 1
ATOM 3380 O O . VAL B 1 55 ? -5.672 1.762 -7.832 1 98.69 55 VAL B O 1
ATOM 3383 N N . ASP B 1 56 ? -7.355 0.591 -8.766 1 98.69 56 ASP B N 1
ATOM 3384 C CA . ASP B 1 56 ? -7.312 1.345 -10.016 1 98.69 56 ASP B CA 1
ATOM 3385 C C . ASP B 1 56 ? -7.566 2.83 -9.766 1 98.69 56 ASP B C 1
ATOM 3387 O O . ASP B 1 56 ? -6.879 3.684 -10.328 1 98.69 56 ASP B O 1
ATOM 3391 N N . PHE B 1 57 ? -8.57 3.113 -8.961 1 98.75 57 PHE B N 1
ATOM 3392 C CA . PHE B 1 57 ? -8.93 4.484 -8.617 1 98.75 57 PHE B CA 1
ATOM 3393 C C . PHE B 1 57 ? -7.754 5.199 -7.953 1 98.75 57 PHE B C 1
ATOM 3395 O O . PHE B 1 57 ? -7.441 6.34 -8.297 1 98.75 57 PHE B O 1
ATOM 3402 N N . HIS B 1 58 ? -7.16 4.496 -7.039 1 98.69 58 HIS B N 1
ATOM 3403 C CA . HIS B 1 58 ? -6 5.012 -6.324 1 98.69 58 HIS B CA 1
ATOM 3404 C C . HIS B 1 58 ? -4.852 5.316 -7.281 1 98.69 58 HIS B C 1
ATOM 3406 O O . HIS B 1 58 ? -4.281 6.41 -7.246 1 98.69 58 HIS B O 1
ATOM 3412 N N . LEU B 1 59 ? -4.527 4.402 -8.164 1 98.62 59 LEU B N 1
ATOM 3413 C CA . LEU B 1 59 ? -3.396 4.543 -9.07 1 98.62 59 LEU B CA 1
ATOM 3414 C C . LEU B 1 59 ? -3.67 5.621 -10.117 1 98.62 59 LEU B C 1
ATOM 3416 O O . LEU B 1 59 ? -2.756 6.344 -10.523 1 98.62 59 LEU B O 1
ATOM 3420 N N . GLU B 1 60 ? -4.895 5.672 -10.586 1 98.5 60 GLU B N 1
ATOM 3421 C CA . GLU B 1 60 ? -5.254 6.73 -11.523 1 98.5 60 GLU B CA 1
ATOM 3422 C C . GLU B 1 60 ? -5.023 8.109 -10.914 1 98.5 60 GLU B C 1
ATOM 3424 O O . GLU B 1 60 ? -4.539 9.016 -11.594 1 98.5 60 GLU B O 1
ATOM 3429 N N . PHE B 1 61 ? -5.418 8.258 -9.695 1 98.38 61 PHE B N 1
ATOM 3430 C CA . PHE B 1 61 ? -5.215 9.523 -9 1 98.38 61 PHE B CA 1
ATOM 3431 C C . PHE B 1 61 ? -3.73 9.852 -8.898 1 98.38 61 PHE B C 1
ATOM 3433 O O . PHE B 1 61 ? -3.311 10.961 -9.227 1 98.38 61 PHE B O 1
ATOM 3440 N N . ILE B 1 62 ? -2.912 8.859 -8.445 1 97.94 62 ILE B N 1
ATOM 3441 C CA . ILE B 1 62 ? -1.475 9.062 -8.297 1 97.94 62 ILE B CA 1
ATOM 3442 C C . ILE B 1 62 ? -0.866 9.453 -9.641 1 97.94 62 ILE B C 1
ATOM 3444 O O . ILE B 1 62 ? -0.054 10.383 -9.711 1 97.94 62 ILE B O 1
ATOM 3448 N N . ASN B 1 63 ? -1.241 8.758 -10.664 1 97.81 63 ASN B N 1
ATOM 3449 C CA . ASN B 1 63 ? -0.716 9.039 -12 1 97.81 63 ASN B CA 1
ATOM 3450 C C . ASN B 1 63 ? -1.13 10.422 -12.484 1 97.81 63 ASN B C 1
ATOM 3452 O O . ASN B 1 63 ? -0.379 11.086 -13.203 1 97.81 63 ASN B O 1
ATOM 3456 N N . SER B 1 64 ? -2.324 10.852 -12.102 1 97.19 64 SER B N 1
ATOM 3457 C CA . SER B 1 64 ? -2.768 12.195 -12.469 1 97.19 64 SER B CA 1
ATOM 3458 C C . SER B 1 64 ? -1.906 13.266 -11.805 1 97.19 64 SER B C 1
ATOM 3460 O O . SER B 1 64 ? -1.648 14.312 -12.398 1 97.19 64 SER B O 1
ATOM 3462 N N . LEU B 1 65 ? -1.477 13.039 -10.586 1 95.94 65 LEU B N 1
ATOM 3463 C CA . LEU B 1 65 ? -0.607 13.984 -9.898 1 95.94 65 LEU B CA 1
ATOM 3464 C C . LEU B 1 65 ? 0.735 14.109 -10.609 1 95.94 65 LEU B C 1
ATOM 3466 O O . LEU B 1 65 ? 1.315 15.195 -10.656 1 95.94 65 LEU B O 1
ATOM 3470 N N . LYS B 1 66 ? 1.198 13.023 -11.164 1 95.38 66 LYS B N 1
ATOM 3471 C CA . LYS B 1 66 ? 2.512 12.969 -11.797 1 95.38 66 LYS B CA 1
ATOM 3472 C C . LYS B 1 66 ? 2.541 13.812 -13.07 1 95.38 66 LYS B C 1
ATOM 3474 O O . LYS B 1 66 ? 3.615 14.117 -13.594 1 95.38 66 LYS B O 1
ATOM 3479 N N . LYS B 1 67 ? 1.408 14.172 -13.594 1 93.81 67 LYS B N 1
ATOM 3480 C CA . LYS B 1 67 ? 1.32 14.953 -14.828 1 93.81 67 LYS B CA 1
ATOM 3481 C C . LYS B 1 67 ? 1.342 16.453 -14.531 1 93.81 67 LYS B C 1
ATOM 3483 O O . LYS B 1 67 ? 1.374 17.266 -15.445 1 93.81 67 LYS B O 1
ATOM 3488 N N . LEU B 1 68 ? 1.343 16.781 -13.266 1 91 68 LEU B N 1
ATOM 3489 C CA . LEU B 1 68 ? 1.283 18.188 -12.844 1 91 68 LEU B CA 1
ATOM 3490 C C . LEU B 1 68 ? 2.66 18.688 -12.414 1 91 68 LEU B C 1
ATOM 3492 O O . LEU B 1 68 ? 3.629 17.922 -12.422 1 91 68 LEU B O 1
ATOM 3496 N N . ASP B 1 69 ? 2.721 19.969 -12.195 1 89 69 ASP B N 1
ATOM 3497 C CA . ASP B 1 69 ? 3.898 20.531 -11.531 1 89 69 ASP B CA 1
ATOM 3498 C C . ASP B 1 69 ? 3.826 20.328 -10.023 1 89 69 ASP B C 1
ATOM 3500 O O . ASP B 1 69 ? 2.793 19.922 -9.492 1 89 69 ASP B O 1
ATOM 3504 N N . ILE B 1 70 ? 4.875 20.578 -9.383 1 86.31 70 ILE B N 1
ATOM 3505 C CA . ILE B 1 70 ? 4.934 20.344 -7.941 1 86.31 70 ILE B CA 1
ATOM 3506 C C . ILE B 1 70 ? 3.775 21.062 -7.258 1 86.31 70 ILE B C 1
ATOM 3508 O O . ILE B 1 70 ? 3.158 20.531 -6.336 1 86.31 70 ILE B O 1
ATOM 3512 N N . SER B 1 71 ? 3.42 22.344 -7.59 1 77.94 71 SER B N 1
ATOM 3513 C CA . SER B 1 71 ? 2.391 23.156 -6.945 1 77.94 71 SER B CA 1
ATOM 3514 C C . SER B 1 71 ? 1.047 23 -7.648 1 77.94 71 SER B C 1
ATOM 3516 O O . SER B 1 71 ? 0.011 23.406 -7.109 1 77.94 71 SER B O 1
ATOM 3518 N N . GLY B 1 72 ? 1.042 22.359 -8.633 1 67.94 72 GLY B N 1
ATOM 3519 C CA . GLY B 1 72 ? -0.14 22.438 -9.477 1 67.94 72 GLY B CA 1
ATOM 3520 C C . GLY B 1 72 ? -0.318 23.797 -10.117 1 67.94 72 GLY B C 1
ATOM 3521 O O . GLY B 1 72 ? 0.663 24.469 -10.438 1 67.94 72 GLY B O 1
ATOM 3522 N N . ASP B 1 73 ? -1.557 24.188 -10.617 1 58.81 73 ASP B N 1
ATOM 3523 C CA . ASP B 1 73 ? -1.838 25.469 -11.273 1 58.81 73 ASP B CA 1
ATOM 3524 C C . ASP B 1 73 ? -1.982 26.594 -10.258 1 58.81 73 ASP B C 1
ATOM 3526 O O . ASP B 1 73 ? -2.098 27.766 -10.625 1 58.81 73 ASP B O 1
ATOM 3530 N N . MET B 1 74 ? -2.184 26.234 -9.023 1 52.84 74 MET B N 1
ATOM 3531 C CA . MET B 1 74 ? -2.604 27.266 -8.078 1 52.84 74 MET B CA 1
ATOM 3532 C C . MET B 1 74 ? -1.395 27.953 -7.441 1 52.84 74 MET B C 1
ATOM 3534 O O . MET B 1 74 ? -0.422 27.281 -7.082 1 52.84 74 MET B O 1
ATOM 3538 N N . GLU B 1 75 ? -1.237 29.188 -7.836 1 48.44 75 GLU B N 1
ATOM 3539 C CA . GLU B 1 75 ? -0.409 30.016 -6.969 1 48.44 75 GLU B CA 1
ATOM 3540 C C . GLU B 1 75 ? -0.703 29.75 -5.496 1 48.44 75 GLU B C 1
ATOM 3542 O O . GLU B 1 75 ? -1.864 29.609 -5.105 1 48.44 75 GLU B O 1
ATOM 3547 N N . MET B 1 76 ? 0.094 29.016 -4.91 1 47.91 76 MET B N 1
ATOM 3548 C CA . MET B 1 76 ? -0.101 28.766 -3.486 1 47.91 76 MET B CA 1
ATOM 3549 C C . MET B 1 76 ? -0.899 29.891 -2.836 1 47.91 76 MET B C 1
ATOM 3551 O O . MET B 1 76 ? -0.841 31.031 -3.281 1 47.91 76 MET B O 1
ATOM 3555 N N . ILE B 1 77 ? -1.995 29.609 -2.166 1 43.62 77 ILE B N 1
ATOM 3556 C CA . ILE B 1 77 ? -2.662 30.531 -1.253 1 43.62 77 ILE B CA 1
ATOM 3557 C C . ILE B 1 77 ? -1.624 31.391 -0.548 1 43.62 77 ILE B C 1
ATOM 3559 O O . ILE B 1 77 ? -0.933 30.938 0.363 1 43.62 77 ILE B O 1
ATOM 3563 N N . ASN B 1 78 ? -0.659 31.875 -1.274 1 40.59 78 ASN B N 1
ATOM 3564 C CA . ASN B 1 78 ? 0.164 32.781 -0.488 1 40.59 78 ASN B CA 1
ATOM 3565 C C . ASN B 1 78 ? -0.682 33.625 0.473 1 40.59 78 ASN B C 1
ATOM 3567 O O . ASN B 1 78 ? -0.278 33.875 1.611 1 40.59 78 ASN B O 1
ATOM 3571 N N . ASP B 1 79 ? -1.503 34.5 -0.241 1 37.12 79 ASP B N 1
ATOM 3572 C CA . ASP B 1 79 ? -1.789 35.844 0.258 1 37.12 79 ASP B CA 1
ATOM 3573 C C . ASP B 1 79 ? -2.641 35.781 1.524 1 37.12 79 ASP B C 1
ATOM 3575 O O . ASP B 1 79 ? -2.465 36.594 2.434 1 37.12 79 ASP B O 1
ATOM 3579 N N . GLU B 1 80 ? -3.932 35.25 1.319 1 38 80 GLU B N 1
ATOM 3580 C CA . GLU B 1 80 ? -4.871 35.719 2.33 1 38 80 GLU B CA 1
ATOM 3581 C C . GLU B 1 80 ? -4.676 34.969 3.654 1 38 80 GLU B C 1
ATOM 3583 O O . GLU B 1 80 ? -5.602 34.906 4.465 1 38 80 GLU B O 1
ATOM 3588 N N . SER B 1 81 ? -3.816 33.938 3.75 1 45.44 81 SER B N 1
ATOM 3589 C CA . SER B 1 81 ? -3.68 33.625 5.168 1 45.44 81 SER B CA 1
ATOM 3590 C C . SER B 1 81 ? -3.498 34.875 6 1 45.44 81 SER B C 1
ATOM 3592 O O . SER B 1 81 ? -2.617 35.688 5.719 1 45.44 81 SER B O 1
ATOM 3594 N N . TYR B 1 82 ? -4.578 35.406 6.41 1 48.12 82 TYR B N 1
ATOM 3595 C CA . TYR B 1 82 ? -4.59 36.5 7.359 1 48.12 82 TYR B CA 1
ATOM 3596 C C . TYR B 1 82 ? -3.291 36.562 8.156 1 48.12 82 TYR B C 1
ATOM 3598 O O . TYR B 1 82 ? -2.701 35.531 8.461 1 48.12 82 TYR B O 1
ATOM 3606 N N . ASP B 1 83 ? -2.492 37.562 7.848 1 63.44 83 ASP B N 1
ATOM 3607 C CA . ASP B 1 83 ? -1.474 37.938 8.82 1 63.44 83 ASP B CA 1
ATOM 3608 C C . ASP B 1 83 ? -1.991 37.75 10.25 1 63.44 83 ASP B C 1
ATOM 3610 O O . ASP B 1 83 ? -2.34 38.75 10.914 1 63.44 83 ASP B O 1
ATOM 3614 N N . ILE B 1 84 ? -2.475 36.5 10.492 1 82.19 84 ILE B N 1
ATOM 3615 C CA . ILE B 1 84 ? -2.896 36.188 11.859 1 82.19 84 ILE B CA 1
ATOM 3616 C C . ILE B 1 84 ? -1.726 36.375 12.812 1 82.19 84 ILE B C 1
ATOM 3618 O O . ILE B 1 84 ? -0.652 35.812 12.625 1 82.19 84 ILE B O 1
ATOM 3622 N N . PRO B 1 85 ? -1.987 37.312 13.648 1 88.44 85 PRO B N 1
ATOM 3623 C CA . PRO B 1 85 ? -0.893 37.562 14.586 1 88.44 85 PRO B CA 1
ATOM 3624 C C . PRO B 1 85 ? -0.544 36.344 15.43 1 88.44 85 PRO B C 1
ATOM 3626 O O . PRO B 1 85 ? -1.436 35.594 15.82 1 88.44 85 PRO B O 1
ATOM 3629 N N . ILE B 1 86 ? 0.643 36.188 15.742 1 92.06 86 ILE B N 1
ATOM 3630 C CA . ILE B 1 86 ? 1.147 35.062 16.547 1 92.06 86 ILE B CA 1
ATOM 3631 C C . ILE B 1 86 ? 0.464 35.094 17.906 1 92.06 86 ILE B C 1
ATOM 3633 O O . ILE B 1 86 ? 0.213 34.031 18.5 1 92.06 86 ILE B O 1
ATOM 3637 N N . SER B 1 87 ? 0.157 36.281 18.422 1 94 87 SER B N 1
ATOM 3638 C CA . SER B 1 87 ? -0.504 36.406 19.719 1 94 87 SER B CA 1
ATOM 3639 C C . SER B 1 87 ? -1.86 35.719 19.719 1 94 87 SER B C 1
ATOM 3641 O O . SER B 1 87 ? -2.283 35.188 20.734 1 94 87 SER B O 1
ATOM 3643 N N . PHE B 1 88 ? -2.537 35.781 18.609 1 95.62 88 PHE B N 1
ATOM 3644 C CA . PHE B 1 88 ? -3.799 35.062 18.453 1 95.62 88 PHE B CA 1
ATOM 3645 C C . PHE B 1 88 ? -3.574 33.562 18.484 1 95.62 88 PHE B C 1
ATOM 3647 O O . PHE B 1 88 ? -4.293 32.844 19.172 1 95.62 88 PHE B O 1
ATOM 3654 N N . LEU B 1 89 ? -2.553 33.062 17.781 1 95.5 89 LEU B N 1
ATOM 3655 C CA . LEU B 1 89 ? -2.234 31.625 17.719 1 95.5 89 LEU B CA 1
ATOM 3656 C C . LEU B 1 89 ? -1.864 31.109 19.109 1 95.5 89 LEU B C 1
ATOM 3658 O O . LEU B 1 89 ? -2.232 29.984 19.469 1 95.5 89 LEU B O 1
ATOM 3662 N N . ASN B 1 90 ? -1.207 31.953 19.891 1 95.94 90 ASN B N 1
ATOM 3663 C CA . ASN B 1 90 ? -0.792 31.562 21.234 1 95.94 90 ASN B CA 1
ATOM 3664 C C . ASN B 1 90 ? -1.993 31.297 22.141 1 95.94 90 ASN B C 1
ATOM 3666 O O . ASN B 1 90 ? -1.892 30.547 23.109 1 95.94 90 ASN B O 1
ATOM 3670 N N . LEU B 1 91 ? -3.111 31.922 21.828 1 97.31 91 LEU B N 1
ATOM 3671 C CA . LEU B 1 91 ? -4.316 31.75 22.641 1 97.31 91 LEU B CA 1
ATOM 3672 C C . LEU B 1 91 ? -5.047 30.469 22.25 1 97.31 91 LEU B C 1
ATOM 3674 O O . LEU B 1 91 ? -5.875 29.969 23.016 1 97.31 91 LEU B O 1
ATOM 3678 N N . MET B 1 92 ? -4.738 29.969 21.094 1 97.38 92 MET B N 1
ATOM 3679 C CA . MET B 1 92 ? -5.516 28.875 20.531 1 97.38 92 MET B CA 1
ATOM 3680 C C . MET B 1 92 ? -4.766 27.547 20.656 1 97.38 92 MET B C 1
ATOM 3682 O O . MET B 1 92 ? -5.352 26.531 21.016 1 97.38 92 MET B O 1
ATOM 3686 N N . PHE B 1 93 ? -3.482 27.562 20.375 1 97.81 93 PHE B N 1
ATOM 3687 C CA . PHE B 1 93 ? -2.684 26.344 20.344 1 97.81 93 PHE B CA 1
ATOM 3688 C C . PHE B 1 93 ? -1.973 26.141 21.688 1 97.81 93 PHE B C 1
ATOM 3690 O O . PHE B 1 93 ? -2.143 26.922 22.609 1 97.81 93 PHE B O 1
ATOM 3697 N N . GLY B 1 94 ? -1.314 24.984 21.844 1 97.38 94 GLY B N 1
ATOM 3698 C CA . GLY B 1 94 ? -0.518 24.719 23.031 1 97.38 94 GLY B CA 1
ATOM 3699 C C . GLY B 1 94 ? 0.773 25.516 23.078 1 97.38 94 GLY B C 1
ATOM 3700 O O . GLY B 1 94 ? 1.011 26.375 22.219 1 97.38 94 GLY B O 1
ATOM 3701 N N . LYS B 1 95 ? 1.59 25.25 24.016 1 96.5 95 LYS B N 1
ATOM 3702 C CA . LYS B 1 95 ? 2.76 26.062 24.344 1 96.5 95 LYS B CA 1
ATOM 3703 C C . LYS B 1 95 ? 3.795 26.016 23.219 1 96.5 95 LYS B C 1
ATOM 3705 O O . LYS B 1 95 ? 4.531 26.969 23 1 96.5 95 LYS B O 1
ATOM 3710 N N . THR B 1 96 ? 3.795 24.891 22.516 1 96.62 96 THR B N 1
ATOM 3711 C CA . THR B 1 96 ? 4.809 24.766 21.469 1 96.62 96 THR B CA 1
ATOM 3712 C C . THR B 1 96 ? 4.305 25.344 20.156 1 96.62 96 THR B C 1
ATOM 3714 O O . THR B 1 96 ? 5.066 25.469 19.188 1 96.62 96 THR B O 1
ATOM 3717 N N . LEU B 1 97 ? 3 25.703 20.062 1 96.5 97 LEU B N 1
ATOM 3718 C CA . LEU B 1 97 ? 2.357 26.234 18.875 1 96.5 97 LEU B CA 1
ATOM 3719 C C . LEU B 1 97 ? 2.33 25.188 17.766 1 96.5 97 LEU B C 1
ATOM 3721 O O . LEU B 1 97 ? 2.492 25.531 16.578 1 96.5 97 LEU B O 1
ATOM 3725 N N . LYS B 1 98 ? 2.287 23.938 18.172 1 97.44 98 LYS B N 1
ATOM 3726 C CA . LYS B 1 98 ? 2.111 22.891 17.172 1 97.44 98 LYS B CA 1
ATOM 3727 C C . LYS B 1 98 ? 0.759 23.016 16.469 1 97.44 98 LYS B C 1
ATOM 3729 O O . LYS B 1 98 ? -0.282 23.062 17.141 1 97.44 98 LYS B O 1
ATOM 3734 N N . GLN B 1 99 ? 0.733 23.094 15.164 1 95.81 99 GLN B N 1
ATOM 3735 C CA . GLN B 1 99 ? -0.493 23.344 14.406 1 95.81 99 GLN B CA 1
ATOM 3736 C C . GLN B 1 99 ? -0.901 22.109 13.609 1 95.81 99 GLN B C 1
ATOM 3738 O O . GLN B 1 99 ? -1.668 22.203 12.648 1 95.81 99 GLN B O 1
ATOM 3743 N N . SER B 1 100 ? -0.3 20.953 13.883 1 97.19 100 SER B N 1
ATOM 3744 C CA . SER B 1 100 ? -0.662 19.625 13.367 1 97.19 100 SER B CA 1
ATOM 3745 C C . SER B 1 100 ? -1.084 18.688 14.492 1 97.19 100 SER B C 1
ATOM 3747 O O . SER B 1 100 ? -1.074 19.078 15.664 1 97.19 100 SER B O 1
ATOM 3749 N N . ALA B 1 101 ? -1.434 17.547 14.125 1 98.25 101 ALA B N 1
ATOM 3750 C CA . ALA B 1 101 ? -2.006 16.609 15.094 1 98.25 101 ALA B CA 1
ATOM 3751 C C . ALA B 1 101 ? -1.049 16.359 16.25 1 98.25 101 ALA B C 1
ATOM 3753 O O . ALA B 1 101 ? 0.161 16.234 16.047 1 98.25 101 ALA B O 1
ATOM 3754 N N . CYS B 1 102 ? -1.577 16.344 17.438 1 98.69 102 CYS B N 1
ATOM 3755 C CA . CYS B 1 102 ? -0.851 15.93 18.625 1 98.69 102 CYS B CA 1
ATOM 3756 C C . CYS B 1 102 ? -1.019 14.43 18.859 1 98.69 102 CYS B C 1
ATOM 3758 O O . CYS B 1 102 ? -1.744 13.758 18.125 1 98.69 102 CYS B O 1
ATOM 3760 N N . TYR B 1 103 ? -0.286 13.898 19.797 1 98.69 103 TYR B N 1
ATOM 3761 C CA . TYR B 1 103 ? -0.364 12.484 20.156 1 98.69 103 TYR B CA 1
ATOM 3762 C C . TYR B 1 103 ? -0.873 12.305 21.578 1 98.69 103 TYR B C 1
ATOM 3764 O O . TYR B 1 103 ? -0.176 12.641 22.531 1 98.69 103 TYR B O 1
ATOM 3772 N N . PHE B 1 104 ? -2.082 11.805 21.672 1 98.25 104 PHE B N 1
ATOM 3773 C CA . PHE B 1 104 ? -2.691 11.539 22.969 1 98.25 104 PHE B CA 1
ATOM 3774 C C . PHE B 1 104 ? -2.553 10.062 23.328 1 98.25 104 PHE B C 1
ATOM 3776 O O . PHE B 1 104 ? -3.422 9.25 23 1 98.25 104 PHE B O 1
ATOM 3783 N N . ASP B 1 105 ? -1.539 9.688 24.078 1 92.94 105 ASP B N 1
ATOM 3784 C CA . ASP B 1 105 ? -1.173 8.312 24.391 1 92.94 105 ASP B CA 1
ATOM 3785 C C . ASP B 1 105 ? -2.113 7.723 25.438 1 92.94 105 ASP B C 1
ATOM 3787 O O . ASP B 1 105 ? -2.205 6.5 25.578 1 92.94 105 ASP B O 1
ATOM 3791 N N . HIS B 1 106 ? -2.691 8.578 26.25 1 90.88 106 HIS B N 1
ATOM 3792 C CA . HIS B 1 106 ? -3.678 8.133 27.219 1 90.88 106 HIS B CA 1
ATOM 3793 C C . HIS B 1 106 ? -4.766 9.18 27.422 1 90.88 106 HIS B C 1
ATOM 3795 O O . HIS B 1 106 ? -4.629 10.32 26.984 1 90.88 106 HIS B O 1
ATOM 3801 N N . GLU B 1 107 ? -5.723 8.859 28.109 1 89.94 107 GLU B N 1
ATOM 3802 C CA . GLU B 1 107 ? -6.945 9.656 28.203 1 89.94 107 GLU B CA 1
ATOM 3803 C C . GLU B 1 107 ? -6.703 10.953 28.969 1 89.94 107 GLU B C 1
ATOM 3805 O O . GLU B 1 107 ? -7.309 11.984 28.656 1 89.94 107 GLU B O 1
ATOM 3810 N N . VAL B 1 108 ? -5.863 10.867 29.938 1 93.38 108 VAL B N 1
ATOM 3811 C CA . VAL B 1 108 ? -5.656 12.047 30.766 1 93.38 108 VAL B CA 1
ATOM 3812 C C . VAL B 1 108 ? -4.375 12.766 30.344 1 93.38 108 VAL B C 1
ATOM 3814 O O . VAL B 1 108 ? -3.279 12.375 30.75 1 93.38 108 VAL B O 1
ATOM 3817 N N . MET B 1 109 ? -4.359 13.484 29.344 1 95.81 109 MET B N 1
ATOM 3818 C CA . MET B 1 109 ? -3.232 14.266 28.844 1 95.81 109 MET B CA 1
ATOM 3819 C C . MET B 1 109 ? -3.67 15.688 28.5 1 95.81 109 MET B C 1
ATOM 3821 O O . MET B 1 109 ? -4.738 15.883 27.922 1 95.81 109 MET B O 1
ATOM 3825 N N . THR B 1 110 ? -2.871 16.609 28.859 1 97.5 110 THR B N 1
ATOM 3826 C CA . THR B 1 110 ? -3.129 17.984 28.453 1 97.5 110 THR B CA 1
ATOM 3827 C C . THR B 1 110 ? -2.664 18.234 27.031 1 97.5 110 THR B C 1
ATOM 3829 O O . THR B 1 110 ? -1.907 17.422 26.469 1 97.5 110 THR B O 1
ATOM 3832 N N . LEU B 1 111 ? -3.102 19.266 26.453 1 98.25 111 LEU B N 1
ATOM 3833 C CA . LEU B 1 111 ? -2.682 19.641 25.109 1 98.25 111 LEU B CA 1
ATOM 3834 C C . LEU B 1 111 ? -1.169 19.812 25.031 1 98.25 111 LEU B C 1
ATOM 3836 O O . LEU B 1 111 ? -0.522 19.312 24.109 1 98.25 111 LEU B O 1
ATOM 3840 N N . ASP B 1 112 ? -0.595 20.5 26.031 1 98.31 112 ASP B N 1
ATOM 3841 C CA . ASP B 1 112 ? 0.843 20.75 26.062 1 98.31 112 ASP B CA 1
ATOM 3842 C C . ASP B 1 112 ? 1.627 19.438 26.109 1 98.31 112 ASP B C 1
ATOM 3844 O O . ASP B 1 112 ? 2.635 19.281 25.406 1 98.31 112 ASP B O 1
ATOM 3848 N N . GLU B 1 113 ? 1.174 18.531 26.906 1 98.31 113 GLU B N 1
ATOM 3849 C CA . GLU B 1 113 ? 1.814 17.219 27 1 98.31 113 GLU B CA 1
ATOM 3850 C C . GLU B 1 113 ? 1.713 16.469 25.672 1 98.31 113 GLU B C 1
ATOM 3852 O O . GLU B 1 113 ? 2.664 15.805 25.266 1 98.31 113 GLU B O 1
ATOM 3857 N N . ALA B 1 114 ? 0.575 16.547 25.047 1 98.69 114 ALA B N 1
ATOM 3858 C CA . ALA B 1 114 ? 0.329 15.82 23.812 1 98.69 114 ALA B CA 1
ATOM 3859 C C . ALA B 1 114 ? 1.183 16.375 22.672 1 98.69 114 ALA B C 1
ATOM 3861 O O . ALA B 1 114 ? 1.604 15.641 21.781 1 98.69 114 ALA B O 1
ATOM 3862 N N . GLU B 1 115 ? 1.386 17.734 22.656 1 98.56 115 GLU B N 1
ATOM 3863 C CA . GLU B 1 115 ? 2.287 18.344 21.672 1 98.56 115 GLU B CA 1
ATOM 3864 C C . GLU B 1 115 ? 3.697 17.766 21.797 1 98.56 115 GLU B C 1
ATOM 3866 O O . GLU B 1 115 ? 4.301 17.375 20.797 1 98.56 115 GLU B O 1
ATOM 3871 N N . ILE B 1 116 ? 4.16 17.656 23 1 98.44 116 ILE B N 1
ATOM 3872 C CA . ILE B 1 116 ? 5.504 17.156 23.25 1 98.44 116 ILE B CA 1
ATOM 3873 C C . ILE B 1 116 ? 5.578 15.68 22.875 1 98.44 116 ILE B C 1
ATOM 3875 O O . ILE B 1 116 ? 6.555 15.234 22.266 1 98.44 116 ILE B O 1
ATOM 3879 N N . ALA B 1 117 ? 4.547 14.953 23.25 1 98.69 117 ALA B N 1
ATOM 3880 C CA . ALA B 1 117 ? 4.512 13.523 22.938 1 98.69 117 ALA B CA 1
ATOM 3881 C C . ALA B 1 117 ? 4.605 13.297 21.438 1 98.69 117 ALA B C 1
ATOM 3883 O O . ALA B 1 117 ? 5.285 12.367 20.984 1 98.69 117 ALA B O 1
ATOM 3884 N N . MET B 1 118 ? 3.922 14.07 20.672 1 98.81 118 MET B N 1
ATOM 3885 C CA . MET B 1 118 ? 3.982 13.922 19.219 1 98.81 118 MET B CA 1
ATOM 3886 C C . MET B 1 118 ? 5.379 14.25 18.703 1 98.81 118 MET B C 1
ATOM 3888 O O . MET B 1 118 ? 5.902 13.547 17.844 1 98.81 118 MET B O 1
ATOM 3892 N N . HIS B 1 119 ? 5.969 15.359 19.203 1 98.81 119 HIS B N 1
ATOM 3893 C CA . HIS B 1 119 ? 7.324 15.695 18.781 1 98.81 119 HIS B CA 1
ATOM 3894 C C . HIS B 1 119 ? 8.289 14.555 19.094 1 98.81 119 HIS B C 1
ATOM 3896 O O . HIS B 1 119 ? 9.148 14.227 18.266 1 98.81 119 HIS B O 1
ATOM 3902 N N . ASP B 1 120 ? 8.156 13.961 20.266 1 98.81 120 ASP B N 1
ATOM 3903 C CA . ASP B 1 120 ? 8.984 12.828 20.641 1 98.81 120 ASP B CA 1
ATOM 3904 C C . ASP B 1 120 ? 8.773 11.656 19.672 1 98.81 120 ASP B C 1
ATOM 3906 O O . ASP B 1 120 ? 9.734 10.984 19.281 1 98.81 120 ASP B O 1
ATOM 3910 N N . LEU B 1 121 ? 7.547 11.453 19.375 1 98.81 121 LEU B N 1
ATOM 3911 C CA . LEU B 1 121 ? 7.219 10.359 18.469 1 98.81 121 LEU B CA 1
ATOM 3912 C C . LEU B 1 121 ? 7.848 10.578 17.094 1 98.81 121 LEU B C 1
ATOM 3914 O O . LEU B 1 121 ? 8.391 9.648 16.5 1 98.81 121 LEU B O 1
ATOM 3918 N N . TYR B 1 122 ? 7.746 11.852 16.578 1 98.88 122 TYR B N 1
ATOM 3919 C CA . TYR B 1 122 ? 8.398 12.188 15.312 1 98.88 122 TYR B CA 1
ATOM 3920 C C . TYR B 1 122 ? 9.891 11.891 15.367 1 98.88 122 TYR B C 1
ATOM 3922 O O . TYR B 1 122 ? 10.445 11.289 14.445 1 98.88 122 TYR B O 1
ATOM 3930 N N . CYS B 1 123 ? 10.531 12.289 16.453 1 98.88 123 CYS B N 1
ATOM 3931 C CA . CYS B 1 123 ? 11.969 12.094 16.609 1 98.88 123 CYS B CA 1
ATOM 3932 C C . CYS B 1 123 ? 12.312 10.609 16.625 1 98.88 123 CYS B C 1
ATOM 3934 O O . CYS B 1 123 ? 13.289 10.18 16.016 1 98.88 123 CYS B O 1
ATOM 3936 N N . GLU B 1 124 ? 11.547 9.867 17.328 1 98.88 124 GLU B N 1
ATOM 3937 C CA . GLU B 1 124 ? 11.758 8.422 17.406 1 98.88 124 GLU B CA 1
ATOM 3938 C C . GLU B 1 124 ? 11.633 7.773 16.031 1 98.88 124 GLU B C 1
ATOM 3940 O O . GLU B 1 124 ? 12.516 7.027 15.609 1 98.88 124 GLU B O 1
ATOM 3945 N N . ARG B 1 125 ? 10.555 8.086 15.328 1 98.88 125 ARG B N 1
ATOM 3946 C CA . ARG B 1 125 ? 10.258 7.441 14.055 1 98.88 125 ARG B CA 1
ATOM 3947 C C . ARG B 1 125 ? 11.211 7.914 12.961 1 98.88 125 ARG B C 1
ATOM 3949 O O . ARG B 1 125 ? 11.57 7.148 12.062 1 98.88 125 ARG B O 1
ATOM 3956 N N . ALA B 1 126 ? 11.688 9.125 13.117 1 98.88 126 ALA B N 1
ATOM 3957 C CA . ALA B 1 126 ? 12.688 9.656 12.188 1 98.88 126 ALA B CA 1
ATOM 3958 C C . ALA B 1 126 ? 14.086 9.18 12.555 1 98.88 126 ALA B C 1
ATOM 3960 O O . ALA B 1 126 ? 15.047 9.453 11.836 1 98.88 126 ALA B O 1
ATOM 3961 N N . GLN B 1 127 ? 14.227 8.586 13.703 1 98.81 127 GLN B N 1
ATOM 3962 C CA . GLN B 1 127 ? 15.492 8.062 14.203 1 98.81 127 GLN B CA 1
ATOM 3963 C C . GLN B 1 127 ? 16.531 9.172 14.367 1 98.81 127 GLN B C 1
ATOM 3965 O O . GLN B 1 127 ? 17.656 9.047 13.891 1 98.81 127 GLN B O 1
ATOM 3970 N N . ILE B 1 128 ? 16.125 10.203 15 1 98.88 128 ILE B N 1
ATOM 3971 C CA . ILE B 1 128 ? 17.016 11.328 15.25 1 98.88 128 ILE B CA 1
ATOM 3972 C C . ILE B 1 128 ? 18.047 10.938 16.297 1 98.88 128 ILE B C 1
ATOM 3974 O O . ILE B 1 128 ? 17.719 10.297 17.297 1 98.88 128 ILE B O 1
ATOM 3978 N N . LYS B 1 129 ? 19.234 11.258 16.031 1 98.56 129 LYS B N 1
ATOM 3979 C CA . LYS B 1 129 ? 20.359 11.094 16.953 1 98.56 129 LYS B CA 1
ATOM 3980 C C . LYS B 1 129 ? 21.141 12.398 17.125 1 98.56 129 LYS B C 1
ATOM 3982 O O . LYS B 1 129 ? 21.219 13.195 16.188 1 98.56 129 LYS B O 1
ATOM 3987 N N . ASP B 1 130 ? 21.656 12.484 18.25 1 98.56 130 ASP B N 1
ATOM 3988 C CA . ASP B 1 130 ? 22.406 13.711 18.531 1 98.56 130 ASP B CA 1
ATOM 3989 C C . ASP B 1 130 ? 23.609 13.852 17.594 1 98.56 130 ASP B C 1
ATOM 3991 O O . ASP B 1 130 ? 24.281 12.867 17.281 1 98.56 130 ASP B O 1
ATOM 3995 N N . GLY B 1 131 ? 23.812 14.992 17.062 1 98.62 131 GLY B N 1
ATOM 3996 C CA . GLY B 1 131 ? 24.922 15.258 16.172 1 98.62 131 GLY B CA 1
ATOM 3997 C C . GLY B 1 131 ? 24.531 15.328 14.711 1 98.62 131 GLY B C 1
ATOM 3998 O O . GLY B 1 131 ? 25.328 15.711 13.859 1 98.62 131 GLY B O 1
ATOM 3999 N N . GLN B 1 132 ? 23.281 15.109 14.414 1 98.75 132 GLN B N 1
ATOM 4000 C CA . GLN B 1 132 ? 22.828 15.039 13.031 1 98.75 132 GLN B CA 1
ATOM 4001 C C . GLN B 1 132 ? 22.422 16.422 12.516 1 98.75 132 GLN B C 1
ATOM 4003 O O . GLN B 1 132 ? 22.016 17.281 13.289 1 98.75 132 GLN B O 1
ATOM 4008 N N . SER B 1 133 ? 22.578 16.609 11.227 1 98.81 133 SER B N 1
ATOM 4009 C CA . SER B 1 133 ? 21.953 17.734 10.539 1 98.81 133 SER B CA 1
ATOM 4010 C C . SER B 1 133 ? 20.531 17.391 10.109 1 98.81 133 SER B C 1
ATOM 4012 O O . SER B 1 133 ? 20.297 16.344 9.516 1 98.81 133 SER B O 1
ATOM 4014 N N . ILE B 1 134 ? 19.594 18.312 10.438 1 98.81 134 ILE B N 1
ATOM 4015 C CA . ILE B 1 134 ? 18.188 18.016 10.234 1 98.81 134 ILE B CA 1
ATOM 4016 C C . ILE B 1 134 ? 17.531 19.141 9.43 1 98.81 134 ILE B C 1
ATOM 4018 O O . ILE B 1 134 ? 17.766 20.328 9.711 1 98.81 134 ILE B O 1
ATOM 4022 N N . LEU B 1 135 ? 16.75 18.797 8.414 1 98.69 135 LEU B N 1
ATOM 4023 C CA . LEU B 1 135 ? 15.969 19.75 7.645 1 98.69 135 LEU B CA 1
ATOM 4024 C C . LEU B 1 135 ? 14.477 19.562 7.91 1 98.69 135 LEU B C 1
ATOM 4026 O O . LEU B 1 135 ? 13.945 18.469 7.758 1 98.69 135 LEU B O 1
ATOM 4030 N N . ASP B 1 136 ? 13.836 20.578 8.375 1 98.56 136 ASP B N 1
ATOM 4031 C CA . ASP B 1 136 ? 12.383 20.625 8.547 1 98.56 136 ASP B CA 1
ATOM 4032 C C . ASP B 1 136 ? 11.719 21.391 7.406 1 98.56 136 ASP B C 1
ATOM 4034 O O . ASP B 1 136 ? 11.742 22.625 7.387 1 98.56 136 ASP B O 1
ATOM 4038 N N . VAL B 1 137 ? 11.078 20.672 6.484 1 97.56 137 VAL B N 1
ATOM 4039 C CA . VAL B 1 137 ? 10.469 21.25 5.293 1 97.56 137 VAL B CA 1
ATOM 4040 C C . VAL B 1 137 ? 9.055 21.734 5.621 1 97.56 137 VAL B C 1
ATOM 4042 O O . VAL B 1 137 ? 8.188 20.938 5.984 1 97.56 137 VAL B O 1
ATOM 4045 N N . GLY B 1 138 ? 8.797 23 5.398 1 95.81 138 GLY B N 1
ATOM 4046 C CA . GLY B 1 138 ? 7.555 23.562 5.898 1 95.81 138 GLY B CA 1
ATOM 4047 C C . GLY B 1 138 ? 7.492 23.594 7.414 1 95.81 138 GLY B C 1
ATOM 4048 O O . GLY B 1 138 ? 6.582 23.031 8.016 1 95.81 138 GLY B O 1
ATOM 4049 N N . CYS B 1 139 ? 8.359 24.438 7.992 1 97.06 139 CYS B N 1
ATOM 4050 C CA . CYS B 1 139 ? 8.641 24.281 9.414 1 97.06 139 CYS B CA 1
ATOM 4051 C C . CYS B 1 139 ? 7.629 25.047 10.258 1 97.06 139 CYS B C 1
ATOM 4053 O O . CYS B 1 139 ? 7.664 24.984 11.492 1 97.06 139 CYS B O 1
ATOM 4055 N N . GLY B 1 140 ? 6.719 25.797 9.641 1 94.94 140 GLY B N 1
ATOM 4056 C CA . GLY B 1 140 ? 5.758 26.562 10.414 1 94.94 140 GLY B CA 1
ATOM 4057 C C . GLY B 1 140 ? 6.414 27.547 11.359 1 94.94 140 GLY B C 1
ATOM 4058 O O . GLY B 1 140 ? 7.309 28.312 10.961 1 94.94 140 GLY B O 1
ATOM 4059 N N . HIS B 1 141 ? 5.934 27.578 12.555 1 95.94 141 HIS B N 1
ATOM 4060 C CA . HIS B 1 141 ? 6.473 28.5 13.547 1 95.94 141 HIS B CA 1
ATOM 4061 C C . HIS B 1 141 ? 7.625 27.859 14.32 1 95.94 141 HIS B C 1
ATOM 4063 O O . HIS B 1 141 ? 8.008 28.359 15.383 1 95.94 141 HIS B O 1
ATOM 4069 N N . GLY B 1 142 ? 8.109 26.703 13.852 1 97.62 142 GLY B N 1
ATOM 4070 C CA . GLY B 1 142 ? 9.352 26.125 14.352 1 97.62 142 GLY B CA 1
ATOM 4071 C C . GLY B 1 142 ? 9.141 25.203 15.539 1 97.62 142 GLY B C 1
ATOM 4072 O O . GLY B 1 142 ? 10.102 24.859 16.234 1 97.62 142 GLY B O 1
ATOM 4073 N N . SER B 1 143 ? 7.918 24.766 15.75 1 97.62 143 SER B N 1
ATOM 4074 C CA . SER B 1 143 ? 7.578 23.969 16.938 1 97.62 143 SER B CA 1
ATOM 4075 C C . SER B 1 143 ? 8.469 22.734 17.031 1 97.62 143 SER B C 1
ATOM 4077 O O . SER B 1 143 ? 9.07 22.5 18.078 1 97.62 143 SER B O 1
ATOM 4079 N N . LEU B 1 144 ? 8.57 21.969 16 1 98.62 144 LEU B N 1
ATOM 4080 C CA . LEU B 1 144 ? 9.383 20.766 15.992 1 98.62 144 LEU B CA 1
ATOM 4081 C C . LEU B 1 144 ? 10.867 21.109 16.047 1 98.62 144 LEU B C 1
ATOM 4083 O O . LEU B 1 144 ? 11.641 20.422 16.734 1 98.62 144 LEU B O 1
ATOM 4087 N N . MET B 1 145 ? 11.273 22.141 15.398 1 98.62 145 MET B N 1
ATOM 4088 C CA . MET B 1 145 ? 12.672 22.562 15.352 1 98.62 145 MET B CA 1
ATOM 4089 C C . MET B 1 145 ? 13.203 22.844 16.75 1 98.62 145 MET B C 1
ATOM 4091 O O . MET B 1 145 ? 14.281 22.359 17.125 1 98.62 145 MET B O 1
ATOM 4095 N N . PHE B 1 146 ? 12.422 23.609 17.5 1 98.62 146 PHE B N 1
ATOM 4096 C CA . PHE B 1 146 ? 12.844 23.969 18.844 1 98.62 146 PHE B CA 1
ATOM 4097 C C . PHE B 1 146 ? 12.953 22.719 19.719 1 98.62 146 PHE B C 1
ATOM 4099 O O . PHE B 1 146 ? 13.891 22.609 20.516 1 98.62 146 PHE B O 1
ATOM 4106 N N . HIS B 1 147 ? 11.977 21.812 19.562 1 98.62 147 HIS B N 1
ATOM 4107 C CA . HIS B 1 147 ? 11.992 20.578 20.328 1 98.62 147 HIS B CA 1
ATOM 4108 C C . HIS B 1 147 ? 13.258 19.766 20.062 1 98.62 147 HIS B C 1
ATOM 4110 O O . HIS B 1 147 ? 13.938 19.344 20.984 1 98.62 147 HIS B O 1
ATOM 4116 N N . ILE B 1 148 ? 13.625 19.562 18.812 1 98.81 148 ILE B N 1
ATOM 4117 C CA . ILE B 1 148 ? 14.797 18.781 18.422 1 98.81 148 ILE B CA 1
ATOM 4118 C C . ILE B 1 148 ? 16.062 19.484 18.906 1 98.81 148 ILE B C 1
ATOM 4120 O O . ILE B 1 148 ? 16.938 18.859 19.484 1 98.81 148 ILE B O 1
ATOM 4124 N N . ALA B 1 149 ? 16.141 20.812 18.719 1 98.69 149 ALA B N 1
ATOM 4125 C CA . ALA B 1 149 ? 17.328 21.578 19.047 1 98.69 149 ALA B CA 1
ATOM 4126 C C . ALA B 1 149 ? 17.625 21.516 20.547 1 98.69 149 ALA B C 1
ATOM 4128 O O . ALA B 1 149 ? 18.781 21.516 20.969 1 98.69 149 ALA B O 1
ATOM 4129 N N . GLN B 1 150 ? 16.578 21.562 21.328 1 98.31 150 GLN B N 1
ATOM 4130 C CA . GLN B 1 150 ? 16.734 21.531 22.781 1 98.31 150 GLN B CA 1
ATOM 4131 C C . GLN B 1 150 ? 17.062 20.125 23.266 1 98.31 150 GLN B C 1
ATOM 4133 O O . GLN B 1 150 ? 17.859 19.953 24.188 1 98.31 150 GLN B O 1
ATOM 4138 N N . LYS B 1 151 ? 16.484 19.109 22.688 1 98.19 151 LYS B N 1
ATOM 4139 C CA . LYS B 1 151 ? 16.641 17.734 23.141 1 98.19 151 LYS B CA 1
ATOM 4140 C C . LYS B 1 151 ? 17.969 17.141 22.656 1 98.19 151 LYS B C 1
ATOM 4142 O O . LYS B 1 151 ? 18.594 16.359 23.359 1 98.19 151 LYS B O 1
ATOM 4147 N N . PHE B 1 152 ? 18.312 17.469 21.453 1 98.5 152 PHE B N 1
ATOM 4148 C CA . PHE B 1 152 ? 19.547 17.016 20.828 1 98.5 152 PHE B CA 1
ATOM 4149 C C . PHE B 1 152 ? 20.484 18.188 20.562 1 98.5 152 PHE B C 1
ATOM 4151 O O . PHE B 1 152 ? 20.578 18.688 19.438 1 98.5 152 PHE B O 1
ATOM 4158 N N . LYS B 1 153 ? 21.297 18.547 21.5 1 97.75 153 LYS B N 1
ATOM 4159 C CA . LYS B 1 153 ? 22 19.812 21.578 1 97.75 153 LYS B CA 1
ATOM 4160 C C . LYS B 1 153 ? 23.078 19.922 20.5 1 97.75 153 LYS B C 1
ATOM 4162 O O . LYS B 1 153 ? 23.469 21.016 20.109 1 97.75 153 LYS B O 1
ATOM 4167 N N . ASN B 1 154 ? 23.5 18.734 20.016 1 98.44 154 ASN B N 1
ATOM 4168 C CA . ASN B 1 154 ? 24.578 18.766 19.031 1 98.44 154 ASN B CA 1
ATOM 4169 C C . ASN B 1 154 ? 24.016 18.688 17.609 1 98.44 154 ASN B C 1
ATOM 4171 O O . ASN B 1 154 ? 24.766 18.719 16.641 1 98.44 154 ASN B O 1
ATOM 4175 N N . CYS B 1 155 ? 22.703 18.625 17.469 1 98.69 155 CYS B N 1
ATOM 4176 C CA . CYS B 1 155 ? 22.078 18.672 16.156 1 98.69 155 CYS B CA 1
ATOM 4177 C C . CYS B 1 155 ? 22.078 20.094 15.609 1 98.69 155 CYS B C 1
ATOM 4179 O O . CYS B 1 155 ? 22.109 21.062 16.375 1 98.69 155 CYS B O 1
ATOM 4181 N N . ILE B 1 156 ? 22.172 20.219 14.359 1 98.75 156 ILE B N 1
ATOM 4182 C CA . ILE B 1 156 ? 21.891 21.469 13.664 1 98.75 156 ILE B CA 1
ATOM 4183 C C . ILE B 1 156 ? 20.578 21.359 12.898 1 98.75 156 ILE B C 1
ATOM 4185 O O . ILE B 1 156 ? 20.453 20.531 11.984 1 98.75 156 ILE B O 1
ATOM 4189 N N . VAL B 1 157 ? 19.609 22.188 13.281 1 98.81 157 VAL B N 1
ATOM 4190 C CA . VAL B 1 157 ? 18.266 22.094 12.711 1 98.81 157 VAL B CA 1
ATOM 4191 C C . VAL B 1 157 ? 18.016 23.266 11.781 1 98.81 157 VAL B C 1
ATOM 4193 O O . VAL B 1 157 ? 18.125 24.422 12.195 1 98.81 157 VAL B O 1
ATOM 4196 N N . THR B 1 158 ? 17.734 22.969 10.523 1 98.75 158 THR B N 1
ATOM 4197 C CA . THR B 1 158 ? 17.391 23.984 9.523 1 98.75 158 THR B CA 1
ATOM 4198 C C . THR B 1 158 ? 15.922 23.859 9.109 1 98.75 158 THR B C 1
ATOM 4200 O O . THR B 1 158 ? 15.453 22.766 8.789 1 98.75 158 THR B O 1
ATOM 4203 N N . GLY B 1 159 ? 15.195 24.969 9.195 1 98.25 159 GLY B N 1
ATOM 4204 C CA . GLY B 1 159 ? 13.828 25 8.703 1 98.25 159 GLY B CA 1
ATOM 4205 C C . GLY B 1 159 ? 13.664 25.828 7.449 1 98.25 159 GLY B C 1
ATOM 4206 O O . GLY B 1 159 ? 14.391 26.812 7.246 1 98.25 159 GLY B O 1
ATOM 4207 N N . ILE B 1 160 ? 12.758 25.438 6.605 1 96.62 160 ILE B N 1
ATOM 4208 C CA . ILE B 1 160 ? 12.43 26.234 5.43 1 96.62 160 ILE B CA 1
ATOM 4209 C C . ILE B 1 160 ? 10.953 26.625 5.473 1 96.62 160 ILE B C 1
ATOM 4211 O O . ILE B 1 160 ? 10.086 25.781 5.715 1 96.62 160 ILE B O 1
ATOM 4215 N N . THR B 1 161 ? 10.656 27.859 5.312 1 95.38 161 THR B N 1
ATOM 4216 C CA . THR B 1 161 ? 9.297 28.406 5.262 1 95.38 161 THR B CA 1
ATOM 4217 C C . THR B 1 161 ? 9.188 29.484 4.195 1 95.38 161 THR B C 1
ATOM 4219 O O . THR B 1 161 ? 10.188 30.109 3.828 1 95.38 161 THR B O 1
ATOM 4222 N N . ASN B 1 162 ? 8.016 29.641 3.67 1 92 162 ASN B N 1
ATOM 4223 C CA . ASN B 1 162 ? 7.785 30.719 2.707 1 92 162 ASN B CA 1
ATOM 4224 C C . ASN B 1 162 ? 7.176 31.953 3.371 1 92 162 ASN B C 1
ATOM 4226 O O . ASN B 1 162 ? 6.766 32.875 2.688 1 92 162 ASN B O 1
ATOM 4230 N N . SER B 1 163 ? 7.137 31.984 4.688 1 91.5 163 SER B N 1
ATOM 4231 C CA . SER B 1 163 ? 6.516 33.062 5.441 1 91.5 163 SER B CA 1
ATOM 4232 C C . SER B 1 163 ? 7.559 33.875 6.207 1 91.5 163 SER B C 1
ATOM 4234 O O . SER B 1 163 ? 8.203 33.344 7.125 1 91.5 163 SER B O 1
ATOM 4236 N N . ILE B 1 164 ? 7.586 35.125 5.914 1 93.38 164 ILE B N 1
ATOM 4237 C CA . ILE B 1 164 ? 8.547 36 6.574 1 93.38 164 ILE B CA 1
ATOM 4238 C C . ILE B 1 164 ? 8.18 36.156 8.047 1 93.38 164 ILE B C 1
ATOM 4240 O O . ILE B 1 164 ? 9.055 36.281 8.906 1 93.38 164 ILE B O 1
ATOM 4244 N N . THR B 1 165 ? 6.871 36.125 8.305 1 91.62 165 THR B N 1
ATOM 4245 C CA . THR B 1 165 ? 6.418 36.219 9.688 1 91.62 165 THR B CA 1
ATOM 4246 C C . THR B 1 165 ? 6.855 35.031 10.5 1 91.62 165 THR B C 1
ATOM 4248 O O . THR B 1 165 ? 7.25 35.156 11.664 1 91.62 165 THR B O 1
ATOM 4251 N N . GLN B 1 166 ? 6.816 33.875 9.883 1 94.44 166 GLN B N 1
ATOM 4252 C CA . GLN B 1 166 ? 7.27 32.656 10.547 1 94.44 166 GLN B CA 1
ATOM 4253 C C . GLN B 1 166 ? 8.773 32.719 10.805 1 94.44 166 GLN B C 1
ATOM 4255 O O . GLN B 1 166 ? 9.234 32.406 11.906 1 94.44 166 GLN B O 1
ATOM 4260 N N . LYS B 1 167 ? 9.516 33.125 9.844 1 96.56 167 LYS B N 1
ATOM 4261 C CA . LYS B 1 167 ? 10.961 33.25 10 1 96.56 167 LYS B CA 1
ATOM 4262 C C . LYS B 1 167 ? 11.328 34.188 11.148 1 96.56 167 LYS B C 1
ATOM 4264 O O . LYS B 1 167 ? 12.164 33.844 11.992 1 96.56 167 LYS B O 1
ATOM 4269 N N . ASN B 1 168 ? 10.68 35.312 11.141 1 96.12 168 ASN B N 1
ATOM 4270 C CA . ASN B 1 168 ? 10.961 36.312 12.18 1 96.12 168 ASN B CA 1
ATOM 4271 C C . ASN B 1 168 ? 10.648 35.75 13.57 1 96.12 168 ASN B C 1
ATOM 4273 O O . ASN B 1 168 ? 11.406 35.969 14.516 1 96.12 168 ASN B O 1
ATOM 4277 N N . PHE B 1 169 ? 9.555 35.125 13.656 1 95.88 169 PHE B N 1
ATOM 4278 C CA . PHE B 1 169 ? 9.172 34.531 14.93 1 95.88 169 PHE B CA 1
ATOM 4279 C C . PHE B 1 169 ? 10.203 33.5 15.391 1 95.88 169 PHE B C 1
ATOM 4281 O O . PHE B 1 169 ? 10.594 33.5 16.562 1 95.88 169 PHE B O 1
ATOM 4288 N N . ILE B 1 170 ? 10.664 32.625 14.492 1 97.62 170 ILE B N 1
ATOM 4289 C CA . ILE B 1 170 ? 11.633 31.578 14.812 1 97.62 170 ILE B CA 1
ATOM 4290 C C . ILE B 1 170 ? 12.938 32.219 15.281 1 97.62 170 ILE B C 1
ATOM 4292 O O . ILE B 1 170 ? 13.516 31.797 16.281 1 97.62 170 ILE B O 1
ATOM 4296 N N . GLU B 1 171 ? 13.375 33.219 14.609 1 97.94 171 GLU B N 1
ATOM 4297 C CA . GLU B 1 171 ? 14.609 33.906 14.984 1 97.94 171 GLU B CA 1
ATOM 4298 C C . GLU B 1 171 ? 14.484 34.562 16.359 1 97.94 171 GLU B C 1
ATOM 4300 O O . GLU B 1 171 ? 15.422 34.5 17.156 1 97.94 171 GLU B O 1
ATOM 4305 N N . GLU B 1 172 ? 13.352 35.188 16.594 1 97.31 172 GLU B N 1
ATOM 4306 C CA . GLU B 1 172 ? 13.102 35.781 17.891 1 97.31 172 GLU B CA 1
ATOM 4307 C C . GLU B 1 172 ? 13.117 34.719 19 1 97.31 172 GLU B C 1
ATOM 4309 O O . GLU B 1 172 ? 13.719 34.906 20.062 1 97.31 172 GLU B O 1
ATOM 4314 N N . GLN B 1 173 ? 12.477 33.625 18.719 1 96.94 173 GLN B N 1
ATOM 4315 C CA . GLN B 1 173 ? 12.43 32.562 19.703 1 96.94 173 GLN B CA 1
ATOM 4316 C C . GLN B 1 173 ? 13.812 31.969 19.938 1 96.94 173 GLN B C 1
ATOM 4318 O O . GLN B 1 173 ? 14.133 31.562 21.062 1 96.94 173 GLN B O 1
ATOM 4323 N N . CYS B 1 174 ? 14.617 31.844 18.922 1 97.56 174 CYS B N 1
ATOM 4324 C CA . CYS B 1 174 ? 15.984 31.359 19.078 1 97.56 174 CYS B CA 1
ATOM 4325 C C . CYS B 1 174 ? 16.781 32.25 20.031 1 97.56 174 CYS B C 1
ATOM 4327 O O . CYS B 1 174 ? 17.531 31.734 20.875 1 97.56 174 CYS B O 1
ATOM 4329 N N . ARG B 1 175 ? 16.562 33.531 19.891 1 97.31 175 ARG B N 1
ATOM 4330 C CA . ARG B 1 175 ? 17.234 34.469 20.797 1 97.31 175 ARG B CA 1
ATOM 4331 C C . ARG B 1 175 ? 16.75 34.281 22.234 1 97.31 175 ARG B C 1
ATOM 4333 O O . ARG B 1 175 ? 17.562 34.219 23.156 1 97.31 175 ARG B O 1
ATOM 4340 N N . ASN B 1 176 ? 15.484 34.188 22.375 1 96.81 176 ASN B N 1
ATOM 4341 C CA . ASN B 1 176 ? 14.883 34.094 23.703 1 96.81 176 ASN B CA 1
ATOM 4342 C C . ASN B 1 176 ? 15.312 32.812 24.406 1 96.81 176 ASN B C 1
ATOM 4344 O O . ASN B 1 176 ? 15.539 32.812 25.609 1 96.81 176 ASN B O 1
ATOM 4348 N N . LEU B 1 177 ? 15.445 31.734 23.609 1 96.06 177 LEU B N 1
ATOM 4349 C CA . LEU B 1 177 ? 15.773 30.422 24.172 1 96.06 177 LEU B CA 1
ATOM 4350 C C . LEU B 1 177 ? 17.266 30.172 24.125 1 96.06 177 LEU B C 1
ATOM 4352 O O . LEU B 1 177 ? 17.734 29.125 24.562 1 96.06 177 LEU B O 1
ATOM 4356 N N . LYS B 1 178 ? 18 31.094 23.547 1 97.06 178 LYS B N 1
ATOM 4357 C CA . LYS B 1 178 ? 19.438 31 23.406 1 97.06 178 LYS B CA 1
ATOM 4358 C C . LYS B 1 178 ? 19.859 29.766 22.609 1 97.06 178 LYS B C 1
ATOM 4360 O O . LYS B 1 178 ? 20.734 29.016 23.047 1 97.06 178 LYS B O 1
ATOM 4365 N N . LEU B 1 179 ? 19.094 29.516 21.594 1 97.62 179 LEU B N 1
ATOM 4366 C CA . LEU B 1 179 ? 19.406 28.406 20.703 1 97.62 179 LEU B CA 1
ATOM 4367 C C . LEU B 1 179 ? 20.328 28.859 19.578 1 97.62 179 LEU B C 1
ATOM 4369 O O . LEU B 1 179 ? 19.953 29.75 18.781 1 97.62 179 LEU B O 1
ATOM 4373 N N . LEU B 1 180 ? 21.438 28.234 19.453 1 97.38 180 LEU B N 1
ATOM 4374 C CA . LEU B 1 180 ? 22.422 28.609 18.438 1 97.38 180 LEU B CA 1
ATOM 4375 C C . LEU B 1 180 ? 22.453 27.562 17.312 1 97.38 180 LEU B C 1
ATOM 4377 O O . LEU B 1 180 ? 23.078 27.797 16.281 1 97.38 180 LEU B O 1
ATOM 4381 N N . ASN B 1 181 ? 21.75 26.484 17.516 1 98.5 181 ASN B N 1
ATOM 4382 C CA . ASN B 1 181 ? 21.828 25.375 16.562 1 98.5 181 ASN B CA 1
ATOM 4383 C C . ASN B 1 181 ? 20.578 25.297 15.695 1 98.5 181 ASN B C 1
ATOM 4385 O O . ASN B 1 181 ? 20.203 24.219 15.242 1 98.5 181 ASN B O 1
ATOM 4389 N N . VAL B 1 182 ? 19.859 26.406 15.539 1 98.62 182 VAL B N 1
ATOM 4390 C CA . VAL B 1 182 ? 18.672 26.484 14.688 1 98.62 182 VAL B CA 1
ATOM 4391 C C . VAL B 1 182 ? 18.875 27.531 13.609 1 98.62 182 VAL B C 1
ATOM 4393 O O . VAL B 1 182 ? 19.344 28.641 13.898 1 98.62 182 VAL B O 1
ATOM 4396 N N . LYS B 1 183 ? 18.594 27.156 12.414 1 97.75 183 LYS B N 1
ATOM 4397 C CA . LYS B 1 183 ? 18.609 28.062 11.273 1 97.75 183 LYS B CA 1
ATOM 4398 C C . LYS B 1 183 ? 17.281 28.016 10.508 1 97.75 183 LYS B C 1
ATOM 4400 O O . LYS B 1 183 ? 16.656 26.953 10.414 1 97.75 183 LYS B O 1
ATOM 4405 N N . VAL B 1 184 ? 16.844 29.156 10.016 1 98.06 184 VAL B N 1
ATOM 4406 C CA . VAL B 1 184 ? 15.617 29.188 9.234 1 98.06 184 VAL B CA 1
ATOM 4407 C C . VAL B 1 184 ? 15.859 29.875 7.902 1 98.06 184 VAL B C 1
ATOM 4409 O O . VAL B 1 184 ? 16.484 30.938 7.855 1 98.06 184 VAL B O 1
ATOM 4412 N N . ILE B 1 185 ? 15.406 29.25 6.84 1 97.25 185 ILE B N 1
ATOM 4413 C CA . ILE B 1 185 ? 15.539 29.766 5.48 1 97.25 185 ILE B CA 1
ATOM 4414 C C . ILE B 1 185 ? 14.18 30.219 4.965 1 97.25 185 ILE B C 1
ATOM 4416 O O . ILE B 1 185 ? 13.195 29.484 5.055 1 97.25 185 ILE B O 1
ATOM 4420 N N . LEU B 1 186 ? 14.094 31.484 4.488 1 96.12 186 LEU B N 1
ATOM 4421 C CA . LEU B 1 186 ? 12.898 31.984 3.816 1 96.12 186 LEU B CA 1
ATOM 4422 C C . LEU B 1 186 ? 12.938 31.656 2.328 1 96.12 186 LEU B C 1
ATOM 4424 O O . LEU B 1 186 ? 13.656 32.281 1.56 1 96.12 186 LEU B O 1
ATOM 4428 N N . ALA B 1 187 ? 12.156 30.656 1.939 1 94.25 187 ALA B N 1
ATOM 4429 C CA . ALA B 1 187 ? 12.125 30.234 0.54 1 94.25 187 ALA B CA 1
ATOM 4430 C C . ALA B 1 187 ? 10.891 29.375 0.249 1 94.25 187 ALA B C 1
ATOM 4432 O O . ALA B 1 187 ? 10.312 28.797 1.161 1 94.25 187 ALA B O 1
ATOM 4433 N N . ASP B 1 188 ? 10.508 29.438 -0.962 1 91 188 ASP B N 1
ATOM 4434 C CA . ASP B 1 188 ? 9.508 28.5 -1.469 1 91 188 ASP B CA 1
ATOM 4435 C C . ASP B 1 188 ? 10.148 27.156 -1.82 1 91 188 ASP B C 1
ATOM 4437 O O . ASP B 1 188 ? 10.852 27.031 -2.826 1 91 188 ASP B O 1
ATOM 4441 N N . VAL B 1 189 ? 9.82 26.156 -1.039 1 87.12 189 VAL B N 1
ATOM 4442 C CA . VAL B 1 189 ? 10.477 24.875 -1.165 1 87.12 189 VAL B CA 1
ATOM 4443 C C . VAL B 1 189 ? 10.188 24.266 -2.539 1 87.12 189 VAL B C 1
ATOM 4445 O O . VAL B 1 189 ? 10.969 23.469 -3.055 1 87.12 189 VAL B O 1
ATOM 4448 N N . ARG B 1 190 ? 9.18 24.688 -3.227 1 90.06 190 ARG B N 1
ATOM 4449 C CA . ARG B 1 190 ? 8.82 24.172 -4.543 1 90.06 190 ARG B CA 1
ATOM 4450 C C . ARG B 1 190 ? 9.82 24.625 -5.602 1 90.06 190 ARG B C 1
ATOM 4452 O O . ARG B 1 190 ? 9.984 23.984 -6.633 1 90.06 190 ARG B O 1
ATOM 4459 N N . LYS B 1 191 ? 10.492 25.672 -5.25 1 88.12 191 LYS B N 1
ATOM 4460 C CA . LYS B 1 191 ? 11.375 26.281 -6.238 1 88.12 191 LYS B CA 1
ATOM 4461 C C . LYS B 1 191 ? 12.805 26.359 -5.723 1 88.12 191 LYS B C 1
ATOM 4463 O O . LYS B 1 191 ? 13.75 26.438 -6.512 1 88.12 191 LYS B O 1
ATOM 4468 N N . TYR B 1 192 ? 12.938 26.359 -4.465 1 90.12 192 TYR B N 1
A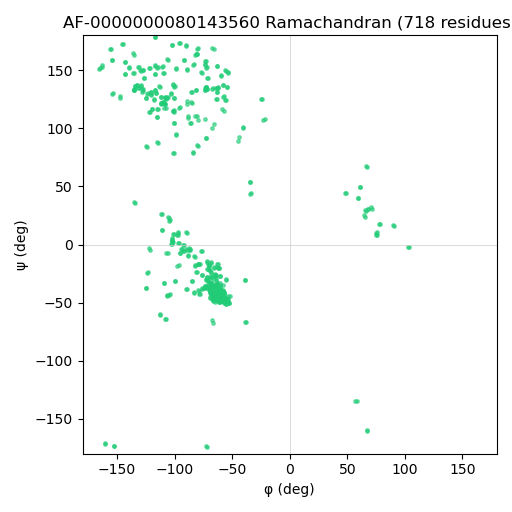TOM 4469 C CA . TYR B 1 192 ? 14.234 26.578 -3.83 1 90.12 192 TYR B CA 1
ATOM 4470 C C . TYR B 1 192 ? 15.125 25.359 -3.971 1 90.12 192 TYR B C 1
ATOM 4472 O O . TYR B 1 192 ? 14.688 24.234 -3.732 1 90.12 192 TYR B O 1
ATOM 4480 N N . GLU B 1 193 ? 16.328 25.547 -4.344 1 89.62 193 GLU B N 1
ATOM 4481 C CA . GLU B 1 193 ? 17.328 24.484 -4.426 1 89.62 193 GLU B CA 1
ATOM 4482 C C . GLU B 1 193 ? 18.266 24.516 -3.225 1 89.62 193 GLU B C 1
ATOM 4484 O O . GLU B 1 193 ? 19.047 25.453 -3.062 1 89.62 193 GLU B O 1
ATOM 4489 N N . MET B 1 194 ? 18.141 23.469 -2.502 1 89.25 194 MET B N 1
ATOM 4490 C CA . MET B 1 194 ? 18.984 23.359 -1.315 1 89.25 194 MET B CA 1
ATOM 4491 C C . MET B 1 194 ? 20.375 22.859 -1.684 1 89.25 194 MET B C 1
ATOM 4493 O O . MET B 1 194 ? 20.516 21.844 -2.367 1 89.25 194 MET B O 1
ATOM 4497 N N . GLU B 1 195 ? 21.406 23.5 -1.182 1 90.38 195 GLU B N 1
ATOM 4498 C CA . GLU B 1 195 ? 22.766 23.047 -1.438 1 90.38 195 GLU B CA 1
ATOM 4499 C C . GLU B 1 195 ? 23.219 22.047 -0.375 1 90.38 195 GLU B C 1
ATOM 4501 O O . GLU B 1 195 ? 23.891 21.062 -0.688 1 90.38 195 GLU B O 1
ATOM 4506 N N . ALA B 1 196 ? 22.812 22.328 0.772 1 94.12 196 ALA B N 1
ATOM 4507 C CA . ALA B 1 196 ? 23.219 21.469 1.882 1 94.12 196 ALA B CA 1
ATOM 4508 C C . ALA B 1 196 ? 22.484 20.125 1.837 1 94.12 196 ALA B C 1
ATOM 4510 O O . ALA B 1 196 ? 21.406 20.031 1.26 1 94.12 196 ALA B O 1
ATOM 4511 N N . LYS B 1 197 ? 23.172 19.141 2.387 1 97.69 197 LYS B N 1
ATOM 4512 C CA . LYS B 1 197 ? 22.562 17.828 2.557 1 97.69 197 LYS B CA 1
ATOM 4513 C C . LYS B 1 197 ? 22.391 17.484 4.035 1 97.69 197 LYS B C 1
ATOM 4515 O O . LYS B 1 197 ? 23.188 17.906 4.871 1 97.69 197 LYS B O 1
ATOM 4520 N N . PHE B 1 198 ? 21.438 16.688 4.312 1 98.69 198 PHE B N 1
ATOM 4521 C CA . PHE B 1 198 ? 21.062 16.484 5.707 1 98.69 198 PHE B CA 1
ATOM 4522 C C . PHE B 1 198 ? 20.984 15.008 6.043 1 98.69 198 PHE B C 1
ATOM 4524 O O . PHE B 1 198 ? 20.672 14.18 5.18 1 98.69 198 PHE B O 1
ATOM 4531 N N . ASP B 1 199 ? 21.266 14.656 7.32 1 98.81 199 ASP B N 1
ATOM 4532 C CA . ASP B 1 199 ? 21.094 13.305 7.836 1 98.81 199 ASP B CA 1
ATOM 4533 C C . ASP B 1 199 ? 19.625 12.914 7.906 1 98.81 199 ASP B C 1
ATOM 4535 O O . ASP B 1 199 ? 19.266 11.75 7.699 1 98.81 199 ASP B O 1
ATOM 4539 N N . ARG B 1 200 ? 18.797 13.891 8.25 1 98.88 200 ARG B N 1
ATOM 4540 C CA . ARG B 1 200 ? 17.359 13.695 8.375 1 98.88 200 ARG B CA 1
ATOM 4541 C C . ARG B 1 200 ? 16.594 14.836 7.703 1 98.88 200 ARG B C 1
ATOM 4543 O O . ARG B 1 200 ? 16.953 16 7.859 1 98.88 200 ARG B O 1
ATOM 4550 N N . VAL B 1 201 ? 15.641 14.484 6.938 1 98.81 201 VAL B N 1
ATOM 4551 C CA . VAL B 1 201 ? 14.656 15.43 6.414 1 98.81 201 VAL B CA 1
ATOM 4552 C C . VAL B 1 201 ? 13.266 15.086 6.941 1 98.81 201 VAL B C 1
ATOM 4554 O O . VAL B 1 201 ? 12.859 13.922 6.91 1 98.81 201 VAL B O 1
ATOM 4557 N N . ILE B 1 202 ? 12.562 16.062 7.457 1 98.88 202 ILE B N 1
ATOM 4558 C CA . ILE B 1 202 ? 11.25 15.844 8.062 1 98.88 202 ILE B CA 1
ATOM 4559 C C . ILE B 1 202 ? 10.211 16.734 7.371 1 98.88 202 ILE B C 1
ATOM 4561 O O . ILE B 1 202 ? 10.438 17.922 7.176 1 98.88 202 ILE B O 1
ATOM 4565 N N . ILE B 1 203 ? 9.148 16.125 6.969 1 98.56 203 ILE B N 1
ATOM 4566 C CA . ILE B 1 203 ? 8.016 16.828 6.359 1 98.56 203 ILE B CA 1
ATOM 4567 C C . ILE B 1 203 ? 6.75 16.578 7.176 1 98.56 203 ILE B C 1
ATOM 4569 O O . ILE B 1 203 ? 6.258 15.445 7.238 1 98.56 203 ILE B O 1
ATOM 4573 N N . ILE B 1 204 ? 6.219 17.594 7.789 1 98.38 204 ILE B N 1
ATOM 4574 C CA . ILE B 1 204 ? 4.996 17.484 8.578 1 98.38 204 ILE B CA 1
ATOM 4575 C C . ILE B 1 204 ? 3.916 18.391 7.988 1 98.38 204 ILE B C 1
ATOM 4577 O O . ILE B 1 204 ? 4.055 19.609 7.992 1 98.38 204 ILE B O 1
ATOM 4581 N N . GLY B 1 205 ? 2.869 17.797 7.527 1 95.31 205 GLY B N 1
ATOM 4582 C CA . GLY B 1 205 ? 1.72 18.562 7.074 1 95.31 205 GLY B CA 1
ATOM 4583 C C . GLY B 1 205 ? 2.021 19.438 5.871 1 95.31 205 GLY B C 1
ATOM 4584 O O . GLY B 1 205 ? 1.461 20.516 5.73 1 95.31 205 GLY B O 1
ATOM 4585 N N . THR B 1 206 ? 2.936 19.125 5.109 1 93.69 206 THR B N 1
ATOM 4586 C CA . THR B 1 206 ? 3.346 19.922 3.959 1 93.69 206 THR B CA 1
ATOM 4587 C C . THR B 1 206 ? 2.955 19.234 2.654 1 93.69 206 THR B C 1
ATOM 4589 O O . THR B 1 206 ? 2.59 19.906 1.682 1 93.69 206 THR B O 1
ATOM 4592 N N . ILE B 1 207 ? 2.969 17.953 2.656 1 94.5 207 ILE B N 1
ATOM 4593 C CA . ILE B 1 207 ? 2.748 17.188 1.438 1 94.5 207 ILE B CA 1
ATOM 4594 C C . ILE B 1 207 ? 1.328 17.422 0.93 1 94.5 207 ILE B C 1
ATOM 4596 O O . ILE B 1 207 ? 1.073 17.359 -0.275 1 94.5 207 ILE B O 1
ATOM 4600 N N . GLU B 1 208 ? 0.362 17.766 1.777 1 94.12 208 GLU B N 1
ATOM 4601 C CA . GLU B 1 208 ? -1.033 18.016 1.431 1 94.12 208 GLU B CA 1
ATOM 4602 C C . GLU B 1 208 ? -1.156 19.188 0.45 1 94.12 208 GLU B C 1
ATOM 4604 O O . GLU B 1 208 ? -2.164 19.312 -0.249 1 94.12 208 GLU B O 1
ATOM 4609 N N . HIS B 1 209 ? -0.136 19.969 0.432 1 91.88 209 HIS B N 1
ATOM 4610 C CA . HIS B 1 209 ? -0.182 21.172 -0.399 1 91.88 209 HIS B CA 1
ATOM 4611 C C . HIS B 1 209 ? 0.604 20.984 -1.691 1 91.88 209 HIS B C 1
ATOM 4613 O O . HIS B 1 209 ? 0.784 21.922 -2.463 1 91.88 209 HIS B O 1
ATOM 4619 N N . MET B 1 210 ? 1.134 19.797 -1.883 1 92.38 210 MET B N 1
ATOM 4620 C CA . MET B 1 210 ? 1.852 19.453 -3.109 1 92.38 210 MET B CA 1
ATOM 4621 C C . MET B 1 210 ? 0.955 18.688 -4.07 1 92.38 210 MET B C 1
ATOM 4623 O O . MET B 1 210 ? 0.036 17.984 -3.641 1 92.38 210 MET B O 1
ATOM 4627 N N . LYS B 1 211 ? 1.209 18.828 -5.352 1 93.75 211 LYS B N 1
ATOM 4628 C CA . LYS B 1 211 ? 0.48 18.047 -6.352 1 93.75 211 LYS B CA 1
ATOM 4629 C C . LYS B 1 211 ? 1.368 16.969 -6.969 1 93.75 211 LYS B C 1
ATOM 4631 O O . LYS B 1 211 ? 1.268 15.797 -6.613 1 93.75 211 LYS B O 1
ATOM 4636 N N . ASN B 1 212 ? 2.389 17.375 -7.656 1 95.38 212 ASN B N 1
ATOM 4637 C CA . ASN B 1 212 ? 3.33 16.375 -8.172 1 95.38 212 ASN B CA 1
ATOM 4638 C C . ASN B 1 212 ? 4.312 15.93 -7.094 1 95.38 212 ASN B C 1
ATOM 4640 O O . ASN B 1 212 ? 5.453 16.391 -7.051 1 95.38 212 ASN B O 1
ATOM 4644 N N . ILE B 1 213 ? 3.879 15.008 -6.371 1 96.81 213 ILE B N 1
ATOM 4645 C CA . ILE B 1 213 ? 4.633 14.523 -5.219 1 96.81 213 ILE B CA 1
ATOM 4646 C C . ILE B 1 213 ? 5.898 13.805 -5.688 1 96.81 213 ILE B C 1
ATOM 4648 O O . ILE B 1 213 ? 6.934 13.859 -5.02 1 96.81 213 ILE B O 1
ATOM 4652 N N . GLN B 1 214 ? 5.816 13.156 -6.816 1 96.62 214 GLN B N 1
ATOM 4653 C CA . GLN B 1 214 ? 6.984 12.484 -7.375 1 96.62 214 GLN B CA 1
ATOM 4654 C C . GLN B 1 214 ? 8.133 13.469 -7.578 1 96.62 214 GLN B C 1
ATOM 4656 O O . GLN B 1 214 ? 9.258 13.219 -7.141 1 96.62 214 GLN B O 1
ATOM 4661 N N . LEU B 1 215 ? 7.852 14.578 -8.219 1 96.19 215 LEU B N 1
ATOM 4662 C CA . LEU B 1 215 ? 8.859 15.602 -8.445 1 96.19 215 LEU B CA 1
ATOM 4663 C C . LEU B 1 215 ? 9.32 16.219 -7.121 1 96.19 215 LEU B C 1
ATOM 4665 O O . LEU B 1 215 ? 10.5 16.531 -6.953 1 96.19 215 LEU B O 1
ATOM 4669 N N . PHE B 1 216 ? 8.359 16.422 -6.254 1 96.5 216 PHE B N 1
ATOM 4670 C CA . PHE B 1 216 ? 8.672 17 -4.953 1 96.5 216 PHE B CA 1
ATOM 4671 C C . PHE B 1 216 ? 9.641 16.109 -4.184 1 96.5 216 PHE B C 1
ATOM 4673 O O . PHE B 1 216 ? 10.625 16.578 -3.625 1 96.5 216 PHE B O 1
ATOM 4680 N N . LEU B 1 217 ? 9.383 14.797 -4.152 1 96.5 217 LEU B N 1
ATOM 4681 C CA . LEU B 1 217 ? 10.25 13.859 -3.439 1 96.5 217 LEU B CA 1
ATOM 4682 C C . LEU B 1 217 ? 11.609 13.75 -4.121 1 96.5 217 LEU B C 1
ATOM 4684 O O . LEU B 1 217 ? 12.625 13.562 -3.453 1 96.5 217 LEU B O 1
ATOM 4688 N N . LYS B 1 218 ? 11.617 13.867 -5.398 1 95.5 218 LYS B N 1
ATOM 4689 C CA . LYS B 1 218 ? 12.898 13.93 -6.098 1 95.5 218 LYS B CA 1
ATOM 4690 C C . LYS B 1 218 ? 13.742 15.102 -5.605 1 95.5 218 LYS B C 1
ATOM 4692 O O . LYS B 1 218 ? 14.922 14.938 -5.301 1 95.5 218 LYS B O 1
ATOM 4697 N N . LYS B 1 219 ? 13.109 16.219 -5.555 1 95.06 219 LYS B N 1
ATOM 4698 C CA . LYS B 1 219 ? 13.789 17.406 -5.066 1 95.06 219 LYS B CA 1
ATOM 4699 C C . LYS B 1 219 ? 14.281 17.219 -3.635 1 95.06 219 LYS B C 1
ATOM 4701 O O . LYS B 1 219 ? 15.43 17.547 -3.316 1 95.06 219 LYS B O 1
ATOM 4706 N N . ILE B 1 220 ? 13.453 16.688 -2.789 1 96.69 220 ILE B N 1
ATOM 4707 C CA . ILE B 1 220 ? 13.789 16.469 -1.389 1 96.69 220 ILE B CA 1
ATOM 4708 C C . ILE B 1 220 ? 14.984 15.516 -1.291 1 96.69 220 ILE B C 1
ATOM 4710 O O . ILE B 1 220 ? 15.883 15.719 -0.472 1 96.69 220 ILE B O 1
ATOM 4714 N N . SER B 1 221 ? 14.961 14.492 -2.113 1 95.94 221 SER B N 1
ATOM 4715 C CA . SER B 1 221 ? 16.016 13.484 -2.064 1 95.94 221 SER B CA 1
ATOM 4716 C C . SER B 1 221 ? 17.375 14.109 -2.348 1 95.94 221 SER B C 1
ATOM 4718 O O . SER B 1 221 ? 18.391 13.633 -1.842 1 95.94 221 SER B O 1
ATOM 4720 N N . MET B 1 222 ? 17.422 15.164 -3.078 1 95.06 222 MET B N 1
ATOM 4721 C CA . MET B 1 222 ? 18.672 15.844 -3.4 1 95.06 222 MET B CA 1
ATOM 4722 C C . MET B 1 222 ? 19.25 16.531 -2.168 1 95.06 222 MET B C 1
ATOM 4724 O O . MET B 1 222 ? 20.438 16.844 -2.131 1 95.06 222 MET B O 1
ATOM 4728 N N . SER B 1 223 ? 18.406 16.719 -1.192 1 96.5 223 SER B N 1
ATOM 4729 C CA . SER B 1 223 ? 18.844 17.359 0.043 1 96.5 223 SER B CA 1
ATOM 4730 C C . SER B 1 223 ? 19.172 16.328 1.115 1 96.5 223 SER B C 1
ATOM 4732 O O . SER B 1 223 ? 19.391 16.672 2.273 1 96.5 223 SER B O 1
ATOM 4734 N N . MET B 1 224 ? 19.188 15.078 0.744 1 97.62 224 MET B N 1
ATOM 4735 C CA . MET B 1 224 ? 19.469 14 1.686 1 97.62 224 MET B CA 1
ATOM 4736 C C . MET B 1 224 ? 20.906 13.516 1.533 1 97.62 224 MET B C 1
ATOM 4738 O O . MET B 1 224 ? 21.406 13.383 0.414 1 97.62 224 MET B O 1
ATOM 4742 N N . LYS B 1 225 ? 21.578 13.289 2.654 1 97.62 225 LYS B N 1
ATOM 4743 C CA . LYS B 1 225 ? 22.844 12.586 2.613 1 97.62 225 LYS B CA 1
ATOM 4744 C C . LYS B 1 225 ? 22.672 11.141 2.168 1 97.62 225 LYS B C 1
ATOM 4746 O O . LYS B 1 225 ? 21.547 10.641 2.121 1 97.62 225 LYS B O 1
ATOM 4751 N N . GLU B 1 226 ? 23.734 10.422 1.845 1 94.38 226 GLU B N 1
ATOM 4752 C CA . GLU B 1 226 ? 23.688 9.055 1.325 1 94.38 226 GLU B CA 1
ATOM 4753 C C . GLU B 1 226 ? 22.969 8.117 2.291 1 94.38 226 GLU B C 1
ATOM 4755 O O . GLU B 1 226 ? 22.156 7.289 1.872 1 94.38 226 GLU B O 1
ATOM 4760 N N . GLU B 1 227 ? 23.172 8.258 3.529 1 95.19 227 GLU B N 1
ATOM 4761 C CA . GLU B 1 227 ? 22.5 7.414 4.523 1 95.19 227 GLU B CA 1
ATOM 4762 C C . GLU B 1 227 ? 21.375 8.172 5.223 1 95.19 227 GLU B C 1
ATOM 4764 O O . GLU B 1 227 ? 21 7.832 6.344 1 95.19 227 GLU B O 1
ATOM 4769 N N . GLY B 1 228 ? 20.922 9.219 4.539 1 98 228 GLY B N 1
ATOM 4770 C CA . GLY B 1 228 ? 19.891 10.047 5.133 1 98 228 GLY B CA 1
ATOM 4771 C C . GLY B 1 228 ? 18.531 9.391 5.133 1 98 228 GLY B C 1
ATOM 4772 O O . GLY B 1 228 ? 18.266 8.484 4.336 1 98 228 GLY B O 1
ATOM 4773 N N . LEU B 1 229 ? 17.703 9.812 6.074 1 98.81 229 LEU B N 1
ATOM 4774 C CA . LEU B 1 229 ? 16.328 9.352 6.148 1 98.81 229 LEU B CA 1
ATOM 4775 C C . LEU B 1 229 ? 15.359 10.516 5.957 1 98.81 229 LEU B C 1
ATOM 4777 O O . LEU B 1 229 ? 15.672 11.656 6.305 1 98.81 229 LEU B O 1
ATOM 4781 N N . LEU B 1 230 ? 14.242 10.258 5.355 1 98.88 230 LEU B N 1
ATOM 4782 C CA . LEU B 1 230 ? 13.125 11.188 5.18 1 98.88 230 LEU B CA 1
ATOM 4783 C C . LEU B 1 230 ? 11.891 10.695 5.93 1 98.88 230 LEU B C 1
ATOM 4785 O O . LEU B 1 230 ? 11.398 9.594 5.668 1 98.88 230 LEU B O 1
ATOM 4789 N N . PHE B 1 231 ? 11.453 11.422 6.891 1 98.94 231 PHE B N 1
ATOM 4790 C CA . PHE B 1 231 ? 10.227 11.133 7.621 1 98.94 231 PHE B CA 1
ATOM 4791 C C . PHE B 1 231 ? 9.094 12.047 7.168 1 98.94 231 PHE B C 1
ATOM 4793 O O . PHE B 1 231 ? 9.25 13.266 7.145 1 98.94 231 PHE B O 1
ATOM 4800 N N . VAL B 1 232 ? 7.934 11.469 6.844 1 98.88 232 VAL B N 1
ATOM 4801 C CA . VAL B 1 232 ? 6.793 12.234 6.348 1 98.88 232 VAL B CA 1
ATOM 4802 C C . VAL B 1 232 ? 5.566 11.953 7.219 1 98.88 232 VAL B C 1
ATOM 4804 O O . VAL B 1 232 ? 5.211 10.797 7.441 1 98.88 232 VAL B O 1
ATOM 4807 N N . ASP B 1 233 ? 4.965 12.938 7.719 1 98.81 233 ASP B N 1
ATOM 4808 C CA . ASP B 1 233 ? 3.646 12.914 8.344 1 98.81 233 ASP B CA 1
ATOM 4809 C C . ASP B 1 233 ? 2.621 13.648 7.477 1 98.81 233 ASP B C 1
ATOM 4811 O O . ASP B 1 233 ? 2.797 14.82 7.156 1 98.81 233 ASP B O 1
ATOM 4815 N N . HIS B 1 234 ? 1.578 12.969 7.105 1 98.38 234 HIS B N 1
ATOM 4816 C CA . HIS B 1 234 ? 0.525 13.625 6.34 1 98.38 234 HIS B CA 1
ATOM 4817 C C . HIS B 1 234 ? -0.853 13.117 6.742 1 98.38 234 HIS B C 1
ATOM 4819 O O . HIS B 1 234 ? -0.997 11.953 7.137 1 98.38 234 HIS B O 1
ATOM 4825 N N . LEU B 1 235 ? -1.841 13.969 6.699 1 98.38 235 LEU B N 1
ATOM 4826 C CA . LEU B 1 235 ? -3.234 13.562 6.852 1 98.38 235 LEU B CA 1
ATOM 4827 C C . LEU B 1 235 ? -3.713 12.797 5.621 1 98.38 235 LEU B C 1
ATOM 4829 O O . LEU B 1 235 ? -3.348 13.133 4.496 1 98.38 235 LEU B O 1
ATOM 4833 N N . CYS B 1 236 ? -4.531 11.812 5.875 1 98.69 236 CYS B N 1
ATOM 4834 C CA . CYS B 1 236 ? -4.934 10.953 4.766 1 98.69 236 CYS B CA 1
ATOM 4835 C C . CYS B 1 236 ? -6.281 10.305 5.035 1 98.69 236 CYS B C 1
ATOM 4837 O O . CYS B 1 236 ? -6.793 10.367 6.156 1 98.69 236 CYS B O 1
ATOM 4839 N N . HIS B 1 237 ? -6.914 9.891 4.016 1 98.75 237 HIS B N 1
ATOM 4840 C CA . HIS B 1 237 ? -7.938 8.859 4.168 1 98.75 237 HIS B CA 1
ATOM 4841 C C . HIS B 1 237 ? -7.32 7.465 4.172 1 98.75 237 HIS B C 1
ATOM 4843 O O . HIS B 1 237 ? -6.285 7.238 3.539 1 98.75 237 HIS B O 1
ATOM 4849 N N . LYS B 1 238 ? -7.961 6.602 4.746 1 98.31 238 LYS B N 1
ATOM 4850 C CA . LYS B 1 238 ? -7.492 5.23 4.914 1 98.31 238 LYS B CA 1
ATOM 4851 C C . LYS B 1 238 ? -7.273 4.555 3.564 1 98.31 238 LYS B C 1
ATOM 4853 O O . LYS B 1 238 ? -6.297 3.824 3.383 1 98.31 238 LYS B O 1
ATOM 4858 N N . VAL B 1 239 ? -8.156 4.828 2.564 1 97.81 239 VAL B N 1
ATOM 4859 C CA . VAL B 1 239 ? -8.242 3.932 1.416 1 97.81 239 VAL B CA 1
ATOM 4860 C C . VAL B 1 239 ? -8.039 4.723 0.126 1 97.81 239 VAL B C 1
ATOM 4862 O O . VAL B 1 239 ? -7.457 4.211 -0.835 1 97.81 239 VAL B O 1
ATOM 4865 N N . PHE B 1 240 ? -8.586 5.98 0.078 1 98.62 240 PHE B N 1
ATOM 4866 C CA . PHE B 1 240 ? -8.586 6.625 -1.229 1 98.62 240 PHE B CA 1
ATOM 4867 C C . PHE B 1 240 ? -8.141 8.078 -1.119 1 98.62 240 PHE B C 1
ATOM 4869 O O . PHE B 1 240 ? -8.391 8.734 -0.109 1 98.62 240 PHE B O 1
ATOM 4876 N N . PRO B 1 241 ? -7.48 8.562 -2.154 1 98.5 241 PRO B N 1
ATOM 4877 C CA . PRO B 1 241 ? -7.062 9.961 -2.221 1 98.5 241 PRO B CA 1
ATOM 4878 C C . PRO B 1 241 ? -8.094 10.852 -2.908 1 98.5 241 PRO B C 1
ATOM 4880 O O . PRO B 1 241 ? -8.938 10.359 -3.656 1 98.5 241 PRO B O 1
ATOM 4883 N N . TYR B 1 242 ? -8.047 12.125 -2.664 1 96.88 242 TYR B N 1
ATOM 4884 C CA . TYR B 1 242 ? -8.883 13.078 -3.385 1 96.88 242 TYR B CA 1
ATOM 4885 C C . TYR B 1 242 ? -8.391 14.508 -3.172 1 96.88 242 TYR B C 1
ATOM 4887 O O . TYR B 1 242 ? -7.738 14.797 -2.168 1 96.88 242 TYR B O 1
ATOM 4895 N N . HIS B 1 243 ? -8.641 15.312 -4.141 1 94.44 243 HIS B N 1
ATOM 4896 C CA . HIS B 1 243 ? -8.516 16.75 -3.932 1 94.44 243 HIS B CA 1
ATOM 4897 C C . HIS B 1 243 ? -9.656 17.281 -3.07 1 94.44 243 HIS B C 1
ATOM 4899 O O . HIS B 1 243 ? -10.805 16.875 -3.232 1 94.44 243 HIS B O 1
ATOM 4905 N N . ILE B 1 244 ? -9.305 18.094 -2.166 1 92.5 244 ILE B N 1
ATOM 4906 C CA . ILE B 1 244 ? -10.383 18.719 -1.416 1 92.5 244 ILE B CA 1
ATOM 4907 C C . ILE B 1 244 ? -11.086 19.75 -2.295 1 92.5 244 ILE B C 1
ATOM 4909 O O . ILE B 1 244 ? -10.695 20.922 -2.324 1 92.5 244 ILE B O 1
ATOM 4913 N N . GLU B 1 245 ? -12.094 19.281 -2.943 1 90.56 245 GLU B N 1
ATOM 4914 C CA . GLU B 1 245 ? -12.984 20.062 -3.795 1 90.56 245 GLU B CA 1
ATOM 4915 C C . GLU B 1 245 ? -14.422 19.578 -3.693 1 90.56 245 GLU B C 1
ATOM 4917 O O . GLU B 1 245 ? -14.664 18.422 -3.312 1 90.56 245 GLU B O 1
ATOM 4922 N N . ALA B 1 246 ? -15.234 20.469 -4.023 1 89.81 246 ALA B N 1
ATOM 4923 C CA . ALA B 1 246 ? -16.656 20.125 -3.938 1 89.81 246 ALA B CA 1
ATOM 4924 C C . ALA B 1 246 ? -17 18.984 -4.902 1 89.81 246 ALA B C 1
ATOM 4926 O O . ALA B 1 246 ? -16.609 19.016 -6.07 1 89.81 246 ALA B O 1
ATOM 4927 N N . LEU B 1 247 ? -17.688 17.984 -4.414 1 90.38 247 LEU B N 1
ATOM 4928 C CA . LEU B 1 247 ? -18.141 16.859 -5.242 1 90.38 247 LEU B CA 1
ATOM 4929 C C . LEU B 1 247 ? -19.312 17.297 -6.125 1 90.38 247 LEU B C 1
ATOM 4931 O O . LEU B 1 247 ? -19.484 16.766 -7.227 1 90.38 247 LEU B O 1
ATOM 4935 N N . ASP B 1 248 ? -20.109 18.109 -5.52 1 88.88 248 ASP B N 1
ATOM 4936 C CA . ASP B 1 248 ? -21.297 18.641 -6.188 1 88.88 248 ASP B CA 1
ATOM 4937 C C . ASP B 1 248 ? -21.688 20 -5.617 1 88.88 248 ASP B C 1
ATOM 4939 O O . ASP B 1 248 ? -20.938 20.594 -4.828 1 88.88 248 ASP B O 1
ATOM 4943 N N . CYS B 1 249 ? -22.812 20.5 -6.039 1 84.69 249 CYS B N 1
ATOM 4944 C CA . CYS B 1 249 ? -23.203 21.859 -5.715 1 84.69 249 CYS B CA 1
ATOM 4945 C C . CYS B 1 249 ? -23.594 21.984 -4.246 1 84.69 249 CYS B C 1
ATOM 4947 O O . CYS B 1 249 ? -23.641 23.094 -3.703 1 84.69 249 CYS B O 1
ATOM 4949 N N . ASP B 1 250 ? -23.812 20.875 -3.59 1 86.75 250 ASP B N 1
ATOM 4950 C CA . ASP B 1 250 ? -24.234 20.953 -2.197 1 86.75 250 ASP B CA 1
ATOM 4951 C C . ASP B 1 250 ? -23.078 20.656 -1.249 1 86.75 250 ASP B C 1
ATOM 4953 O O . ASP B 1 250 ? -23.266 20.594 -0.032 1 86.75 250 ASP B O 1
ATOM 4957 N N . ASP B 1 251 ? -21.953 20.5 -1.769 1 89.38 251 ASP B N 1
ATOM 4958 C CA . ASP B 1 251 ? -20.781 20.219 -0.942 1 89.38 251 ASP B CA 1
ATOM 4959 C C . ASP B 1 251 ? -20.172 21.516 -0.391 1 89.38 251 ASP B C 1
ATOM 4961 O O . ASP B 1 251 ? -19.109 21.938 -0.823 1 89.38 251 ASP B O 1
ATOM 4965 N N . TRP B 1 252 ? -20.781 22.031 0.624 1 90.06 252 TRP B N 1
ATOM 4966 C CA . TRP B 1 252 ? -20.391 23.281 1.267 1 90.06 252 TRP B CA 1
ATOM 4967 C C . TRP B 1 252 ? -19.094 23.078 2.066 1 90.06 252 TRP B C 1
ATOM 4969 O O . TRP B 1 252 ? -18.328 24.031 2.254 1 90.06 252 TRP B O 1
ATOM 4979 N N . HIS B 1 253 ? -18.922 21.891 2.545 1 88.88 253 HIS B N 1
ATOM 4980 C CA . HIS B 1 253 ? -17.859 21.578 3.479 1 88.88 253 HIS B CA 1
ATOM 4981 C C . HIS B 1 253 ? -16.484 21.734 2.824 1 88.88 253 HIS B C 1
ATOM 4983 O O . HIS B 1 253 ? -15.594 22.375 3.387 1 88.88 253 HIS B O 1
ATOM 4989 N N . SER B 1 254 ? -16.281 21.219 1.664 1 85.75 254 SER B N 1
ATOM 4990 C CA . SER B 1 254 ? -15.016 21.328 0.942 1 85.75 254 SER B CA 1
ATOM 4991 C C . SER B 1 254 ? -14.758 22.766 0.486 1 85.75 254 SER B C 1
ATOM 4993 O O . SER B 1 254 ? -13.609 23.219 0.47 1 85.75 254 SER B O 1
ATOM 4995 N N . GLU B 1 255 ? -15.75 23.469 0.275 1 82.31 255 GLU B N 1
ATOM 4996 C CA . GLU B 1 255 ? -15.641 24.812 -0.268 1 82.31 255 GLU B CA 1
ATOM 4997 C C . GLU B 1 255 ? -15.375 25.844 0.836 1 82.31 255 GLU B C 1
ATOM 4999 O O . GLU B 1 255 ? -14.688 26.844 0.612 1 82.31 255 GLU B O 1
ATOM 5004 N N . TYR B 1 256 ? -15.852 25.562 1.872 1 84.88 256 TYR B N 1
ATOM 5005 C CA . TYR B 1 256 ? -15.828 26.547 2.949 1 84.88 256 TYR B CA 1
ATOM 5006 C C . TYR B 1 256 ? -14.43 26.688 3.541 1 84.88 256 TYR B C 1
ATOM 5008 O O . TYR B 1 256 ? -13.992 27.797 3.867 1 84.88 256 TYR B O 1
ATOM 5016 N N . HIS B 1 257 ? -13.75 25.641 3.604 1 81.56 257 HIS B N 1
ATOM 5017 C CA . HIS B 1 257 ? -12.539 25.656 4.418 1 81.56 257 HIS B CA 1
ATOM 5018 C C . HIS B 1 257 ? -11.297 25.859 3.555 1 81.56 257 HIS B C 1
ATOM 5020 O O . HIS B 1 257 ? -10.297 26.406 4.023 1 81.56 257 HIS B O 1
ATOM 5026 N N . PHE B 1 258 ? -11.352 25.375 2.33 1 80.5 258 PHE B N 1
ATOM 5027 C CA . PHE B 1 258 ? -10.148 25.406 1.505 1 80.5 258 PHE B CA 1
ATOM 5028 C C . PHE B 1 258 ? -10.477 25.906 0.1 1 80.5 258 PHE B C 1
ATOM 5030 O O . PHE B 1 258 ? -11.508 25.547 -0.465 1 80.5 258 PHE B O 1
ATOM 5037 N N . PRO B 1 259 ? -9.586 26.766 -0.347 1 78.69 259 PRO B N 1
ATOM 5038 C CA . PRO B 1 259 ? -9.734 27.047 -1.774 1 78.69 259 PRO B CA 1
ATOM 5039 C C . PRO B 1 259 ? -9.695 25.797 -2.641 1 78.69 259 PRO B C 1
ATOM 5041 O O . PRO B 1 259 ? -9.016 24.828 -2.295 1 78.69 259 PRO B O 1
ATOM 5044 N N . LYS B 1 260 ? -10.406 25.938 -3.691 1 77.12 260 LYS B N 1
ATOM 5045 C CA . LYS B 1 260 ? -10.531 24.781 -4.566 1 77.12 260 LYS B CA 1
ATOM 5046 C C . LYS B 1 260 ? -9.164 24.266 -5 1 77.12 260 LYS B C 1
ATOM 5048 O O . LYS B 1 260 ? -8.336 25.031 -5.508 1 77.12 260 LYS B O 1
ATOM 5053 N N . GLY B 1 261 ? -8.953 22.969 -4.723 1 74.56 261 GLY B N 1
ATOM 5054 C CA . GLY B 1 261 ? -7.773 22.281 -5.207 1 74.56 261 GLY B CA 1
ATOM 5055 C C . GLY B 1 261 ? -6.512 22.641 -4.453 1 74.56 261 GLY B C 1
ATOM 5056 O O . GLY B 1 261 ? -5.418 22.188 -4.797 1 74.56 261 GLY B O 1
ATOM 5057 N N . SER B 1 262 ? -6.625 23.328 -3.396 1 82.56 262 SER B N 1
ATOM 5058 C CA . SER B 1 262 ? -5.438 23.797 -2.689 1 82.56 262 SER B CA 1
ATOM 5059 C C . SER B 1 262 ? -4.848 22.688 -1.813 1 82.56 262 SER B C 1
ATOM 5061 O O . SER B 1 262 ? -3.664 22.734 -1.466 1 82.56 262 SER B O 1
ATOM 5063 N N . VAL B 1 263 ? -5.664 21.781 -1.471 1 91.25 263 VAL B N 1
ATOM 5064 C CA . VAL B 1 263 ? -5.227 20.719 -0.574 1 91.25 263 VAL B CA 1
ATOM 5065 C C . VAL B 1 263 ? -5.59 19.359 -1.167 1 91.25 263 VAL B C 1
ATOM 5067 O O . VAL B 1 263 ? -6.652 19.203 -1.768 1 91.25 263 VAL B O 1
ATOM 5070 N N . THR B 1 264 ? -4.703 18.484 -1.092 1 95 264 THR B N 1
ATOM 5071 C CA . THR B 1 264 ? -4.918 17.094 -1.514 1 95 264 THR B CA 1
ATOM 5072 C C . THR B 1 264 ? -4.75 16.141 -0.336 1 95 264 THR B C 1
ATOM 5074 O O . THR B 1 264 ? -3.752 16.203 0.383 1 95 264 THR B O 1
ATOM 5077 N N . LEU B 1 265 ? -5.738 15.375 -0.1 1 96.88 265 LEU B N 1
ATOM 5078 C CA . LEU B 1 265 ? -5.613 14.289 0.863 1 96.88 265 LEU B CA 1
ATOM 5079 C C . LEU B 1 265 ? -5.266 12.977 0.162 1 96.88 265 LEU B C 1
ATOM 5081 O O . LEU B 1 265 ? -6.055 12.477 -0.64 1 96.88 265 LEU B O 1
ATOM 5085 N N . LEU B 1 266 ? -4.141 12.414 0.474 1 98.38 266 LEU B N 1
ATOM 5086 C CA . LEU B 1 266 ? -3.725 11.125 -0.074 1 98.38 266 LEU B CA 1
ATOM 5087 C C . LEU B 1 266 ? -4.367 9.977 0.692 1 98.38 266 LEU B C 1
ATOM 5089 O O . LEU B 1 266 ? -4.941 10.188 1.764 1 98.38 266 LEU B O 1
ATOM 5093 N N . ALA B 1 267 ? -4.332 8.836 0.075 1 98.75 267 ALA B N 1
ATOM 5094 C CA . ALA B 1 267 ? -4.559 7.629 0.868 1 98.75 267 ALA B CA 1
ATOM 5095 C C . ALA B 1 267 ? -3.354 7.324 1.753 1 98.75 267 ALA B C 1
ATOM 5097 O O . ALA B 1 267 ? -2.24 7.773 1.477 1 98.75 267 ALA B O 1
ATOM 5098 N N . ALA B 1 268 ? -3.609 6.562 2.807 1 98.62 268 ALA B N 1
ATOM 5099 C CA . ALA B 1 268 ? -2.551 6.23 3.756 1 98.62 268 ALA B CA 1
ATOM 5100 C C . ALA B 1 268 ? -1.364 5.578 3.049 1 98.62 268 ALA B C 1
ATOM 5102 O O . ALA B 1 268 ? -0.215 5.754 3.461 1 98.62 268 ALA B O 1
ATOM 5103 N N . SER B 1 269 ? -1.632 4.875 1.967 1 98.38 269 SER B N 1
ATOM 5104 C CA . SER B 1 269 ? -0.599 4.082 1.311 1 98.38 269 SER B CA 1
ATOM 5105 C C . SER B 1 269 ? -0.07 4.781 0.064 1 98.38 269 SER B C 1
ATOM 5107 O O . SER B 1 269 ? 0.76 4.23 -0.661 1 98.38 269 SER B O 1
ATOM 5109 N N . SER B 1 270 ? -0.506 5.988 -0.274 1 98.69 270 SER B N 1
ATOM 5110 C CA . SER B 1 270 ? -0.233 6.633 -1.556 1 98.69 270 SER B CA 1
ATOM 5111 C C . SER B 1 270 ? 1.267 6.801 -1.78 1 98.69 270 SER B C 1
ATOM 5113 O O . SER B 1 270 ? 1.762 6.582 -2.889 1 98.69 270 SER B O 1
ATOM 5115 N N . LEU B 1 271 ? 1.992 7.148 -0.759 1 98.62 271 LEU B N 1
ATOM 5116 C CA . LEU B 1 271 ? 3.41 7.445 -0.925 1 98.62 271 LEU B CA 1
ATOM 5117 C C . LEU B 1 271 ? 4.203 6.176 -1.224 1 98.62 271 LEU B C 1
ATOM 5119 O O . LEU B 1 271 ? 5.34 6.246 -1.695 1 98.62 271 LEU B O 1
ATOM 5123 N N . LEU B 1 272 ? 3.633 5.004 -0.948 1 98.62 272 LEU B N 1
ATOM 5124 C CA . LEU B 1 272 ? 4.281 3.738 -1.273 1 98.62 272 LEU B CA 1
ATOM 5125 C C . LEU B 1 272 ? 4.406 3.564 -2.783 1 98.62 272 LEU B C 1
ATOM 5127 O O . LEU B 1 272 ? 5.223 2.768 -3.254 1 98.62 272 LEU B O 1
ATOM 5131 N N . TYR B 1 273 ? 3.639 4.277 -3.547 1 98.5 273 TYR B N 1
ATOM 5132 C CA . TYR B 1 273 ? 3.66 4.168 -5 1 98.5 273 TYR B CA 1
ATOM 5133 C C . TYR B 1 273 ? 4.621 5.18 -5.609 1 98.5 273 TYR B C 1
ATOM 5135 O O . TYR B 1 273 ? 4.719 5.297 -6.832 1 98.5 273 TYR B O 1
ATOM 5143 N N . ILE B 1 274 ? 5.262 5.98 -4.805 1 97.31 274 ILE B N 1
ATOM 5144 C CA . ILE B 1 274 ? 6.184 7.008 -5.273 1 97.31 274 ILE B CA 1
ATOM 5145 C C . ILE B 1 274 ? 7.547 6.82 -4.613 1 97.31 274 ILE B C 1
ATOM 5147 O O . ILE B 1 274 ? 7.871 7.504 -3.637 1 97.31 274 ILE B O 1
ATOM 5151 N N . GLN B 1 275 ? 8.375 5.977 -5.141 1 96.19 275 GLN B N 1
ATOM 5152 C CA . GLN B 1 275 ? 9.641 5.625 -4.504 1 96.19 275 GLN B CA 1
ATOM 5153 C C . GLN B 1 275 ? 10.789 5.637 -5.512 1 96.19 275 GLN B C 1
ATOM 5155 O O . GLN B 1 275 ? 11.703 4.812 -5.43 1 96.19 275 GLN B O 1
ATOM 5160 N N . ASP B 1 276 ? 10.711 6.539 -6.418 1 94.06 276 ASP B N 1
ATOM 5161 C CA . ASP B 1 276 ? 11.727 6.656 -7.461 1 94.06 276 ASP B CA 1
ATOM 5162 C C . ASP B 1 276 ? 13.086 7.023 -6.863 1 94.06 276 ASP B C 1
ATOM 5164 O O . ASP B 1 276 ? 14.117 6.531 -7.316 1 94.06 276 ASP B O 1
ATOM 5168 N N . ASN B 1 277 ? 13.016 7.859 -5.824 1 95.12 277 ASN B N 1
ATOM 5169 C CA . ASN B 1 277 ? 14.266 8.406 -5.316 1 95.12 277 ASN B CA 1
ATOM 5170 C C . ASN B 1 277 ? 14.469 8.07 -3.84 1 95.12 277 ASN B C 1
ATOM 5172 O O . ASN B 1 277 ? 15.477 8.445 -3.246 1 95.12 277 ASN B O 1
ATOM 5176 N N . VAL B 1 278 ? 13.484 7.43 -3.287 1 96.56 278 VAL B N 1
ATOM 5177 C CA . VAL B 1 278 ? 13.531 6.98 -1.898 1 96.56 278 VAL B CA 1
ATOM 5178 C C . VAL B 1 278 ? 12.992 5.559 -1.796 1 96.56 278 VAL B C 1
ATOM 5180 O O . VAL B 1 278 ? 12.391 5.047 -2.746 1 96.56 278 VAL B O 1
ATOM 5183 N N . SER B 1 279 ? 13.227 4.871 -0.707 1 96.81 279 SER B N 1
ATOM 5184 C CA . SER B 1 279 ? 12.68 3.551 -0.413 1 96.81 279 SER B CA 1
ATOM 5185 C C . SER B 1 279 ? 12.102 3.494 0.998 1 96.81 279 SER B C 1
ATOM 5187 O O . SER B 1 279 ? 12.719 3.988 1.946 1 96.81 279 SER B O 1
ATOM 5189 N N . VAL B 1 280 ? 11.008 2.957 1.097 1 98 280 VAL B N 1
ATOM 5190 C CA . VAL B 1 280 ? 10.297 2.896 2.373 1 98 280 VAL B CA 1
ATOM 5191 C C . VAL B 1 280 ? 11.102 2.061 3.367 1 98 280 VAL B C 1
ATOM 5193 O O . VAL B 1 280 ? 11.68 1.035 3.004 1 98 280 VAL B O 1
ATOM 5196 N N . VAL B 1 281 ? 11.219 2.537 4.535 1 98 281 VAL B N 1
ATOM 5197 C CA . VAL B 1 281 ? 11.867 1.841 5.645 1 98 281 VAL B CA 1
ATOM 5198 C C . VAL B 1 281 ? 10.805 1.354 6.633 1 98 281 VAL B C 1
ATOM 5200 O O . VAL B 1 281 ? 10.883 0.227 7.125 1 98 281 VAL B O 1
ATOM 5203 N N . SER B 1 282 ? 9.867 2.184 6.922 1 98.5 282 SER B N 1
ATOM 5204 C CA . SER B 1 282 ? 8.789 1.864 7.852 1 98.5 282 SER B CA 1
ATOM 5205 C C . SER B 1 282 ? 7.559 2.715 7.582 1 98.5 282 SER B C 1
ATOM 5207 O O . SER B 1 282 ? 7.617 3.68 6.812 1 98.5 282 SER B O 1
ATOM 5209 N N . HIS B 1 283 ? 6.484 2.338 8.188 1 98.81 283 HIS B N 1
ATOM 5210 C CA . HIS B 1 283 ? 5.188 2.973 7.977 1 98.81 283 HIS B CA 1
ATOM 5211 C C . HIS B 1 283 ? 4.289 2.805 9.195 1 98.81 283 HIS B C 1
ATOM 5213 O O . HIS B 1 283 ? 4.176 1.706 9.742 1 98.81 283 HIS B O 1
ATOM 5219 N N . TRP B 1 284 ? 3.686 3.885 9.703 1 98.81 284 TRP B N 1
ATOM 5220 C CA . TRP B 1 284 ? 2.777 3.861 10.844 1 98.81 284 TRP B CA 1
ATOM 5221 C C . TRP B 1 284 ? 1.499 4.633 10.539 1 98.81 284 TRP B C 1
ATOM 5223 O O . TRP B 1 284 ? 1.504 5.559 9.727 1 98.81 284 TRP B O 1
ATOM 5233 N N . ILE B 1 285 ? 0.44 4.219 11.219 1 98.81 285 ILE B N 1
ATOM 5234 C CA . ILE B 1 285 ? -0.835 4.926 11.172 1 98.81 285 ILE B CA 1
ATOM 5235 C C . ILE B 1 285 ? -1.186 5.457 12.562 1 98.81 285 ILE B C 1
ATOM 5237 O O . ILE B 1 285 ? -1.004 4.762 13.562 1 98.81 285 ILE B O 1
ATOM 5241 N N . LEU B 1 286 ? -1.566 6.672 12.578 1 98.62 286 LEU B N 1
ATOM 5242 C CA . LEU B 1 286 ? -2.188 7.211 13.781 1 98.62 286 LEU B CA 1
ATOM 5243 C C . LEU B 1 286 ? -3.686 7.418 13.578 1 98.62 286 LEU B C 1
ATOM 5245 O O . LEU B 1 286 ? -4.098 8.086 12.625 1 98.62 286 LEU B O 1
ATOM 5249 N N . ASN B 1 287 ? -4.457 6.863 14.461 1 98.56 287 ASN B N 1
ATOM 5250 C CA . ASN B 1 287 ? -5.91 7 14.414 1 98.56 287 ASN B CA 1
ATOM 5251 C C . ASN B 1 287 ? -6.336 8.469 14.344 1 98.56 287 ASN B C 1
ATOM 5253 O O . ASN B 1 287 ? -5.711 9.328 14.961 1 98.56 287 ASN B O 1
ATOM 5257 N N . GLY B 1 288 ? -7.438 8.719 13.664 1 98.75 288 GLY B N 1
ATOM 5258 C CA . GLY B 1 288 ? -7.922 10.07 13.477 1 98.75 288 GLY B CA 1
ATOM 5259 C C . GLY B 1 288 ? -8.289 10.766 14.773 1 98.75 288 GLY B C 1
ATOM 5260 O O . GLY B 1 288 ? -8.312 11.992 14.844 1 98.75 288 GLY B O 1
ATOM 5261 N N . LYS B 1 289 ? -8.461 10.062 15.812 1 98.44 289 LYS B N 1
ATOM 5262 C CA . LYS B 1 289 ? -8.891 10.633 17.078 1 98.44 289 LYS B CA 1
ATOM 5263 C C . LYS B 1 289 ? -7.805 11.516 17.688 1 98.44 289 LYS B C 1
ATOM 5265 O O . LYS B 1 289 ? -8.094 12.414 18.484 1 98.44 289 LYS B O 1
ATOM 5270 N N . HIS B 1 290 ? -6.555 11.266 17.312 1 98.81 290 HIS B N 1
ATOM 5271 C CA . HIS B 1 290 ? -5.504 12.156 17.781 1 98.81 290 HIS B CA 1
ATOM 5272 C C . HIS B 1 290 ? -5.68 13.562 17.203 1 98.81 290 HIS B C 1
ATOM 5274 O O . HIS B 1 290 ? -5.574 14.555 17.922 1 98.81 290 HIS B O 1
ATOM 5280 N N . MET B 1 291 ? -5.977 13.609 15.922 1 98.75 291 MET B N 1
ATOM 5281 C CA . MET B 1 291 ? -6.234 14.898 15.297 1 98.75 291 MET B CA 1
ATOM 5282 C C . MET B 1 291 ? -7.535 15.5 15.812 1 98.75 291 MET B C 1
ATOM 5284 O O . MET B 1 291 ? -7.605 16.703 16.078 1 98.75 291 MET B O 1
ATOM 5288 N N . ALA B 1 292 ? -8.539 14.688 15.938 1 98.69 292 ALA B N 1
ATOM 5289 C CA . ALA B 1 292 ? -9.828 15.172 16.438 1 98.69 292 ALA B CA 1
ATOM 5290 C C . ALA B 1 292 ? -9.672 15.805 17.812 1 98.69 292 ALA B C 1
ATOM 5292 O O . ALA B 1 292 ? -10.172 16.906 18.062 1 98.69 292 ALA B O 1
ATOM 5293 N N . ARG B 1 293 ? -9 15.148 18.672 1 98.69 293 ARG B N 1
ATOM 5294 C CA . ARG B 1 293 ? -8.812 15.672 20.016 1 98.69 293 ARG B CA 1
ATOM 5295 C C . ARG B 1 293 ? -7.949 16.938 20 1 98.69 293 ARG B C 1
ATOM 5297 O O . ARG B 1 293 ? -8.156 17.844 20.812 1 98.69 293 ARG B O 1
ATOM 5304 N N . SER B 1 294 ? -6.934 16.984 19.156 1 98.81 294 SER B N 1
ATOM 5305 C CA . SER B 1 294 ? -6.172 18.219 18.984 1 98.81 294 SER B CA 1
ATOM 5306 C C . SER B 1 294 ? -7.09 19.391 18.641 1 98.81 294 SER B C 1
ATOM 5308 O O . SER B 1 294 ? -7.004 20.453 19.266 1 98.81 294 SER B O 1
ATOM 5310 N N . LEU B 1 295 ? -7.969 19.141 17.703 1 98.69 295 LEU B N 1
ATOM 5311 C CA . LEU B 1 295 ? -8.914 20.172 17.266 1 98.69 295 LEU B CA 1
ATOM 5312 C C . LEU B 1 295 ? -9.852 20.562 18.406 1 98.69 295 LEU B C 1
ATOM 5314 O O . LEU B 1 295 ? -10.164 21.75 18.578 1 98.69 295 LEU B O 1
ATOM 5318 N N . ASP B 1 296 ? -10.266 19.625 19.156 1 98.56 296 ASP B N 1
ATOM 5319 C CA . ASP B 1 296 ? -11.133 19.906 20.312 1 98.56 296 ASP B CA 1
ATOM 5320 C C . ASP B 1 296 ? -10.422 20.766 21.344 1 98.56 296 ASP B C 1
ATOM 5322 O O . ASP B 1 296 ? -11.016 21.703 21.891 1 98.56 296 ASP B O 1
ATOM 5326 N N . GLU B 1 297 ? -9.203 20.438 21.562 1 98.62 297 GLU B N 1
ATOM 5327 C CA . GLU B 1 297 ? -8.438 21.203 22.547 1 98.62 297 GLU B CA 1
ATOM 5328 C C . GLU B 1 297 ? -8.172 22.625 22.031 1 98.62 297 GLU B C 1
ATOM 5330 O O . GLU B 1 297 ? -8.195 23.578 22.812 1 98.62 297 GLU B O 1
ATOM 5335 N N . TRP B 1 298 ? -7.867 22.797 20.781 1 98.69 298 TRP B N 1
ATOM 5336 C CA . TRP B 1 298 ? -7.699 24.125 20.188 1 98.69 298 TRP B CA 1
ATOM 5337 C C . TRP B 1 298 ? -8.977 24.938 20.328 1 98.69 298 TRP B C 1
ATOM 5339 O O . TRP B 1 298 ? -8.93 26.125 20.625 1 98.69 298 TRP B O 1
ATOM 5349 N N . GLN B 1 299 ? -10.102 24.266 20.062 1 98.25 299 GLN B N 1
ATOM 5350 C CA . GLN B 1 299 ? -11.406 24.906 20.188 1 98.25 299 GLN B CA 1
ATOM 5351 C C . GLN B 1 299 ? -11.656 25.344 21.625 1 98.25 299 GLN B C 1
ATOM 5353 O O . GLN B 1 299 ? -12.133 26.453 21.875 1 98.25 299 GLN B O 1
ATOM 5358 N N . LYS B 1 300 ? -11.391 24.5 22.5 1 98.31 300 LYS B N 1
ATOM 5359 C CA . LYS B 1 300 ? -11.547 24.812 23.922 1 98.31 300 LYS B CA 1
ATOM 5360 C C . LYS B 1 300 ? -10.727 26.031 24.312 1 98.31 300 LYS B C 1
ATOM 5362 O O . LYS B 1 300 ? -11.219 26.922 25.016 1 98.31 300 LYS B O 1
ATOM 5367 N N . ASN B 1 301 ? -9.508 26.062 23.906 1 98.44 301 ASN B N 1
ATOM 5368 C CA . ASN B 1 301 ? -8.633 27.203 24.172 1 98.44 301 ASN B CA 1
ATOM 5369 C C . ASN B 1 301 ? -9.188 28.484 23.562 1 98.44 301 ASN B C 1
ATOM 5371 O O . ASN B 1 301 ? -9.211 29.531 24.219 1 98.44 301 ASN B O 1
ATOM 5375 N N . LEU B 1 302 ? -9.594 28.375 22.297 1 97.5 302 LEU B N 1
ATOM 5376 C CA . LEU B 1 302 ? -10.117 29.562 21.609 1 97.5 302 LEU B CA 1
ATOM 5377 C C . LEU B 1 302 ? -11.336 30.109 22.328 1 97.5 302 LEU B C 1
ATOM 5379 O O . LEU B 1 302 ? -11.453 31.328 22.516 1 97.5 302 LEU B O 1
ATOM 5383 N N . LEU B 1 303 ? -12.203 29.25 22.781 1 97 303 LEU B N 1
ATOM 5384 C CA . LEU B 1 303 ? -13.422 29.656 23.469 1 97 303 LEU B CA 1
ATOM 5385 C C . LEU B 1 303 ? -13.102 30.25 24.844 1 97 303 LEU B C 1
ATOM 5387 O O . LEU B 1 303 ? -13.711 31.234 25.25 1 97 303 LEU B O 1
ATOM 5391 N N . SER B 1 304 ? -12.188 29.641 25.516 1 98 304 SER B N 1
ATOM 5392 C CA . SER B 1 304 ? -11.797 30.125 26.828 1 98 304 SER B CA 1
ATOM 5393 C C . SER B 1 304 ? -11.156 31.5 26.75 1 98 304 SER B C 1
ATOM 5395 O O . SER B 1 304 ? -11.211 32.281 27.703 1 98 304 SER B O 1
ATOM 5397 N N . ASN B 1 305 ? -10.57 31.781 25.641 1 97.94 305 ASN B N 1
ATOM 5398 C CA . ASN B 1 305 ? -9.891 33.062 25.438 1 97.94 305 ASN B CA 1
ATOM 5399 C C . ASN B 1 305 ? -10.625 33.938 24.406 1 97.94 305 ASN B C 1
ATOM 5401 O O . ASN B 1 305 ? -10 34.719 23.703 1 97.94 305 ASN B O 1
ATOM 5405 N N . HIS B 1 306 ? -11.867 33.719 24.297 1 96.69 306 HIS B N 1
ATOM 5406 C CA . HIS B 1 306 ? -12.68 34.281 23.203 1 96.69 306 HIS B CA 1
ATOM 5407 C C . HIS B 1 306 ? -12.508 35.781 23.109 1 96.69 306 HIS B C 1
ATOM 5409 O O . HIS B 1 306 ? -12.227 36.312 22.031 1 96.69 306 HIS B O 1
ATOM 5415 N N . ASP B 1 307 ? -12.648 36.531 24.188 1 96.75 307 ASP B N 1
ATOM 5416 C CA . ASP B 1 307 ? -12.609 38 24.156 1 96.75 307 ASP B CA 1
ATOM 5417 C C . ASP B 1 307 ? -11.227 38.5 23.781 1 96.75 307 ASP B C 1
ATOM 5419 O O . ASP B 1 307 ? -11.086 39.406 22.938 1 96.75 307 ASP B O 1
ATOM 5423 N N . ALA B 1 308 ? -10.273 37.938 24.438 1 97.56 308 ALA B N 1
ATOM 5424 C CA . ALA B 1 308 ? -8.898 38.344 24.125 1 97.56 308 ALA B CA 1
ATOM 5425 C C . ALA B 1 308 ? -8.562 38.031 22.672 1 97.56 308 ALA B C 1
ATOM 5427 O O . ALA B 1 308 ? -7.914 38.844 22 1 97.56 308 ALA B O 1
ATOM 5428 N N . ALA B 1 309 ? -8.953 36.906 22.156 1 97.25 309 ALA B N 1
ATOM 5429 C CA . ALA B 1 309 ? -8.719 36.531 20.766 1 97.25 309 ALA B CA 1
ATOM 5430 C C . ALA B 1 309 ? -9.414 37.5 19.797 1 97.25 309 ALA B C 1
ATOM 5432 O O . ALA B 1 309 ? -8.82 37.938 18.812 1 97.25 309 ALA B O 1
ATOM 5433 N N . LYS B 1 310 ? -10.633 37.781 20.094 1 95.38 310 LYS B N 1
ATOM 5434 C CA . LYS B 1 310 ? -11.406 38.719 19.266 1 95.38 310 LYS B CA 1
ATOM 5435 C C . LYS B 1 310 ? -10.742 40.094 19.219 1 95.38 310 LYS B C 1
ATOM 5437 O O . LYS B 1 310 ? -10.641 40.688 18.156 1 95.38 310 LYS B O 1
ATOM 5442 N N . ASP B 1 311 ? -10.297 40.562 20.328 1 96.44 311 ASP B N 1
ATOM 5443 C CA . ASP B 1 311 ? -9.633 41.875 20.406 1 96.44 311 ASP B CA 1
ATOM 5444 C C . ASP B 1 311 ? -8.375 41.906 19.547 1 96.44 311 ASP B C 1
ATOM 5446 O O . ASP B 1 311 ? -8.117 42.875 18.828 1 96.44 311 ASP B O 1
ATOM 5450 N N . LEU B 1 312 ? -7.609 40.875 19.625 1 95.56 312 LEU B N 1
ATOM 5451 C CA . LEU B 1 312 ? -6.387 40.75 18.844 1 95.56 312 LEU B CA 1
ATOM 5452 C C . LEU B 1 312 ? -6.707 40.781 17.344 1 95.56 312 LEU B C 1
ATOM 5454 O O . LEU B 1 312 ? -6 41.406 16.562 1 95.56 312 LEU B O 1
ATOM 5458 N N . LEU B 1 313 ? -7.762 40.094 16.969 1 94.56 313 LEU B N 1
ATOM 5459 C CA . LEU B 1 313 ? -8.148 40.031 15.562 1 94.56 313 LEU B CA 1
ATOM 5460 C C . LEU B 1 313 ? -8.672 41.375 15.07 1 94.56 313 LEU B C 1
ATOM 5462 O O . LEU B 1 313 ? -8.445 41.75 13.922 1 94.56 313 LEU B O 1
ATOM 5466 N N . ILE B 1 314 ? -9.422 42.062 15.969 1 95 314 ILE B N 1
ATOM 5467 C CA . ILE B 1 314 ? -9.906 43.375 15.609 1 95 314 ILE B CA 1
ATOM 5468 C C . ILE B 1 314 ? -8.719 44.312 15.328 1 95 314 ILE B C 1
ATOM 5470 O O . ILE B 1 314 ? -8.727 45.062 14.352 1 95 314 ILE B O 1
ATOM 5474 N N . PHE B 1 315 ? -7.805 44.219 16.203 1 93.25 315 PHE B N 1
ATOM 5475 C CA . PHE B 1 315 ? -6.617 45.031 16.047 1 93.25 315 PHE B CA 1
ATOM 5476 C C . PHE B 1 315 ? -5.883 44.688 14.75 1 93.25 315 PHE B C 1
ATOM 5478 O O . PHE B 1 315 ? -5.449 45.562 14.016 1 93.25 315 PHE B O 1
ATOM 5485 N N . ALA B 1 316 ? -5.664 43.438 14.469 1 90.94 316 ALA B N 1
ATOM 5486 C CA . ALA B 1 316 ? -4.898 42.938 13.32 1 90.94 316 ALA B CA 1
ATOM 5487 C C . ALA B 1 316 ? -5.633 43.219 12.008 1 90.94 316 ALA B C 1
ATOM 5489 O O . ALA B 1 316 ? -5.012 43.594 11.008 1 90.94 316 ALA B O 1
ATOM 5490 N N . LEU B 1 317 ? -6.953 43.062 12.047 1 91.31 317 LEU B N 1
ATOM 5491 C CA . LEU B 1 317 ? -7.727 43.125 10.812 1 91.31 317 LEU B CA 1
ATOM 5492 C C . LEU B 1 317 ? -8.336 44.531 10.641 1 91.31 317 LEU B C 1
ATOM 5494 O O . LEU B 1 317 ? -8.766 44.875 9.547 1 91.31 317 LEU B O 1
ATOM 5498 N N . GLY B 1 318 ? -8.414 45.312 11.695 1 89.5 318 GLY B N 1
ATOM 5499 C CA . GLY B 1 318 ? -8.898 46.688 11.656 1 89.5 318 GLY B CA 1
ATOM 5500 C C . GLY B 1 318 ? -10.406 46.781 11.531 1 89.5 318 GLY B C 1
ATOM 5501 O O . GLY B 1 318 ? -10.945 47.844 11.258 1 89.5 318 GLY B O 1
ATOM 5502 N N . ASN B 1 319 ? -11.062 45.688 11.641 1 90.69 319 ASN B N 1
ATOM 5503 C CA . ASN B 1 319 ? -12.5 45.594 11.406 1 90.69 319 ASN B CA 1
ATOM 5504 C C . ASN B 1 319 ? -13.148 44.531 12.297 1 90.69 319 ASN B C 1
ATOM 5506 O O . ASN B 1 319 ? -12.719 43.406 12.312 1 90.69 319 ASN B O 1
ATOM 5510 N N . LYS B 1 320 ? -14.195 45.094 12.992 1 93.81 320 LYS B N 1
ATOM 5511 C CA . LYS B 1 320 ? -14.883 44.188 13.914 1 93.81 320 LYS B CA 1
ATOM 5512 C C . LYS B 1 320 ? -15.578 43.062 13.164 1 93.81 320 LYS B C 1
ATOM 5514 O O . LYS B 1 320 ? -15.57 41.906 13.617 1 93.81 320 LYS B O 1
ATOM 5519 N N . THR B 1 321 ? -16.156 43.375 12.086 1 93.81 321 THR B N 1
ATOM 5520 C CA . THR B 1 321 ? -16.875 42.375 11.305 1 93.81 321 THR B CA 1
ATOM 5521 C C . THR B 1 321 ? -15.922 41.312 10.766 1 93.81 321 THR B C 1
ATOM 5523 O O . THR B 1 321 ? -16.219 40.125 10.805 1 93.81 321 THR B O 1
ATOM 5526 N N . ALA B 1 322 ? -14.859 41.781 10.305 1 92.88 322 ALA B N 1
ATOM 5527 C CA . ALA B 1 322 ? -13.852 40.844 9.797 1 92.88 322 ALA B CA 1
ATOM 5528 C C . ALA B 1 322 ? -13.32 39.938 10.906 1 92.88 322 ALA B C 1
ATOM 5530 O O . ALA B 1 322 ? -13.078 38.75 10.695 1 92.88 322 ALA B O 1
ATOM 5531 N N . ALA B 1 323 ? -13.117 40.531 12.023 1 94.19 323 ALA B N 1
ATOM 5532 C CA . ALA B 1 323 ? -12.633 39.781 13.18 1 94.19 323 ALA B CA 1
ATOM 5533 C C . ALA B 1 323 ? -13.641 38.688 13.578 1 94.19 323 ALA B C 1
ATOM 5535 O O . ALA B 1 323 ? -13.25 37.562 13.875 1 94.19 323 ALA B O 1
ATOM 5536 N N . GLU B 1 324 ? -14.875 39.062 13.57 1 94.44 324 GLU B N 1
ATOM 5537 C CA . GLU B 1 324 ? -15.93 38.125 13.914 1 94.44 324 GLU B CA 1
ATOM 5538 C C . GLU B 1 324 ? -16 36.969 12.906 1 94.44 324 GLU B C 1
ATOM 5540 O O . GLU B 1 324 ? -16.156 35.812 13.281 1 94.44 324 GLU B O 1
ATOM 5545 N N . LYS B 1 325 ? -15.93 37.312 11.719 1 93.62 325 LYS B N 1
ATOM 5546 C CA . LYS B 1 325 ? -15.945 36.281 10.664 1 93.62 325 LYS B CA 1
ATOM 5547 C C . LYS B 1 325 ? -14.766 35.312 10.82 1 93.62 325 LYS B C 1
ATOM 5549 O O . LYS B 1 325 ? -14.93 34.125 10.672 1 93.62 325 LYS B O 1
ATOM 5554 N N . CYS B 1 326 ? -13.664 35.875 11.07 1 93.44 326 CYS B N 1
ATOM 5555 C CA . CYS B 1 326 ? -12.461 35.062 11.258 1 93.44 326 CYS B CA 1
ATOM 5556 C C . CYS B 1 326 ? -12.617 34.125 12.453 1 93.44 326 CYS B C 1
ATOM 5558 O O . CYS B 1 326 ? -12.289 32.938 12.359 1 93.44 326 CYS B O 1
ATOM 5560 N N . MET B 1 327 ? -13.109 34.656 13.523 1 94.5 327 MET B N 1
ATOM 5561 C CA . MET B 1 327 ? -13.359 33.875 14.719 1 94.5 327 MET B CA 1
ATOM 5562 C C . MET B 1 327 ? -14.312 32.719 14.414 1 94.5 327 MET B C 1
ATOM 5564 O O . MET B 1 327 ? -14.055 31.562 14.805 1 94.5 327 MET B O 1
ATOM 5568 N N . ASN B 1 328 ? -15.344 33.031 13.727 1 95 328 ASN B N 1
ATOM 5569 C CA . ASN B 1 328 ? -16.344 32.031 13.383 1 95 328 ASN B CA 1
ATOM 5570 C C . ASN B 1 328 ? -15.75 30.953 12.445 1 95 328 ASN B C 1
ATOM 5572 O O . ASN B 1 328 ? -16.109 29.781 12.539 1 95 328 ASN B O 1
ATOM 5576 N N . HIS B 1 329 ? -14.922 31.359 11.617 1 94.38 329 HIS B N 1
ATOM 5577 C CA . HIS B 1 329 ? -14.281 30.422 10.695 1 94.38 329 HIS B CA 1
ATOM 5578 C C . HIS B 1 329 ? -13.43 29.406 11.445 1 94.38 329 HIS B C 1
ATOM 5580 O O . HIS B 1 329 ? -13.5 28.219 11.172 1 94.38 329 HIS B O 1
ATOM 5586 N N . TYR B 1 330 ? -12.641 29.875 12.375 1 95.56 330 TYR B N 1
ATOM 5587 C CA . TYR B 1 330 ? -11.805 28.969 13.156 1 95.56 330 TYR B CA 1
ATOM 5588 C C . TYR B 1 330 ? -12.664 28.016 13.969 1 95.56 330 TYR B C 1
ATOM 5590 O O . TYR B 1 330 ? -12.375 26.812 14.031 1 95.56 330 TYR B O 1
ATOM 5598 N N . GLN B 1 331 ? -13.68 28.562 14.578 1 96.19 331 GLN B N 1
ATOM 5599 C CA . GLN B 1 331 ? -14.555 27.719 15.391 1 96.19 331 GLN B CA 1
ATOM 5600 C C . GLN B 1 331 ? -15.242 26.656 14.547 1 96.19 331 GLN B C 1
ATOM 5602 O O . GLN B 1 331 ? -15.297 25.484 14.938 1 96.19 331 GLN B O 1
ATOM 5607 N N . THR B 1 332 ? -15.734 27.094 13.391 1 96.62 332 THR B N 1
ATOM 5608 C CA . THR B 1 332 ? -16.375 26.156 12.469 1 96.62 332 THR B CA 1
ATOM 5609 C C . THR B 1 332 ? -15.383 25.109 12 1 96.62 332 THR B C 1
ATOM 5611 O O . THR B 1 332 ? -15.719 23.922 11.922 1 96.62 332 THR B O 1
ATOM 5614 N N . PHE B 1 333 ? -14.211 25.547 11.719 1 96.62 333 PHE B N 1
ATOM 5615 C CA . PHE B 1 333 ? -13.164 24.641 11.258 1 96.62 333 PHE B CA 1
ATOM 5616 C C . PHE B 1 333 ? -12.859 23.578 12.312 1 96.62 333 PHE B C 1
ATOM 5618 O O . PHE B 1 333 ? -12.789 22.391 12.008 1 96.62 333 PHE B O 1
ATOM 5625 N N . HIS B 1 334 ? -12.664 24 13.516 1 98 334 HIS B N 1
ATOM 5626 C CA . HIS B 1 334 ? -12.312 23.078 14.594 1 98 334 HIS B CA 1
ATOM 5627 C C . HIS B 1 334 ? -13.398 22.016 14.781 1 98 334 HIS B C 1
ATOM 5629 O O . HIS B 1 334 ? -13.102 20.828 14.883 1 98 334 HIS B O 1
ATOM 5635 N N . VAL B 1 335 ? -14.625 22.453 14.789 1 97.94 335 VAL B N 1
ATOM 5636 C CA . VAL B 1 335 ? -15.734 21.531 15.031 1 97.94 335 VAL B CA 1
ATOM 5637 C C . VAL B 1 335 ? -15.898 20.594 13.844 1 97.94 335 VAL B C 1
ATOM 5639 O O . VAL B 1 335 ? -16.016 19.375 14.016 1 97.94 335 VAL B O 1
ATOM 5642 N N . ALA B 1 336 ? -15.852 21.141 12.656 1 97.75 336 ALA B N 1
ATOM 5643 C CA . ALA B 1 336 ? -16.062 20.359 11.445 1 97.75 336 ALA B CA 1
ATOM 5644 C C . ALA B 1 336 ? -14.953 19.328 11.258 1 97.75 336 ALA B C 1
ATOM 5646 O O . ALA B 1 336 ? -15.227 18.156 10.977 1 97.75 336 ALA B O 1
ATOM 5647 N N . MET B 1 337 ? -13.75 19.734 11.453 1 97.81 337 MET B N 1
ATOM 5648 C CA . MET B 1 337 ? -12.625 18.828 11.242 1 97.81 337 MET B CA 1
ATOM 5649 C C . MET B 1 337 ? -12.539 17.781 12.359 1 97.81 337 MET B C 1
ATOM 5651 O O . MET B 1 337 ? -12.141 16.641 12.117 1 97.81 337 MET B O 1
ATOM 5655 N N . SER B 1 338 ? -12.875 18.25 13.57 1 98.62 338 SER B N 1
ATOM 5656 C CA . SER B 1 338 ? -12.938 17.266 14.641 1 98.62 338 SER B CA 1
ATOM 5657 C C . SER B 1 338 ? -13.93 16.156 14.32 1 98.62 338 SER B C 1
ATOM 5659 O O . SER B 1 338 ? -13.648 14.984 14.555 1 98.62 338 SER B O 1
ATOM 5661 N N . GLU B 1 339 ? -15.07 16.531 13.812 1 98.5 339 GLU B N 1
ATOM 5662 C CA . GLU B 1 339 ? -16.078 15.555 13.414 1 98.5 339 GLU B CA 1
ATOM 5663 C C . GLU B 1 339 ? -15.539 14.641 12.312 1 98.5 339 GLU B C 1
ATOM 5665 O O . GLU B 1 339 ? -15.75 13.43 12.344 1 98.5 339 GLU B O 1
ATOM 5670 N N . GLN B 1 340 ? -14.867 15.203 11.406 1 98.38 340 GLN B N 1
ATOM 5671 C CA . GLN B 1 340 ? -14.32 14.422 10.297 1 98.38 340 GLN B CA 1
ATOM 5672 C C . GLN B 1 340 ? -13.305 13.398 10.797 1 98.38 340 GLN B C 1
ATOM 5674 O O . GLN B 1 340 ? -13.398 12.211 10.469 1 98.38 340 GLN B O 1
ATOM 5679 N N . PHE B 1 341 ? -12.383 13.773 11.617 1 98.75 341 PHE B N 1
ATOM 5680 C CA . PHE B 1 341 ? -11.281 12.914 12.016 1 98.75 341 PHE B CA 1
ATOM 5681 C C . PHE B 1 341 ? -11.719 11.93 13.094 1 98.75 341 PHE B C 1
ATOM 5683 O O . PHE B 1 341 ? -11.047 10.93 13.336 1 98.75 341 PHE B O 1
ATOM 5690 N N . SER B 1 342 ? -12.82 12.203 13.703 1 98.69 342 SER B N 1
ATOM 5691 C CA . SER B 1 342 ? -13.344 11.25 14.68 1 98.69 342 SER B CA 1
ATOM 5692 C C . SER B 1 342 ? -14.375 10.32 14.039 1 98.69 342 SER B C 1
ATOM 5694 O O . SER B 1 342 ? -14.875 9.398 14.688 1 98.69 342 SER B O 1
ATOM 5696 N N . TYR B 1 343 ? -14.75 10.594 12.805 1 98.5 343 TYR B N 1
ATOM 5697 C CA . TYR B 1 343 ? -15.805 9.836 12.141 1 98.5 343 TYR B CA 1
ATOM 5698 C C . TYR B 1 343 ? -15.5 8.336 12.164 1 98.5 343 TYR B C 1
ATOM 5700 O O . TYR B 1 343 ? -14.359 7.926 11.953 1 98.5 343 TYR B O 1
ATOM 5708 N N . LYS B 1 344 ? -16.531 7.551 12.484 1 98.12 344 LYS B N 1
ATOM 5709 C CA . LYS B 1 344 ? -16.406 6.105 12.617 1 98.12 344 LYS B CA 1
ATOM 5710 C C . LYS B 1 344 ? -15.211 5.742 13.492 1 98.12 344 LYS B C 1
ATOM 5712 O O . LYS B 1 344 ? -14.383 4.906 13.117 1 98.12 344 LYS B O 1
ATOM 5717 N N . ASN B 1 345 ? -15.07 6.438 14.578 1 98.19 345 ASN B N 1
ATOM 5718 C CA . ASN B 1 345 ? -14.07 6.191 15.617 1 98.19 345 ASN B CA 1
ATOM 5719 C C . ASN B 1 345 ? -12.664 6.48 15.117 1 98.19 345 ASN B C 1
ATOM 5721 O O . ASN B 1 345 ? -11.711 5.781 15.477 1 98.19 345 ASN B O 1
ATOM 5725 N N . GLY B 1 346 ? -12.523 7.449 14.18 1 98.62 346 GLY B N 1
ATOM 5726 C CA . GLY B 1 346 ? -11.227 7.867 13.672 1 98.62 346 GLY B CA 1
ATOM 5727 C C . GLY B 1 346 ? -10.641 6.906 12.656 1 98.62 346 GLY B C 1
ATOM 5728 O O . GLY B 1 346 ? -9.438 6.934 12.391 1 98.62 346 GLY B O 1
ATOM 5729 N N . GLU B 1 347 ? -11.492 6.039 12.094 1 98.62 347 GLU B N 1
ATOM 5730 C CA . GLU B 1 347 ? -10.992 4.938 11.273 1 98.62 347 GLU B CA 1
ATOM 5731 C C . GLU B 1 347 ? -11.133 5.25 9.789 1 98.62 347 GLU B C 1
ATOM 5733 O O . GLU B 1 347 ? -11 4.363 8.945 1 98.62 347 GLU B O 1
ATOM 5738 N N . GLU B 1 348 ? -11.5 6.512 9.438 1 98.69 348 GLU B N 1
ATOM 5739 C CA . GLU B 1 348 ? -11.609 6.883 8.031 1 98.69 348 GLU B CA 1
ATOM 5740 C C . GLU B 1 348 ? -10.531 7.895 7.645 1 98.69 348 GLU B C 1
ATOM 5742 O O . GLU B 1 348 ? -9.672 7.605 6.812 1 98.69 348 GLU B O 1
ATOM 5747 N N . TRP B 1 349 ? -10.531 9.031 8.273 1 98.75 349 TRP B N 1
ATOM 5748 C CA . TRP B 1 349 ? -9.492 10.039 8.109 1 98.75 349 TRP B CA 1
ATOM 5749 C C . TRP B 1 349 ? -8.484 9.977 9.258 1 98.75 349 TRP B C 1
ATOM 5751 O O . TRP B 1 349 ? -8.875 9.836 10.414 1 98.75 349 TRP B O 1
ATOM 5761 N N . MET B 1 350 ? -7.203 10.062 8.93 1 98.81 350 MET B N 1
ATOM 5762 C CA . MET B 1 350 ? -6.172 9.773 9.922 1 98.81 350 MET B CA 1
ATOM 5763 C C . MET B 1 350 ? -4.832 10.383 9.5 1 98.81 350 MET B C 1
ATOM 5765 O O . MET B 1 350 ? -4.785 11.25 8.633 1 98.81 350 MET B O 1
ATOM 5769 N N . SER B 1 351 ? -3.773 10.062 10.203 1 98.69 351 SER B N 1
ATOM 5770 C CA . SER B 1 351 ? -2.416 10.461 9.852 1 98.69 351 SER B CA 1
ATOM 5771 C C . SER B 1 351 ? -1.566 9.266 9.453 1 98.69 351 SER B C 1
ATOM 5773 O O . SER B 1 351 ? -1.655 8.203 10.078 1 98.69 351 SER B O 1
ATOM 5775 N N . SER B 1 352 ? -0.854 9.383 8.445 1 98.81 352 SER B N 1
ATOM 5776 C CA . SER B 1 352 ? 0.112 8.383 8 1 98.81 352 SER B CA 1
ATOM 5777 C C . SER B 1 352 ? 1.543 8.867 8.211 1 98.81 352 SER B C 1
ATOM 5779 O O . SER B 1 352 ? 1.897 9.977 7.809 1 98.81 352 SER B O 1
ATOM 5781 N N . HIS B 1 353 ? 2.354 8.141 8.969 1 98.88 353 HIS B N 1
ATOM 5782 C CA . HIS B 1 353 ? 3.787 8.344 9.141 1 98.88 353 HIS B CA 1
ATOM 5783 C C . HIS B 1 353 ? 4.59 7.367 8.281 1 98.88 353 HIS B C 1
ATOM 5785 O O . HIS B 1 353 ? 4.398 6.152 8.375 1 98.88 353 HIS B O 1
ATOM 5791 N N . ILE B 1 354 ? 5.457 7.855 7.504 1 98.88 354 ILE B N 1
ATOM 5792 C CA . ILE B 1 354 ? 6.266 6.957 6.684 1 98.88 354 ILE B CA 1
ATOM 5793 C C . ILE B 1 354 ? 7.727 7.391 6.734 1 98.88 354 ILE B C 1
ATOM 5795 O O . ILE B 1 354 ? 8.031 8.586 6.68 1 98.88 354 ILE B O 1
ATOM 5799 N N . LEU B 1 355 ? 8.617 6.469 6.93 1 98.88 355 LEU B N 1
ATOM 5800 C CA . LEU B 1 355 ? 10.062 6.676 6.926 1 98.88 355 LEU B CA 1
ATOM 5801 C C . LEU B 1 355 ? 10.688 6.113 5.656 1 98.88 355 LEU B C 1
ATOM 5803 O O . LEU B 1 355 ? 10.43 4.961 5.293 1 98.88 355 LEU B O 1
ATOM 5807 N N . PHE B 1 356 ? 11.438 6.91 4.945 1 98.62 356 PHE B N 1
ATOM 5808 C CA . PHE B 1 356 ? 12.156 6.512 3.74 1 98.62 356 PHE B CA 1
ATOM 5809 C C . PHE B 1 356 ? 13.664 6.641 3.934 1 98.62 356 PHE B C 1
ATOM 5811 O O . PHE B 1 356 ? 14.117 7.445 4.746 1 98.62 356 PHE B O 1
ATOM 5818 N N . CYS B 1 357 ? 14.375 5.887 3.205 1 97.75 357 CYS B N 1
ATOM 5819 C CA . CYS B 1 357 ? 15.805 6.109 3.035 1 97.75 357 CYS B CA 1
ATOM 5820 C C . CYS B 1 357 ? 16.125 6.57 1.617 1 97.75 357 CYS B C 1
ATOM 5822 O O . CYS B 1 357 ? 15.32 6.359 0.7 1 97.75 357 CYS B O 1
ATOM 5824 N N . LYS B 1 358 ? 17.203 7.293 1.52 1 95.06 358 LYS B N 1
ATOM 5825 C CA . LYS B 1 358 ? 17.609 7.738 0.192 1 95.06 358 LYS B CA 1
ATOM 5826 C C . LYS B 1 358 ? 18.031 6.555 -0.681 1 95.06 358 LYS B C 1
ATOM 5828 O O . LYS B 1 358 ? 18.688 5.633 -0.211 1 95.06 358 LYS B O 1
ATOM 5833 N N . LYS B 1 359 ? 17.547 6.574 -1.907 1 86.75 359 LYS B N 1
ATOM 5834 C CA . LYS B 1 359 ? 17.984 5.555 -2.857 1 86.75 359 LYS B CA 1
ATOM 5835 C C . LYS B 1 359 ? 19.406 5.809 -3.318 1 86.75 359 LYS B C 1
ATOM 5837 O O . LYS B 1 359 ? 19.766 6.938 -3.666 1 86.75 359 LYS B O 1
ATOM 5842 N N . ASN B 1 360 ? 20.359 5.02 -2.887 1 65.25 360 ASN B N 1
ATOM 5843 C CA . ASN B 1 360 ? 21.75 5.223 -3.299 1 65.25 360 ASN B CA 1
ATOM 5844 C C . ASN B 1 360 ? 21.938 4.941 -4.785 1 65.25 360 ASN B C 1
ATOM 5846 O O . ASN B 1 360 ? 21.516 3.896 -5.285 1 65.25 360 ASN B O 1
ATOM 5850 N N . VAL B 1 361 ? 21.984 5.988 -5.555 1 48.5 361 VAL B N 1
ATOM 5851 C CA . VAL B 1 361 ? 22.422 5.832 -6.938 1 48.5 361 VAL B CA 1
ATOM 5852 C C . VAL B 1 361 ? 23.844 5.277 -6.965 1 48.5 361 VAL B C 1
ATOM 5854 O O . VAL B 1 361 ? 24.703 5.715 -6.191 1 48.5 361 VAL B O 1
#

InterPro domains:
  IPR029063 S-adenosyl-L-methionine-dependent methyltransferase superfamily [G3DSA:3.40.50.150] (70-353)
  IPR029063 S-adenosyl-L-methionine-dependent methyltransferase superfamily [SSF53335] (81-346)

Solvent-accessible surface area (backbone atoms only — not comparable to full-atom values): 36901 Å² total; per-residue (Å²): 131,53,76,63,54,53,50,49,54,38,39,50,52,39,52,51,49,53,51,34,43,42,67,58,68,60,52,68,72,58,46,44,53,56,44,50,56,53,51,52,51,48,46,61,68,58,57,52,96,41,65,42,54,35,50,48,51,39,50,52,51,55,55,55,27,61,75,44,46,44,58,46,91,53,72,68,85,65,72,75,64,64,80,67,52,65,73,46,48,59,49,26,36,41,87,62,52,56,88,62,64,30,35,68,90,54,89,87,62,52,64,53,56,14,44,51,45,28,48,51,49,51,40,58,70,50,61,68,55,72,58,37,37,33,36,31,45,54,32,64,67,31,33,61,51,53,53,48,37,68,75,24,69,61,19,40,34,35,28,33,29,74,40,68,67,32,48,52,50,36,54,51,49,27,61,76,68,66,49,83,39,62,44,74,44,83,40,50,75,92,74,54,80,67,84,63,61,16,45,29,37,37,34,54,69,39,66,35,53,39,40,5,52,60,60,46,48,45,56,53,42,66,31,38,32,76,86,8,33,39,26,38,36,36,60,18,26,62,77,42,56,47,60,41,43,54,88,51,79,70,36,53,71,36,53,70,76,36,61,78,64,54,35,35,36,38,18,53,62,53,66,55,63,56,29,86,42,32,22,61,72,49,69,49,53,43,58,5,45,30,40,14,50,40,27,48,50,30,43,50,31,36,61,73,35,38,68,64,42,43,52,48,34,23,66,68,66,72,29,65,67,59,20,47,30,51,51,23,46,52,52,50,46,27,53,45,48,20,47,50,16,34,35,84,81,5,67,44,29,28,36,25,37,37,26,27,31,45,53,65,85,132,53,75,63,57,54,50,50,52,38,38,51,50,39,53,51,49,52,51,33,41,41,65,58,67,61,53,68,71,58,46,43,55,56,43,48,55,52,51,51,51,48,48,61,69,58,55,52,96,41,68,42,54,36,50,48,53,39,50,52,51,54,54,55,26,61,74,44,46,45,56,46,90,53,73,66,86,66,73,76,64,63,81,66,52,65,73,46,48,59,50,26,36,42,86,63,52,56,89,63,65,30,35,66,90,51,90,87,60,52,64,52,55,15,44,50,45,28,48,50,49,50,39,58,69,51,61,68,55,71,57,37,37,33,35,31,46,53,31,63,69,30,35,62,52,54,52,49,36,68,75,25,69,59,20,37,34,36,30,33,28,74,41,70,69,32,48,51,50,37,54,52,48,27,61,75,67,67,48,83,38,63,46,74,44,84,39,51,73,91,74,53,81,67,84,61,61,17,46,30,36,38,34,53,70,38,65,35,54,39,41,6,51,60,61,47,48,46,56,52,41,65,30,39,32,76,86,9,34,38,26,38,37,34,62,17,25,62,76,41,54,47,60,39,42,53,87,51,77,71,36,52,70,35,54,70,77,35,60,78,65,54,37,34,34,38,19,53,61,50,64,55,62,56,30,87,44,29,22,61,72,48,69,49,54,43,58,5,45,29,40,13,50,40,28,48,50,30,43,52,31,35,61,75,35,40,67,64,42,43,52,50,34,24,65,67,65,71,29,66,67,59,20,47,30,51,53,24,46,52,53,50,47,26,53,45,50,20,48,51,16,34,35,83,81,7,66,44,28,29,36,26,38,37,26,27,31,42,53,64,84

pLDDT: mean 93.35, std 10.57, range [37.12, 98.94]

Organism: Aquilegia coerulea (NCBI:txid218851)

Sequence (722 aa):
MDSLELQSKKKESVVELLERLDGGLVPDDELKELVKIQLEKRLQWGYKPTYEEQVDFHLEFINSLKKLDISGDMEMINDESYDIPISFLNLMFGKTLKQSACYFDHEVMTLDEAEIAMHDLYCERAQIKDGQSILDVGCGHGSLMFHIAQKFKNCIVTGITNSITQKNFIEEQCRNLKLLNVKVILADVRKYEMEAKFDRVIIIGTIEHMKNIQLFLKKISMSMKEEGLLFVDHLCHKVFPYHIEALDCDDWHSEYHFPKGSVTLLAASSLLYIQDNVSVVSHWILNGKHMARSLDEWQKNLLSNHDAAKDLLIFALGNKTAAEKCMNHYQTFHVAMSEQFSYKNGEEWMSSHILFCKKNVMDSLELQSKKKESVVELLERLDGGLVPDDELKELVKIQLEKRLQWGYKPTYEEQVDFHLEFINSLKKLDISGDMEMINDESYDIPISFLNLMFGKTLKQSACYFDHEVMTLDEAEIAMHDLYCERAQIKDGQSILDVGCGHGSLMFHIAQKFKNCIVTGITNSITQKNFIEEQCRNLKLLNVKVILADVRKYEMEAKFDRVIIIGTIEHMKNIQLFLKKISMSMKEEGLLFVDHLCHKVFPYHIEALDCDDWHSEYHFPKGSVTLLAASSLLYIQDNVSVVSHWILNGKHMARSLDEWQKNLLSNHDAAKDLLIFALGNKTAAEKCMNHYQTFHVAMSEQFSYKNGEEWMSSHILFCKKNV